Protein AF-A0A1A0HGQ0-F1 (afdb_monomer_lite)

InterPro domains:
  IPR022091 TATA element modulatory factor 1, TATA binding [PF12325] (581-693)
  IPR022092 TATA element modulatory factor 1 DNA binding [PF12329] (158-228)
  IPR052602 Growth and transcription regulation protein [PTHR46515] (157-697)

Radius of gyration: 74.81 Å; chains: 1; bounding box: 161×122×276 Å

Foldseek 3Di:
DDDDDDDDDDDDDDDDDDDDDDDDDDDDDDDDPVVVVVVVVVVVVPPDPDDDDDDDDDDDDDDDDDDDDDDDDDDDDDDDDDDDDDDDDDDDDDDDDDDDDDDDDDDDDDDDDDDDDDDDDDDDDDDDDDDDDDDDDDDDDDDVVVVVVVVVVVVVVVVVVVVVVVVVVVVVVVVVVVVVVVVVVVVVVVVVVVVVVVVVVVVVVVVVVVVVVVVVVVVVLVVVCVVVVHPDSVVVVVVVVVVVVVVVVVVVVVVVVVVPPVVVVVVVVVVVVVVVVVVVVVVVVVVVVVVVVVVVVVVVVVVVVVVVVVVVVVVVVVVVVVVVVVVVVVVVVVVVVVVVVVVVVVVVVCVVPDDDDDDDDDDDDDDDDCDPVVVVVVVVVVVVVVVVVVVVVVVVVVVVVVVVVVVVVVVVVVVVVVVVCVVVVVVVVVVVVVVVVVVVVVVVVVVVVVVVVVVVVVVVVVVVVVVVVVVVVVVVVVVVVVVVVVVVVVVVVVVVVVVVVVVVVVVVDDDPDDDDDDDDDDDDDDDDDDDDDDDDDDDDDDDDDDDDDDDDDDDDDDDDDDDDDDDDPDDDPDDDDDDDDDPDVVVVVVVVVVVVVVVVVVVVVVVVVVVVVVVVVVVVVVVVVVVVVVVVVVVVVVVVVVVVVVVVVVVVVVVVVVVVVVVVVVVVVVVVVVVVVVVVVVVVVVVVVVVVVVVVVVD

Secondary structure (DSSP, 8-state):
--------------------------PPPPPPHHHHHHHHHHHHTTSS---------------------------------------------------------------------------------------------S-HHHHHHHHHHHHHHHHHHHHHHHHHHHHHHHHHHHHHHHHHHHHHHHHHHHHHHHHHHHHHHHHHHHHHHHHHHHHHHHHHHHHTT-SSHHHHHHHHHHHHHHHHHHHHHHHHHHHS-HHHHHHHHHHHHHHHHHHHHHHHHHHHHHHHHHHHHHHHHHHHHHHHHHHHHHHHHHHHHHHHHHHHHHHHHHHHHHHHHHHHHHHHHHTTS------------------HHHHHHHHHHHHHHHHHHHHHHHHHHHHHHHHHHHHHHHHHHHHHHHHHHHHHHHHHHHHHHHHHHHHHHHHHHHHHHHHHHHHHHHHHHHHHHHHHHHHHHHHHHHHHHHHHHHHHHHHHHHHHHHHHHHHHHHHTS----------------------------------------------------PPP-------------------SHHHHHHHHHHHHHHHHHHHHHHHHHHHHHHHHHHHHHHHHHHHHHHHHHHHHHHHHHHHHHHHHHHHHHHHHHHHHHHHHHHHHHHHHHHHHHHHHHHHHHHHHHHHHHHHHH--

pLDDT: mean 72.46, std 26.47, range [26.53, 97.75]

Sequence (699 aa):
MASDEEQSAMSESSPEPAAPQVSAPKKPKRLTLQERLAAAAKAKRKKAATGLAPASATSPESPGLRPESDAEDPGIPGVQKEESKAAPGEHNDDSQTTIDGSIADGTAHPPTPPENAESGSRLEQDPPLEAEHKNDAPAEPGARDRALAEKEKLLVQSEKKVLDKEETIRQLMEEGQELSKKELKLNERIRLLVANNTKLEASLRSYAEKNEELLLKLGEIEDLVKVHNLKSVDQLFDVLAAASQKNSDLQKALDLQKACNWEGKYKEIQRAFEKELDEKQDCKRQLSEAKVQLELLQNQSRLELELKTEIIAQLNHEIMAAKDESSTEVLRLEAKVESLRMENESFLKTSHTADASEDPDASTSTKKLVDYADFLKLSETHQNLQAQYVSLQETWKLIESSLQGKVEALSASVDTLKTSRAKSGAELKKLHAKLNAQLDEIEALKAELAALAEQNAENEVRVQIKSAECAELEDKIDDLRTAFGADRKNYDAKIQSLNEAVESLKNLTPTFTPSVSFDNLAGIQARRGAWGEPSYISENELDPHIYESHNPSMFMSNDEIYPSEALDVGETPLSSALGSHSTGATKHIQIINKMSASIRRLEVEILTLRDENEQLSLEIETAQRAVLDRLELDTQLCDLERHILSLQNELDEKSRRESTLLEVIGEKSEKVAELEADVSDLKDLMRQQVQQMIEMQGK

Organism: NCBI:txid869754

Structure (mmCIF, N/CA/C/O backbone):
data_AF-A0A1A0HGQ0-F1
#
_entry.id   AF-A0A1A0HGQ0-F1
#
loop_
_atom_site.group_PDB
_atom_site.id
_atom_site.type_symbol
_atom_site.label_atom_id
_atom_site.label_alt_id
_atom_site.label_comp_id
_atom_site.label_asym_id
_atom_site.label_entity_id
_atom_site.label_seq_id
_atom_site.pdbx_PDB_ins_code
_atom_site.Cartn_x
_atom_site.Cartn_y
_atom_site.Cartn_z
_atom_site.occupancy
_atom_site.B_iso_or_equiv
_atom_site.auth_seq_id
_atom_site.auth_comp_id
_atom_site.auth_asym_id
_atom_site.auth_atom_id
_atom_site.pdbx_PDB_model_num
ATOM 1 N N . MET A 1 1 ? 59.246 -32.886 4.909 1.00 39.06 1 MET A N 1
ATOM 2 C CA . MET A 1 1 ? 59.676 -32.120 3.723 1.00 39.06 1 MET A CA 1
ATOM 3 C C . MET A 1 1 ? 58.869 -30.838 3.783 1.00 39.06 1 MET A C 1
ATOM 5 O O . MET A 1 1 ? 57.656 -30.931 3.702 1.00 39.06 1 MET A O 1
ATOM 9 N N . ALA A 1 2 ? 59.426 -29.784 4.373 1.00 35.78 2 ALA A N 1
ATOM 10 C CA . ALA A 1 2 ? 60.490 -28.927 3.834 1.00 35.78 2 ALA A CA 1
ATOM 11 C C . ALA A 1 2 ? 59.889 -27.862 2.907 1.00 35.78 2 ALA A C 1
ATOM 13 O O . ALA A 1 2 ? 59.183 -28.244 1.980 1.00 35.78 2 ALA A O 1
ATOM 14 N N . SER A 1 3 ? 60.159 -26.567 3.054 1.00 39.22 3 SER A N 1
ATOM 15 C CA . SER A 1 3 ? 60.758 -25.720 4.115 1.00 39.22 3 SER A CA 1
ATOM 16 C C . SER A 1 3 ? 60.737 -24.280 3.548 1.00 39.22 3 SER A C 1
ATOM 18 O O . SER A 1 3 ? 60.087 -24.085 2.521 1.00 39.22 3 SER A O 1
ATOM 20 N N . ASP A 1 4 ? 61.435 -23.325 4.176 1.00 45.62 4 ASP A N 1
ATOM 21 C CA . ASP A 1 4 ? 61.574 -21.905 3.786 1.00 45.62 4 ASP A CA 1
ATOM 22 C C . ASP A 1 4 ? 60.403 -21.058 4.357 1.00 45.62 4 ASP A C 1
ATOM 24 O O . ASP A 1 4 ? 59.264 -21.168 3.907 1.00 45.62 4 ASP A O 1
ATOM 28 N N . GLU A 1 5 ? 60.536 -20.259 5.433 1.00 42.72 5 GLU A N 1
ATOM 29 C CA . GLU A 1 5 ? 61.722 -19.618 6.063 1.00 42.72 5 GLU A CA 1
ATOM 30 C C . GLU A 1 5 ? 62.467 -18.676 5.086 1.00 42.72 5 GLU A C 1
ATOM 32 O O . GLU A 1 5 ? 62.686 -19.029 3.938 1.00 42.72 5 GLU A O 1
ATOM 37 N N . GLU A 1 6 ? 62.816 -17.420 5.393 1.00 35.53 6 GLU A N 1
ATOM 38 C CA . GLU A 1 6 ? 63.123 -16.709 6.657 1.00 35.53 6 GLU A CA 1
ATOM 39 C C . GLU A 1 6 ? 62.388 -15.328 6.754 1.00 35.53 6 GLU A C 1
ATOM 41 O O . GLU A 1 6 ? 61.902 -14.829 5.743 1.00 35.53 6 GLU A O 1
ATOM 46 N N . GLN A 1 7 ? 62.032 -14.748 7.924 1.00 35.72 7 GLN A N 1
ATOM 47 C CA . GLN A 1 7 ? 62.822 -13.966 8.930 1.00 35.72 7 GLN A CA 1
ATOM 48 C C . GLN A 1 7 ? 63.542 -12.706 8.360 1.00 35.72 7 GLN A C 1
ATOM 50 O O . GLN A 1 7 ? 63.941 -12.731 7.206 1.00 35.72 7 GLN A O 1
ATOM 55 N N . SER A 1 8 ? 63.823 -11.570 9.039 1.00 34.06 8 SER A N 1
ATOM 56 C CA . SER A 1 8 ? 63.360 -10.810 10.248 1.00 34.06 8 SER A CA 1
ATOM 57 C C . SER A 1 8 ? 63.842 -9.325 10.044 1.00 34.06 8 SER A C 1
ATOM 59 O O . SER A 1 8 ? 64.301 -9.034 8.943 1.00 34.06 8 SER A O 1
ATOM 61 N N . ALA A 1 9 ? 63.829 -8.275 10.892 1.00 31.77 9 ALA A N 1
ATOM 62 C CA . ALA A 1 9 ? 63.538 -7.928 12.305 1.00 31.77 9 ALA A CA 1
ATOM 63 C C . ALA A 1 9 ? 63.042 -6.428 12.332 1.00 31.77 9 ALA A C 1
ATOM 65 O O . ALA A 1 9 ? 62.935 -5.833 11.262 1.00 31.77 9 ALA A O 1
ATOM 66 N N . MET A 1 10 ? 62.559 -5.722 13.379 1.00 34.00 10 MET A N 1
ATOM 67 C CA . MET A 1 10 ? 63.069 -5.331 14.727 1.00 34.00 10 MET A CA 1
ATOM 68 C C . MET A 1 10 ? 64.506 -4.732 14.735 1.00 34.00 10 MET A C 1
ATOM 70 O O . MET A 1 10 ? 65.362 -5.257 14.039 1.00 34.00 10 MET A O 1
ATOM 74 N N . SER A 1 11 ? 64.871 -3.647 15.451 1.00 34.03 11 SER A N 1
ATOM 75 C CA . SER A 1 11 ? 64.197 -2.808 16.480 1.00 34.03 11 SER A CA 1
ATOM 76 C C . SER A 1 11 ? 64.869 -1.417 16.688 1.00 34.03 11 SER A C 1
ATOM 78 O O . SER A 1 11 ? 66.029 -1.238 16.345 1.00 34.03 11 SER A O 1
ATOM 80 N N . GLU A 1 12 ? 64.134 -0.478 17.313 1.00 32.69 12 GLU A N 1
ATOM 81 C CA . GLU A 1 12 ? 64.553 0.628 18.226 1.00 32.69 12 GLU A CA 1
ATOM 82 C C . GLU A 1 12 ? 65.846 1.468 18.019 1.00 32.69 12 GLU A C 1
ATOM 84 O O . GLU A 1 12 ? 66.964 0.972 18.130 1.00 32.69 12 GLU A O 1
ATOM 89 N N . SER A 1 13 ? 65.707 2.808 17.989 1.00 30.70 13 SER A N 1
ATOM 90 C CA . SER A 1 13 ? 66.099 3.738 19.093 1.00 30.70 13 SER A CA 1
ATOM 91 C C . SER A 1 13 ? 66.143 5.225 18.650 1.00 30.70 13 SER A C 1
ATOM 93 O O . SER A 1 13 ? 65.984 5.536 17.473 1.00 30.70 13 SER A O 1
ATOM 95 N N . SER A 1 14 ? 66.290 6.162 19.602 1.00 32.34 14 SER A N 1
ATOM 96 C CA . SER A 1 14 ? 66.312 7.633 19.410 1.00 32.34 14 SER A CA 1
ATOM 97 C C . SER A 1 14 ? 67.455 8.257 20.239 1.00 32.34 14 SER A C 1
ATOM 99 O O . SER A 1 14 ? 67.870 7.627 21.217 1.00 32.34 14 SER A O 1
ATOM 101 N N . PRO A 1 15 ? 67.986 9.454 19.893 1.00 48.72 15 PRO A N 1
ATOM 102 C CA . PRO A 1 15 ? 67.560 10.636 20.665 1.00 48.72 15 PRO A CA 1
ATOM 103 C C . PRO A 1 15 ? 67.480 12.000 19.921 1.00 48.72 15 PRO A C 1
ATOM 105 O O . PRO A 1 15 ? 68.053 12.225 18.858 1.00 48.72 15 PRO A O 1
ATOM 108 N N . GLU A 1 16 ? 66.786 12.928 20.590 1.00 33.44 16 GLU A N 1
ATOM 109 C CA . GLU A 1 16 ? 66.699 14.406 20.446 1.00 33.44 16 GLU A CA 1
ATOM 110 C C . GLU A 1 16 ? 68.109 15.079 20.659 1.00 33.44 16 GLU A C 1
ATOM 112 O O . GLU A 1 16 ? 68.970 14.377 21.199 1.00 33.44 16 GLU A O 1
ATOM 117 N N . PRO A 1 17 ? 68.416 16.380 20.331 1.00 52.12 17 PRO A N 1
ATOM 118 C CA . PRO A 1 17 ? 67.486 17.516 20.453 1.00 52.12 17 PRO A CA 1
ATOM 119 C C . PRO A 1 17 ? 67.614 18.814 19.606 1.00 52.12 17 PRO A C 1
ATOM 121 O O . PRO A 1 17 ? 68.687 19.186 19.138 1.00 52.12 17 PRO A O 1
ATOM 124 N N . ALA A 1 18 ? 66.504 19.581 19.550 1.00 29.64 18 ALA A N 1
ATOM 125 C CA . ALA A 1 18 ? 66.366 20.962 20.087 1.00 29.64 18 ALA A CA 1
ATOM 126 C C . ALA A 1 18 ? 65.172 21.745 19.470 1.00 29.64 18 ALA A C 1
ATOM 128 O O . ALA A 1 18 ? 65.052 21.853 18.253 1.00 29.64 18 ALA A O 1
ATOM 129 N N . ALA A 1 19 ? 64.333 22.371 20.309 1.00 38.84 19 ALA A N 1
ATOM 130 C CA . ALA A 1 19 ? 63.262 23.317 19.925 1.00 38.84 19 ALA A CA 1
ATOM 131 C C . ALA A 1 19 ? 63.527 24.722 20.535 1.00 38.84 19 ALA A C 1
ATOM 133 O O . ALA A 1 19 ? 64.473 24.839 21.321 1.00 38.84 19 ALA A O 1
ATOM 134 N N . PRO A 1 20 ? 62.737 25.790 20.233 1.00 46.56 20 PRO A N 1
ATOM 135 C CA . PRO A 1 20 ? 61.520 26.021 21.043 1.00 46.56 20 PRO A CA 1
ATOM 136 C C . PRO A 1 20 ? 60.338 26.838 20.424 1.00 46.56 20 PRO A C 1
ATOM 138 O O . PRO A 1 20 ? 60.510 27.982 20.021 1.00 46.56 20 PRO A O 1
ATOM 141 N N . GLN A 1 21 ? 59.105 26.326 20.621 1.00 35.62 21 GLN A N 1
ATOM 142 C CA . GLN A 1 21 ? 57.868 27.083 20.988 1.00 35.62 21 GLN A CA 1
ATOM 143 C C . GLN A 1 21 ? 57.247 28.057 19.923 1.00 35.62 21 GLN A C 1
ATOM 145 O O . GLN A 1 21 ? 57.828 28.267 18.870 1.00 35.62 21 GLN A O 1
ATOM 150 N N . VAL A 1 22 ? 56.015 28.613 20.032 1.00 36.50 22 VAL A N 1
ATOM 151 C CA . VAL A 1 22 ? 55.116 28.892 21.186 1.00 36.50 22 VAL A CA 1
ATOM 152 C C . VAL A 1 22 ? 53.598 28.724 20.872 1.00 36.50 22 VAL A C 1
ATOM 154 O O . VAL A 1 22 ? 53.113 29.192 19.851 1.00 36.50 22 VAL A O 1
ATOM 157 N N . SER A 1 23 ? 52.856 28.124 21.822 1.00 35.72 23 SER A N 1
ATOM 158 C CA . SER A 1 23 ? 51.393 28.178 22.125 1.00 35.72 23 SER A CA 1
ATOM 159 C C . SER A 1 23 ? 50.274 28.054 21.058 1.00 35.72 23 SER A C 1
ATOM 161 O O . SER A 1 23 ? 50.139 28.872 20.155 1.00 35.72 23 SER A O 1
ATOM 163 N N . ALA A 1 24 ? 49.290 27.198 21.375 1.00 41.31 24 ALA A N 1
ATOM 164 C CA . ALA A 1 24 ? 47.846 27.454 21.182 1.00 41.31 24 ALA A CA 1
ATOM 165 C C . ALA A 1 24 ? 47.198 27.773 22.558 1.00 41.31 24 ALA A C 1
ATOM 167 O O . ALA A 1 24 ? 47.881 27.570 23.570 1.00 41.31 24 ALA A O 1
ATOM 168 N N . PRO A 1 25 ? 45.919 28.226 22.672 1.00 41.16 25 PRO A N 1
ATOM 169 C CA . PRO A 1 25 ? 44.859 27.233 22.969 1.00 41.16 25 PRO A CA 1
ATOM 170 C C . PRO A 1 25 ? 43.371 27.611 22.657 1.00 41.16 25 PRO A C 1
ATOM 172 O O . PRO A 1 25 ? 43.016 28.762 22.432 1.00 41.16 25 PRO A O 1
ATOM 175 N N . LYS A 1 26 ? 42.483 26.614 22.866 1.00 38.56 26 LYS A N 1
ATOM 176 C CA . LYS A 1 26 ? 41.000 26.653 23.062 1.00 38.56 26 LYS A CA 1
ATOM 177 C C . LYS A 1 26 ? 40.075 26.759 21.828 1.00 38.56 26 LYS A C 1
ATOM 179 O O . LYS A 1 26 ? 40.253 27.562 20.924 1.00 38.56 26 LYS A O 1
ATOM 184 N N . LYS A 1 27 ? 39.014 25.934 21.861 1.00 51.53 27 LYS A N 1
ATOM 185 C CA . LYS A 1 27 ? 37.898 25.856 20.895 1.00 51.53 27 LYS A CA 1
ATOM 186 C C . LYS A 1 27 ? 36.667 26.621 21.428 1.00 51.53 27 LYS A C 1
ATOM 188 O O . LYS A 1 27 ? 36.369 26.466 22.616 1.00 51.53 27 LYS A O 1
ATOM 193 N N . PRO A 1 28 ? 35.895 27.352 20.602 1.00 50.81 28 PRO A N 1
ATOM 194 C CA . PRO A 1 28 ? 34.544 27.790 20.960 1.00 50.81 28 PRO A CA 1
ATOM 195 C C . PRO A 1 28 ? 33.529 26.630 20.885 1.00 50.81 28 PRO A C 1
ATOM 197 O O . PRO A 1 28 ? 33.759 25.614 20.226 1.00 50.81 28 PRO A O 1
ATOM 200 N N . LYS A 1 29 ? 32.400 26.765 21.593 1.00 53.91 29 LYS A N 1
ATOM 201 C CA . LYS A 1 29 ? 31.385 25.707 21.766 1.00 53.91 29 LYS A CA 1
ATOM 202 C C . LYS A 1 29 ? 30.457 25.593 20.544 1.00 53.91 29 LYS A C 1
ATOM 204 O O . LYS A 1 29 ? 30.097 26.600 19.941 1.00 53.91 29 LYS A O 1
ATOM 209 N N . ARG A 1 30 ? 29.997 24.376 20.220 1.00 61.19 30 ARG A N 1
ATOM 210 C CA . ARG A 1 30 ? 28.857 24.166 19.304 1.00 61.19 30 ARG A CA 1
ATOM 211 C C . ARG A 1 30 ? 27.568 24.609 20.013 1.00 61.19 30 ARG A C 1
ATOM 213 O O . ARG A 1 30 ? 27.284 24.080 21.083 1.00 61.19 30 ARG A O 1
ATOM 220 N N . LEU A 1 31 ? 26.798 25.530 19.421 1.00 64.19 31 LEU A N 1
ATOM 221 C CA . LEU A 1 31 ? 25.464 25.896 19.927 1.00 64.19 31 LEU A CA 1
ATOM 222 C C . LEU A 1 31 ? 24.513 24.694 19.902 1.00 64.19 31 LEU A C 1
ATOM 224 O O . LEU A 1 31 ? 24.575 23.868 18.982 1.00 64.19 31 LEU A O 1
ATOM 228 N N . THR A 1 32 ? 23.609 24.658 20.877 1.00 77.75 32 THR A N 1
ATOM 229 C CA . THR A 1 32 ? 22.557 23.648 21.023 1.00 77.75 32 THR A CA 1
ATOM 230 C C . THR A 1 32 ? 21.497 23.760 19.922 1.00 77.75 32 THR A C 1
ATOM 232 O O . THR A 1 32 ? 21.359 24.783 19.244 1.00 77.75 32 THR A O 1
ATOM 235 N N . LEU A 1 33 ? 20.721 22.691 19.726 1.00 59.62 33 LEU A N 1
ATOM 236 C CA . LEU A 1 33 ? 19.674 22.642 18.700 1.00 59.62 33 LEU A CA 1
ATOM 237 C C . LEU A 1 33 ? 18.538 23.649 18.987 1.00 59.62 33 LEU A C 1
ATOM 239 O O . LEU A 1 33 ? 18.015 24.273 18.063 1.00 59.62 33 LEU A O 1
ATOM 243 N N . GLN A 1 34 ? 18.235 23.886 20.266 1.00 69.81 34 GLN A N 1
ATOM 244 C CA . GLN A 1 34 ? 17.212 24.830 20.725 1.00 69.81 34 GLN A CA 1
ATOM 245 C C . GLN A 1 34 ? 17.566 26.295 20.393 1.00 69.81 34 GLN A C 1
ATOM 247 O O . GLN A 1 34 ? 16.715 27.043 19.911 1.00 69.81 34 GLN A O 1
ATOM 252 N N . GLU A 1 35 ? 18.835 26.695 20.548 1.00 71.50 35 GLU A N 1
ATOM 253 C CA . GLU A 1 35 ? 19.314 28.036 20.164 1.00 71.50 35 GLU A CA 1
ATOM 254 C C . GLU A 1 35 ? 19.222 28.276 18.646 1.00 71.50 35 GLU A C 1
ATOM 256 O O . GLU A 1 35 ? 18.879 29.375 18.201 1.00 71.50 35 GLU A O 1
ATOM 261 N N . ARG A 1 36 ? 19.482 27.241 17.833 1.00 74.19 36 ARG A N 1
ATOM 262 C CA . ARG A 1 36 ? 19.382 27.324 16.364 1.00 74.19 36 ARG A CA 1
ATOM 263 C C . ARG A 1 36 ? 17.936 27.519 15.900 1.00 74.19 36 ARG A C 1
ATOM 265 O O . ARG A 1 36 ? 17.688 28.350 15.026 1.00 74.19 36 ARG A O 1
ATOM 272 N N . LEU A 1 37 ? 16.981 26.817 16.515 1.00 69.56 37 LEU A N 1
ATOM 273 C CA . LEU A 1 37 ? 15.551 27.004 16.243 1.00 69.56 37 LEU A CA 1
ATOM 274 C C . LEU A 1 37 ? 15.072 28.410 16.646 1.00 69.56 37 LEU A C 1
ATOM 276 O O . LEU A 1 37 ? 14.353 29.057 15.881 1.00 69.56 37 LEU A O 1
ATOM 280 N N . ALA A 1 38 ? 15.530 28.933 17.789 1.00 70.06 38 ALA A N 1
ATOM 281 C CA . ALA A 1 38 ? 15.202 30.290 18.234 1.00 70.06 38 ALA A CA 1
ATOM 282 C C . ALA A 1 38 ? 15.704 31.382 17.263 1.00 70.06 38 ALA A C 1
ATOM 284 O O . ALA A 1 38 ? 15.013 32.382 17.040 1.00 70.06 38 ALA A O 1
ATOM 285 N N . ALA A 1 39 ? 16.873 31.186 16.642 1.00 68.00 39 ALA A N 1
ATOM 286 C CA . ALA A 1 39 ? 17.394 32.086 15.612 1.00 68.00 39 ALA A CA 1
ATOM 287 C C . ALA A 1 39 ? 16.535 32.067 14.330 1.00 68.00 39 ALA A C 1
ATOM 289 O O . ALA A 1 39 ? 16.179 33.128 13.811 1.00 68.00 39 ALA A O 1
ATOM 290 N N . ALA A 1 40 ? 16.135 30.880 13.857 1.00 58.56 40 ALA A N 1
ATOM 291 C CA . ALA A 1 40 ? 15.277 30.734 12.678 1.00 58.56 40 ALA A CA 1
ATOM 292 C C . ALA A 1 40 ? 13.879 31.355 12.884 1.00 58.56 40 ALA A C 1
ATOM 294 O O . ALA A 1 40 ? 13.375 32.067 12.011 1.00 58.56 40 ALA A O 1
ATOM 295 N N . ALA A 1 41 ? 13.280 31.170 14.066 1.00 60.78 41 ALA A N 1
ATOM 296 C CA . ALA A 1 41 ? 11.976 31.741 14.410 1.00 60.78 41 ALA A CA 1
ATOM 297 C C . ALA A 1 41 ? 11.965 33.286 14.386 1.00 60.78 41 ALA A C 1
ATOM 299 O O . ALA A 1 41 ? 10.976 33.897 13.971 1.00 60.78 41 ALA A O 1
ATOM 300 N N . LYS A 1 42 ? 13.077 33.937 14.764 1.00 62.75 42 LYS A N 1
ATOM 301 C CA . LYS A 1 42 ? 13.217 35.404 14.683 1.00 62.75 42 LYS A CA 1
ATOM 302 C C . LYS A 1 42 ? 13.320 35.937 13.249 1.00 62.75 42 LYS A C 1
ATOM 304 O O . LYS A 1 42 ? 12.926 37.078 13.019 1.00 62.75 42 LYS A O 1
ATOM 309 N N . ALA A 1 43 ? 13.786 35.141 12.283 1.00 52.88 43 ALA A N 1
ATOM 310 C CA . ALA A 1 43 ? 13.937 35.588 10.896 1.00 52.88 43 ALA A CA 1
ATOM 311 C C . ALA A 1 43 ? 12.588 35.748 10.163 1.00 52.88 43 ALA A C 1
ATOM 313 O O . ALA A 1 43 ? 12.377 36.745 9.472 1.00 52.88 43 ALA A O 1
ATOM 314 N N . LYS A 1 44 ? 11.641 34.812 10.344 1.00 49.81 44 LYS A N 1
ATOM 315 C CA . LYS A 1 44 ? 10.344 34.841 9.631 1.00 49.81 44 LYS A CA 1
ATOM 316 C C . LYS A 1 44 ? 9.386 35.945 10.108 1.00 49.81 44 LYS A C 1
ATOM 318 O O . LYS A 1 44 ? 8.550 36.391 9.329 1.00 49.81 44 LYS A O 1
ATOM 323 N N . ARG A 1 45 ? 9.518 36.443 11.347 1.00 48.16 45 ARG A N 1
ATOM 324 C CA . ARG A 1 45 ? 8.616 37.471 11.919 1.00 48.16 45 ARG A CA 1
ATOM 325 C C . ARG A 1 45 ? 8.840 38.911 11.423 1.00 48.16 45 ARG A C 1
ATOM 327 O O . ARG A 1 45 ? 8.038 39.773 11.761 1.00 48.16 45 ARG A O 1
ATOM 334 N N . LYS A 1 46 ? 9.875 39.202 10.618 1.00 44.78 46 LYS A N 1
ATOM 335 C CA . LYS A 1 46 ? 10.221 40.581 10.191 1.00 44.78 46 LYS A CA 1
ATOM 336 C C . LYS A 1 46 ? 9.807 40.95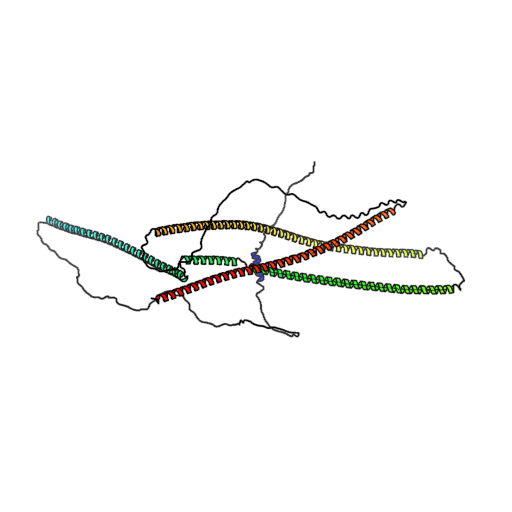0 8.750 1.00 44.78 46 LYS A C 1
ATOM 338 O O . LYS A 1 46 ? 10.358 41.895 8.194 1.00 44.78 46 LYS A O 1
ATOM 343 N N . LYS A 1 47 ? 8.882 40.214 8.114 1.00 44.31 47 LYS A N 1
ATOM 344 C CA . LYS A 1 47 ? 8.503 40.444 6.698 1.00 44.31 47 LYS A CA 1
ATOM 345 C C . LYS A 1 47 ? 6.992 40.412 6.394 1.00 44.31 47 LYS A C 1
ATOM 347 O O . LYS A 1 47 ? 6.618 40.217 5.245 1.00 44.31 47 LYS A O 1
ATOM 352 N N . ALA A 1 48 ? 6.138 40.589 7.405 1.00 44.47 48 ALA A N 1
ATOM 353 C CA . ALA A 1 48 ? 4.677 40.464 7.280 1.00 44.47 48 ALA A CA 1
ATOM 354 C C . ALA A 1 48 ? 3.888 41.534 8.075 1.00 44.47 48 ALA A C 1
ATOM 356 O O . ALA A 1 48 ? 2.791 41.261 8.548 1.00 44.47 48 ALA A O 1
ATOM 357 N N . ALA A 1 49 ? 4.464 42.726 8.293 1.00 39.00 49 ALA A N 1
ATOM 358 C CA . ALA A 1 49 ? 3.890 43.738 9.191 1.00 39.00 49 ALA A CA 1
ATOM 359 C C . ALA A 1 49 ? 4.173 45.197 8.768 1.00 39.00 49 ALA A C 1
ATOM 361 O O . ALA A 1 49 ? 4.682 45.986 9.558 1.00 39.00 49 ALA A O 1
ATOM 362 N N . THR A 1 50 ? 3.829 45.545 7.527 1.00 37.59 50 THR A N 1
ATOM 363 C CA . THR A 1 50 ? 3.522 46.918 7.070 1.00 37.59 50 THR A CA 1
ATOM 364 C C . THR A 1 50 ? 2.775 46.814 5.740 1.00 37.59 50 THR A C 1
ATOM 366 O O . THR A 1 50 ? 3.250 46.149 4.825 1.00 37.59 50 THR A O 1
ATOM 369 N N . GLY A 1 51 ? 1.612 47.453 5.621 1.00 31.91 51 GLY A N 1
ATOM 370 C CA . GLY A 1 51 ? 0.813 47.482 4.391 1.00 31.91 51 GLY A CA 1
ATOM 371 C C . GLY A 1 51 ? 0.129 48.835 4.213 1.00 31.91 51 GLY A C 1
ATOM 372 O O . GLY A 1 51 ? 0.200 49.664 5.117 1.00 31.91 51 GLY A O 1
ATOM 373 N N . LEU A 1 52 ? -0.511 49.052 3.060 1.00 31.78 52 LEU A N 1
ATOM 374 C CA . LEU A 1 52 ? -1.402 50.181 2.757 1.00 31.78 52 LEU A CA 1
ATOM 375 C C . LEU A 1 52 ? -2.157 49.901 1.442 1.00 31.78 52 LEU A C 1
ATOM 377 O O . LEU A 1 52 ? -1.608 49.258 0.549 1.00 31.78 52 LEU A O 1
ATOM 381 N N . ALA A 1 53 ? -3.392 50.396 1.325 1.00 35.62 53 ALA A N 1
ATOM 382 C CA . ALA A 1 53 ? -4.142 50.484 0.062 1.00 35.62 53 ALA A CA 1
ATOM 383 C C . ALA A 1 53 ? -3.958 51.885 -0.567 1.00 35.62 53 ALA A C 1
ATOM 385 O O . ALA A 1 53 ? -3.493 52.798 0.123 1.00 35.62 53 ALA A O 1
ATOM 386 N N . PRO A 1 54 ? -4.296 52.078 -1.857 1.00 43.41 54 PRO A N 1
ATOM 387 C CA . PRO A 1 54 ? -5.618 52.645 -2.169 1.00 43.41 54 PRO A CA 1
ATOM 388 C C . PRO A 1 54 ? -6.269 52.004 -3.422 1.00 43.41 54 PRO A C 1
ATOM 390 O O . PRO A 1 54 ? -6.000 50.844 -3.721 1.00 43.41 54 PRO A O 1
ATOM 393 N N . ALA A 1 55 ? -7.182 52.710 -4.106 1.00 30.36 55 ALA A N 1
ATOM 394 C CA . ALA A 1 55 ? -8.172 52.130 -5.023 1.00 30.36 55 ALA A CA 1
ATOM 395 C C . ALA A 1 55 ? -8.328 52.855 -6.385 1.00 30.36 55 ALA A C 1
ATOM 397 O O . ALA A 1 55 ? -7.844 53.969 -6.551 1.00 30.36 55 ALA A O 1
ATOM 398 N N . SER A 1 56 ? -9.123 52.201 -7.253 1.00 29.98 56 SER A N 1
ATOM 399 C CA . SER A 1 56 ? -9.965 52.702 -8.367 1.00 29.98 56 SER A CA 1
ATOM 400 C C . SER A 1 56 ? -9.372 53.131 -9.731 1.00 29.98 56 SER A C 1
ATOM 402 O O . SER A 1 56 ? -8.327 53.761 -9.824 1.00 29.98 56 SER A O 1
ATOM 404 N N . ALA A 1 57 ? -10.180 52.838 -10.774 1.00 30.17 57 ALA A N 1
ATOM 405 C CA . ALA A 1 57 ? -10.118 53.271 -12.188 1.00 30.17 57 ALA A CA 1
ATOM 406 C C . ALA A 1 57 ? -8.922 52.739 -13.033 1.00 30.17 57 ALA A C 1
ATOM 408 O O . ALA A 1 57 ? -7.846 52.509 -12.501 1.00 30.17 57 ALA A O 1
ATOM 409 N N . THR A 1 58 ? -9.024 52.464 -14.346 1.00 30.08 58 THR A N 1
ATOM 410 C CA . THR A 1 58 ? -10.056 52.719 -15.391 1.00 30.08 58 THR A CA 1
ATOM 411 C C . THR A 1 58 ? -10.249 51.516 -16.345 1.00 30.08 58 THR A C 1
ATOM 413 O O . THR A 1 58 ? -9.347 50.696 -16.488 1.00 30.08 58 THR A O 1
ATOM 416 N N . SER A 1 59 ? -11.378 51.457 -17.070 1.00 30.12 59 SER A N 1
ATOM 417 C CA . SER A 1 59 ? -11.595 50.586 -18.256 1.00 30.12 59 SER A CA 1
ATOM 418 C C . SER A 1 59 ? -10.951 51.179 -19.537 1.00 30.12 59 SER A C 1
ATOM 420 O O . SER A 1 59 ? -10.505 52.329 -19.475 1.00 30.12 59 SER A O 1
ATOM 422 N N . PRO A 1 60 ? -10.888 50.454 -20.685 1.00 43.50 60 PRO A N 1
ATOM 423 C CA . PRO A 1 60 ? -12.054 50.372 -21.589 1.00 43.50 60 PRO A CA 1
ATOM 424 C C . PRO A 1 60 ? -12.268 49.043 -22.372 1.00 43.50 60 PRO A C 1
ATOM 426 O O . PRO A 1 60 ? -11.369 48.226 -22.516 1.00 43.50 60 PRO A O 1
ATOM 429 N N . GLU A 1 61 ? -13.494 48.921 -22.902 1.00 26.86 61 GLU A N 1
ATOM 430 C CA . GLU A 1 61 ? -13.936 48.279 -24.166 1.00 26.86 61 GLU A CA 1
ATOM 431 C C . GLU A 1 61 ? -13.690 46.780 -24.493 1.00 26.86 61 GLU A C 1
ATOM 433 O O . GLU A 1 61 ? -12.579 46.271 -24.592 1.00 26.86 61 GLU A O 1
ATOM 438 N N . SER A 1 62 ? -14.807 46.100 -24.795 1.00 32.38 62 SER A N 1
ATOM 439 C CA . SER A 1 62 ? -14.920 44.841 -25.564 1.00 32.38 62 SER A CA 1
ATOM 440 C C . SER A 1 62 ? -15.255 45.157 -27.041 1.00 32.38 62 SER A C 1
ATOM 442 O O . SER A 1 62 ? -15.571 46.315 -27.326 1.00 32.38 62 SER A O 1
ATOM 444 N N . PRO A 1 63 ? -15.271 44.184 -27.986 1.00 42.72 63 PRO A N 1
ATOM 445 C CA . PRO A 1 63 ? -16.529 43.442 -28.221 1.00 42.72 63 PRO A CA 1
ATOM 446 C C . PRO A 1 63 ? -16.421 42.006 -28.808 1.00 42.72 63 PRO A C 1
ATOM 448 O O . PRO A 1 63 ? -15.510 41.686 -29.565 1.00 42.72 63 PRO A O 1
ATOM 451 N N . GLY A 1 64 ? -17.470 41.198 -28.584 1.00 27.27 64 GLY A N 1
ATOM 452 C CA . GLY A 1 64 ? -17.774 39.964 -29.340 1.00 27.27 64 GLY A CA 1
ATOM 453 C C . GLY A 1 64 ? -17.106 38.674 -28.821 1.00 27.27 64 GLY A C 1
ATOM 454 O O . GLY A 1 64 ? -15.999 38.721 -28.303 1.00 27.27 64 GLY A O 1
ATOM 455 N N . LEU A 1 65 ? -17.719 37.483 -28.910 1.00 31.30 65 LEU A N 1
ATOM 456 C CA . LEU A 1 65 ? -19.038 37.085 -29.447 1.00 31.30 65 LEU A CA 1
ATOM 457 C C . LEU A 1 65 ? -19.685 35.984 -28.571 1.00 31.30 65 LEU A C 1
ATOM 459 O O . LEU A 1 65 ? -18.984 35.243 -27.886 1.00 31.30 65 LEU A O 1
ATOM 463 N N . ARG A 1 66 ? -21.021 35.867 -28.632 1.00 32.41 66 ARG A N 1
ATOM 464 C CA . ARG A 1 66 ? -21.843 34.763 -28.077 1.00 32.41 66 ARG A CA 1
ATOM 465 C C . ARG A 1 66 ? -22.324 33.860 -29.237 1.00 32.41 66 ARG A C 1
ATOM 467 O O . ARG A 1 66 ? -22.318 34.339 -30.374 1.00 32.41 66 ARG A O 1
ATOM 474 N N . PRO A 1 67 ? -22.677 32.583 -28.995 1.00 40.88 67 PRO A N 1
ATOM 475 C CA . PRO A 1 67 ? -24.049 32.226 -28.573 1.00 40.88 67 PRO A CA 1
ATOM 476 C C . PRO A 1 67 ? -24.036 31.219 -27.376 1.00 40.88 67 PRO A C 1
ATOM 478 O O . PRO A 1 67 ? -22.952 30.868 -26.921 1.00 40.88 67 PRO A O 1
ATOM 481 N N . GLU A 1 68 ? -25.101 30.819 -26.658 1.00 32.62 68 GLU A N 1
ATOM 482 C CA . GLU A 1 68 ? -26.530 30.552 -26.976 1.00 32.62 68 GLU A CA 1
ATOM 483 C C . GLU A 1 68 ? -26.732 29.321 -27.900 1.00 32.62 68 GLU A C 1
ATOM 485 O O . GLU A 1 68 ? -25.889 29.070 -28.754 1.00 32.62 68 GLU A O 1
ATOM 490 N N . SER A 1 69 ? -27.771 28.478 -27.795 1.00 36.25 69 SER A N 1
ATOM 491 C CA . SER A 1 69 ? -28.892 28.282 -26.831 1.00 36.25 69 SER A CA 1
ATOM 492 C C . SER A 1 69 ? -29.596 26.930 -27.186 1.00 36.25 69 SER A C 1
ATOM 494 O O . SER A 1 69 ? -29.371 26.435 -28.290 1.00 36.25 69 SER A O 1
ATOM 496 N N . ASP A 1 70 ? -30.406 26.216 -26.382 1.00 31.39 70 ASP A N 1
ATOM 497 C CA . ASP A 1 70 ? -30.884 26.340 -24.983 1.00 31.39 70 ASP A CA 1
ATOM 498 C C . ASP A 1 70 ? -31.402 24.963 -24.438 1.00 31.39 70 ASP A C 1
ATOM 500 O O . ASP A 1 70 ? -31.100 23.940 -25.053 1.00 31.39 70 ASP A O 1
ATOM 504 N N . ALA A 1 71 ? -32.245 24.962 -23.381 1.00 32.03 71 ALA A N 1
ATOM 505 C CA . ALA A 1 71 ? -33.222 23.912 -22.974 1.00 32.03 71 ALA A CA 1
ATOM 506 C C . ALA A 1 71 ? -32.723 22.694 -22.137 1.00 32.03 71 ALA A C 1
ATOM 508 O O . ALA A 1 71 ? -31.597 22.235 -22.303 1.00 32.03 71 ALA A O 1
ATOM 509 N N . GLU A 1 72 ? -33.509 22.088 -21.223 1.00 33.00 72 GLU A N 1
ATOM 510 C CA . GLU A 1 72 ? -34.809 22.464 -20.607 1.00 33.00 72 GLU A CA 1
ATOM 511 C C . GLU A 1 72 ? -34.975 21.809 -19.204 1.00 33.00 72 GLU A C 1
ATOM 513 O O . GLU A 1 72 ? -34.358 20.780 -18.927 1.00 33.00 72 GLU A O 1
ATOM 518 N N . ASP A 1 73 ? -35.822 22.381 -18.334 1.00 29.09 73 ASP A N 1
ATOM 519 C CA . ASP A 1 73 ? -36.293 21.805 -17.047 1.00 29.09 73 ASP A CA 1
ATOM 520 C C . ASP A 1 73 ? -37.762 21.355 -17.191 1.00 29.09 73 ASP A C 1
ATOM 522 O O . ASP A 1 73 ? -38.505 21.970 -17.964 1.00 29.09 73 ASP A O 1
ATOM 526 N N . PRO A 1 74 ? -38.217 20.310 -16.468 1.00 45.22 74 PRO A N 1
ATOM 527 C CA . PRO A 1 74 ? -39.216 20.611 -15.431 1.00 45.22 74 PRO A CA 1
ATOM 528 C C . PRO A 1 74 ? -39.190 19.717 -14.163 1.00 45.22 74 PRO A C 1
ATOM 530 O O . PRO A 1 74 ? -39.414 18.509 -14.249 1.00 45.22 74 PRO A O 1
ATOM 533 N N . GLY A 1 75 ? -39.201 20.342 -12.972 1.00 27.73 75 GLY A N 1
ATOM 534 C CA . GLY A 1 75 ? -40.198 19.969 -11.937 1.00 27.73 75 GLY A CA 1
ATOM 535 C C . GLY A 1 75 ? -39.764 19.623 -10.493 1.00 27.73 75 GLY A C 1
ATOM 536 O O . GLY A 1 75 ? -39.811 18.462 -10.105 1.00 27.73 75 GLY A O 1
ATOM 537 N N . ILE A 1 76 ? -39.459 20.644 -9.671 1.00 35.97 76 ILE A N 1
ATOM 538 C CA . ILE A 1 76 ? -40.273 21.142 -8.512 1.00 35.97 76 ILE A CA 1
ATOM 539 C C . ILE A 1 76 ? -41.006 20.098 -7.605 1.00 35.97 76 ILE A C 1
ATOM 541 O O . ILE A 1 76 ? -41.698 19.250 -8.164 1.00 35.97 76 ILE A O 1
ATOM 545 N N . PRO A 1 77 ? -41.112 20.242 -6.246 1.00 42.88 77 PRO A N 1
ATOM 546 C CA . PRO A 1 77 ? -40.443 21.111 -5.240 1.00 42.88 77 PRO A CA 1
ATOM 547 C C . PRO A 1 77 ? -39.717 20.287 -4.125 1.00 42.88 77 PRO A C 1
ATOM 549 O O . PRO A 1 77 ? -39.739 19.064 -4.143 1.00 42.88 77 PRO A O 1
ATOM 552 N N . GLY A 1 78 ? -39.083 20.827 -3.071 1.00 28.41 78 GLY A N 1
ATOM 553 C CA . GLY A 1 78 ? -38.819 22.215 -2.653 1.00 28.41 78 GLY A CA 1
ATOM 554 C C . GLY A 1 78 ? -39.193 22.486 -1.176 1.00 28.41 78 GLY A C 1
ATOM 555 O O . GLY A 1 78 ? -40.341 22.294 -0.790 1.00 28.41 78 GLY A O 1
ATOM 556 N N . VAL A 1 79 ? -38.246 22.976 -0.359 1.00 32.03 79 VAL A N 1
ATOM 557 C CA . VAL A 1 79 ? -38.480 23.520 1.002 1.00 32.03 79 VAL A CA 1
ATOM 558 C C . VAL A 1 79 ? -37.634 24.784 1.186 1.00 32.03 79 VAL A C 1
ATOM 560 O O . VAL A 1 79 ? -36.465 24.814 0.807 1.00 32.03 79 VAL A O 1
ATOM 563 N N . GLN A 1 80 ? -38.230 25.837 1.748 1.00 30.62 80 GLN A N 1
ATOM 564 C CA . GLN A 1 80 ? -37.607 27.154 1.919 1.00 30.62 80 GLN A CA 1
ATOM 565 C C . GLN A 1 80 ? -36.820 27.261 3.234 1.00 30.62 80 GLN A C 1
ATOM 567 O O . GLN A 1 80 ? -37.146 26.605 4.224 1.00 30.62 80 GLN A O 1
ATOM 572 N N . LYS A 1 81 ? -35.841 28.172 3.278 1.00 32.59 81 LYS A N 1
ATOM 573 C CA . LYS A 1 81 ? -35.296 28.712 4.530 1.00 32.59 81 LYS A CA 1
ATOM 574 C C . LYS A 1 81 ? -34.909 30.177 4.329 1.00 32.59 81 LYS A C 1
ATOM 576 O O . LYS A 1 81 ? -33.989 30.466 3.571 1.00 32.59 81 LYS A O 1
ATOM 581 N N . GLU A 1 82 ? -35.648 31.081 4.962 1.00 31.02 82 GLU A N 1
ATOM 582 C CA . GLU A 1 82 ? -35.435 32.527 4.839 1.00 31.02 82 GLU A CA 1
ATOM 583 C C . GLU A 1 82 ? -34.248 33.021 5.680 1.00 31.02 82 GLU A C 1
ATOM 585 O O . GLU A 1 82 ? -33.884 32.429 6.700 1.00 31.02 82 GLU A O 1
ATOM 590 N N . GLU A 1 83 ? -33.670 34.147 5.259 1.00 30.45 83 GLU A N 1
ATOM 591 C CA . GLU A 1 83 ? -32.803 34.970 6.101 1.00 30.45 83 GLU A CA 1
ATOM 592 C C . GLU A 1 83 ? -33.641 35.823 7.066 1.00 30.45 83 GLU A C 1
ATOM 594 O O . GLU A 1 83 ? -34.699 36.334 6.704 1.00 30.45 83 GLU A O 1
ATOM 599 N N . SER A 1 84 ? -33.102 36.122 8.247 1.00 29.17 84 SER A N 1
ATOM 600 C CA . SER A 1 84 ? -33.424 37.376 8.934 1.00 29.17 84 SER A CA 1
ATOM 601 C C . SER A 1 84 ? -32.197 37.914 9.674 1.00 29.17 84 SER A C 1
ATOM 603 O O . SER A 1 84 ? -31.204 37.211 9.879 1.00 29.17 84 SER A O 1
ATOM 605 N N . LYS A 1 85 ? -32.205 39.219 9.958 1.00 29.78 85 LYS A N 1
ATOM 606 C CA . LYS A 1 85 ? -31.006 40.016 10.239 1.00 29.78 85 LYS A CA 1
ATOM 607 C C . LYS A 1 85 ? -31.348 41.173 11.180 1.00 29.78 85 LYS A C 1
ATOM 609 O O . LYS A 1 85 ? -32.464 41.675 11.134 1.00 29.78 85 LYS A O 1
ATOM 614 N N . ALA A 1 86 ? -30.319 41.649 11.887 1.00 26.53 86 ALA A N 1
ATOM 615 C CA . ALA A 1 86 ? -30.235 42.884 12.682 1.00 26.53 86 ALA A CA 1
ATOM 616 C C . ALA A 1 86 ? -30.510 42.798 14.202 1.00 26.53 86 ALA A C 1
ATOM 618 O O . ALA A 1 86 ? -31.467 42.198 14.678 1.00 26.53 86 ALA A O 1
ATOM 619 N N . ALA A 1 87 ? -29.618 43.474 14.932 1.00 30.02 87 ALA A N 1
ATOM 620 C CA . ALA A 1 87 ? -29.794 44.072 16.263 1.00 30.02 87 ALA A CA 1
ATOM 621 C C . ALA A 1 87 ? -30.122 45.591 16.048 1.00 30.02 87 ALA A C 1
ATOM 623 O O . ALA A 1 87 ? -30.366 45.935 14.885 1.00 30.02 87 ALA A O 1
ATOM 624 N N . PRO A 1 88 ? -30.067 46.544 17.018 1.00 41.88 88 PRO A N 1
ATOM 625 C CA . PRO A 1 88 ? -29.654 46.490 18.437 1.00 41.88 88 PRO A CA 1
ATOM 626 C C . PRO A 1 88 ? -30.611 47.246 19.409 1.00 41.88 88 PRO A C 1
ATOM 628 O O . PRO A 1 88 ? -31.681 47.677 18.991 1.00 41.88 88 PRO A O 1
ATOM 631 N N . GLY A 1 89 ? -30.207 47.483 20.674 1.00 29.33 89 GLY A N 1
ATOM 632 C CA . GLY A 1 89 ? -30.759 48.608 21.468 1.00 29.33 89 GLY A CA 1
ATOM 633 C C . GLY A 1 89 ? -30.899 48.454 22.996 1.00 29.33 89 GLY A C 1
ATOM 634 O O . GLY A 1 89 ? -31.998 48.237 23.476 1.00 29.33 89 GLY A O 1
ATOM 635 N N . GLU A 1 90 ? -29.793 48.639 23.724 1.00 30.33 90 GLU A N 1
ATOM 636 C CA . GLU A 1 90 ? -29.651 49.425 24.978 1.00 30.33 90 GLU A CA 1
ATOM 637 C C . GLU A 1 90 ? -30.611 49.326 26.209 1.00 30.33 90 GLU A C 1
ATOM 639 O O . GLU A 1 90 ? -31.764 49.739 26.180 1.00 30.33 90 GLU A O 1
ATOM 644 N N . HIS A 1 91 ? -29.956 49.047 27.355 1.00 31.25 91 HIS A N 1
ATOM 645 C CA . HIS A 1 91 ? -30.038 49.730 28.670 1.00 31.25 91 HIS A CA 1
ATOM 646 C C . HIS A 1 91 ? -31.010 49.327 29.814 1.00 31.25 91 HIS A C 1
ATOM 648 O O . HIS A 1 91 ? -32.206 49.130 29.634 1.00 31.25 91 HIS A O 1
ATOM 654 N N . ASN A 1 92 ? -30.420 49.397 31.027 1.00 30.45 92 ASN A N 1
ATOM 655 C CA . ASN A 1 92 ? -30.981 49.506 32.390 1.00 30.45 92 ASN A CA 1
ATOM 656 C C . ASN A 1 92 ? -31.667 48.272 33.038 1.00 30.45 92 ASN A C 1
ATOM 658 O O . ASN A 1 92 ? -32.407 47.550 32.383 1.00 30.45 92 ASN A O 1
ATOM 662 N N . ASP A 1 93 ? -31.526 48.027 34.352 1.00 27.98 93 ASP A N 1
ATOM 663 C CA . ASP A 1 93 ? -30.416 48.385 35.266 1.00 27.98 93 ASP A CA 1
ATOM 664 C C . ASP A 1 93 ? -30.401 47.494 36.534 1.00 27.98 93 ASP A C 1
ATOM 666 O O . ASP A 1 93 ? -31.455 47.044 36.973 1.00 27.98 93 ASP A O 1
ATOM 670 N N . ASP A 1 94 ? -29.204 47.338 37.108 1.00 28.44 94 ASP A N 1
ATOM 671 C CA . ASP A 1 94 ? -28.832 47.041 38.510 1.00 28.44 94 ASP A CA 1
ATOM 672 C C . ASP A 1 94 ? -29.443 45.874 39.355 1.00 28.44 94 ASP A C 1
ATOM 674 O O . ASP A 1 94 ? -30.461 45.258 39.060 1.00 28.44 94 ASP A O 1
ATOM 678 N N . SER A 1 95 ? -28.791 45.647 40.508 1.00 32.94 95 SER A N 1
ATOM 679 C CA . SER A 1 95 ? -29.225 44.902 41.713 1.00 32.94 95 SER A CA 1
ATOM 680 C C . SER A 1 95 ? -29.184 43.360 41.734 1.00 32.94 95 SER A C 1
ATOM 682 O O . SER A 1 95 ? -30.148 42.641 41.474 1.00 32.94 95 SER A O 1
ATOM 684 N N . GLN A 1 96 ? -28.054 42.870 42.257 1.00 31.50 96 GLN A N 1
ATOM 685 C CA . GLN A 1 96 ? -27.934 41.652 43.083 1.00 31.50 96 GLN A CA 1
ATOM 686 C C . GLN A 1 96 ? -28.653 41.888 44.461 1.00 31.50 96 GLN A C 1
ATOM 688 O O . GLN A 1 96 ? -29.274 42.928 44.644 1.00 31.50 96 GLN A O 1
ATOM 693 N N . THR A 1 97 ? -28.662 41.056 45.517 1.00 30.53 97 THR A N 1
ATOM 694 C CA . THR A 1 97 ? -27.689 40.064 46.027 1.00 30.53 97 THR A CA 1
ATOM 695 C C . THR A 1 97 ? -28.322 39.175 47.130 1.00 30.53 97 THR A C 1
ATOM 697 O O . THR A 1 97 ? -29.451 39.395 47.556 1.00 30.53 97 THR A O 1
ATOM 700 N N . THR A 1 98 ? -27.541 38.199 47.605 1.00 33.50 98 THR A N 1
ATOM 701 C CA . THR A 1 98 ? -27.596 37.444 48.883 1.00 33.50 98 THR A CA 1
ATOM 702 C C . THR A 1 98 ? -28.356 38.037 50.083 1.00 33.50 98 THR A C 1
ATOM 704 O O . THR A 1 98 ? -28.263 39.232 50.355 1.00 33.50 98 THR A O 1
ATOM 707 N N . ILE A 1 99 ? -28.929 37.151 50.911 1.00 31.84 99 ILE A N 1
ATOM 708 C CA . ILE A 1 99 ? -29.452 37.440 52.262 1.00 31.84 99 ILE A CA 1
ATOM 709 C C . ILE A 1 99 ? -28.491 36.893 53.332 1.00 31.84 99 ILE A C 1
ATOM 711 O O . ILE A 1 99 ? -28.246 35.689 53.350 1.00 31.84 99 ILE A O 1
ATOM 715 N N . ASP A 1 100 ? -28.028 37.752 54.246 1.00 30.70 100 ASP A N 1
ATOM 716 C CA . ASP A 1 100 ? -27.554 37.407 55.601 1.00 30.70 100 ASP A CA 1
ATOM 717 C C . ASP A 1 100 ? -27.563 38.676 56.497 1.00 30.70 100 ASP A C 1
ATOM 719 O O . ASP A 1 100 ? -27.467 39.788 55.979 1.00 30.70 100 ASP A O 1
ATOM 723 N N . GLY A 1 101 ? -27.645 38.525 57.826 1.00 30.52 101 GLY A N 1
ATOM 724 C CA . GLY A 1 101 ? -27.192 39.542 58.794 1.00 30.52 101 GLY A CA 1
ATOM 725 C C . GLY A 1 101 ? -28.161 40.626 59.325 1.00 30.52 101 GLY A C 1
ATOM 726 O O . GLY A 1 101 ? -28.018 41.791 58.983 1.00 30.52 101 GLY A O 1
ATOM 727 N N . SER A 1 102 ? -28.959 40.270 60.346 1.00 31.61 102 SER A N 1
ATOM 728 C CA . SER A 1 102 ? -29.202 41.052 61.595 1.00 31.61 102 SER A CA 1
ATOM 729 C C . SER A 1 102 ? -29.888 42.449 61.649 1.00 31.61 102 SER A C 1
ATOM 731 O O . SER A 1 102 ? -29.423 43.412 61.060 1.00 31.61 102 SER A O 1
ATOM 733 N N . ILE A 1 103 ? -30.797 42.575 62.647 1.00 30.55 103 ILE A N 1
ATOM 734 C CA . ILE A 1 103 ? -31.075 43.760 63.523 1.00 30.55 103 ILE A CA 1
ATOM 735 C C . ILE A 1 103 ? -31.828 44.969 62.891 1.00 30.55 103 ILE A C 1
ATOM 737 O O . ILE A 1 103 ? -31.420 45.471 61.856 1.00 30.55 103 ILE A O 1
ATOM 741 N N . ALA A 1 104 ? -32.870 45.583 63.494 1.00 30.67 104 ALA A N 1
ATOM 742 C CA . ALA A 1 104 ? -33.753 45.245 64.636 1.00 30.67 104 ALA A CA 1
ATOM 743 C C . ALA A 1 104 ? -34.971 46.223 64.739 1.00 30.67 104 ALA A C 1
ATOM 745 O O . ALA A 1 104 ? -35.045 47.193 63.990 1.00 30.67 104 ALA A O 1
ATOM 746 N N . ASP A 1 105 ? -35.823 46.001 65.759 1.00 28.91 105 ASP A N 1
ATOM 747 C CA . ASP A 1 105 ? -36.858 46.892 66.349 1.00 28.91 105 ASP A CA 1
ATOM 748 C C . ASP A 1 105 ? -38.225 47.025 65.620 1.00 28.91 105 ASP A C 1
ATOM 750 O O . ASP A 1 105 ? -38.309 46.873 64.404 1.00 28.91 105 ASP A O 1
ATOM 754 N N . GLY A 1 106 ? -39.326 47.248 66.369 1.00 30.23 106 GLY A N 1
ATOM 755 C CA . GLY A 1 106 ? -40.692 47.296 65.793 1.00 30.23 106 GLY A CA 1
ATOM 756 C C . GLY A 1 106 ? -41.944 47.030 66.669 1.00 30.23 106 GLY A C 1
ATOM 757 O O . GLY A 1 106 ? -42.990 46.738 66.104 1.00 30.23 106 GLY A O 1
ATOM 758 N N . THR A 1 107 ? -41.878 47.123 68.003 1.00 32.84 107 THR A N 1
ATOM 759 C CA . THR A 1 107 ? -42.995 47.414 68.959 1.00 32.84 107 THR A CA 1
ATOM 760 C C . THR A 1 107 ? -44.433 46.847 68.757 1.00 32.84 107 THR A C 1
ATOM 762 O O . THR A 1 107 ? -45.203 47.387 67.966 1.00 32.84 107 THR A O 1
ATOM 765 N N . ALA A 1 108 ? -44.908 45.962 69.662 1.00 30.47 108 ALA A N 1
ATOM 766 C CA . ALA A 1 108 ? -46.329 45.908 70.098 1.00 30.47 108 ALA A CA 1
ATOM 767 C C . ALA A 1 108 ? -46.553 45.209 71.475 1.00 30.47 108 ALA A C 1
ATOM 769 O O . ALA A 1 108 ? -46.234 44.040 71.660 1.00 30.47 108 ALA A O 1
ATOM 770 N N . HIS A 1 109 ? -47.126 45.946 72.435 1.00 37.47 109 HIS A N 1
ATOM 771 C CA . HIS A 1 109 ? -47.460 45.584 73.835 1.00 37.47 109 HIS A CA 1
ATOM 772 C C . HIS A 1 109 ? -48.785 44.772 73.999 1.00 37.47 109 HIS A C 1
ATOM 774 O O . HIS A 1 109 ? -49.517 44.652 73.018 1.00 37.47 109 HIS A O 1
ATOM 780 N N . PRO A 1 110 ? -49.274 44.456 75.232 1.00 48.81 110 PRO A N 1
ATOM 781 C CA . PRO A 1 110 ? -48.683 43.743 76.391 1.00 48.81 110 PRO A CA 1
ATOM 782 C C . PRO A 1 110 ? -49.660 42.641 76.940 1.00 48.81 110 PRO A C 1
ATOM 784 O O . PRO A 1 110 ? -50.669 42.370 76.286 1.00 48.81 110 PRO A O 1
ATOM 787 N N . PRO A 1 111 ? -49.446 42.015 78.131 1.00 41.59 111 PRO A N 1
ATOM 788 C CA . PRO A 1 111 ? -50.057 42.585 79.356 1.00 41.59 111 PRO A CA 1
ATOM 789 C C . PRO A 1 111 ? -49.342 42.337 80.720 1.00 41.59 111 PRO A C 1
ATOM 791 O O . PRO A 1 111 ? -48.767 41.288 80.977 1.00 41.59 111 PRO A O 1
ATOM 794 N N . THR A 1 112 ? -49.491 43.322 81.620 1.00 36.69 112 THR A N 1
ATOM 795 C CA . THR A 1 112 ? -49.592 43.249 83.107 1.00 36.69 112 THR A CA 1
ATOM 796 C C . THR A 1 112 ? -48.710 42.294 83.951 1.00 36.69 112 THR A C 1
ATOM 798 O O . THR A 1 112 ? -48.996 41.097 84.019 1.00 36.69 112 THR A O 1
ATOM 801 N N . PRO A 1 113 ? -47.806 42.836 84.796 1.00 40.41 113 PRO A N 1
ATOM 802 C CA . PRO A 1 113 ? -47.408 42.234 86.075 1.00 40.41 113 PRO A CA 1
ATOM 803 C C . PRO A 1 113 ? -48.321 42.697 87.240 1.00 40.41 113 PRO A C 1
ATOM 805 O O . PRO A 1 113 ? -49.002 43.718 87.108 1.00 40.41 113 PRO A O 1
ATOM 808 N N . PRO A 1 114 ? -48.286 42.026 88.408 1.00 45.56 114 PRO A N 1
ATOM 809 C CA . PRO A 1 114 ? -48.826 42.553 89.658 1.00 45.56 114 PRO A CA 1
ATOM 810 C C . PRO A 1 114 ? -47.722 42.815 90.704 1.00 45.56 114 PRO A C 1
ATOM 812 O O . PRO A 1 114 ? -47.355 41.920 91.461 1.00 45.56 114 PRO A O 1
ATOM 815 N N . GLU A 1 115 ? -47.251 44.061 90.806 1.00 34.56 115 GLU A N 1
ATOM 816 C CA . GLU A 1 115 ? -46.632 44.577 92.037 1.00 34.56 115 GLU A CA 1
ATOM 817 C C . GLU A 1 115 ? -47.484 45.721 92.595 1.00 34.56 115 GLU A C 1
ATOM 819 O O . GLU A 1 115 ? -47.634 46.778 91.987 1.00 34.56 115 GLU A O 1
ATOM 824 N N . ASN A 1 116 ? -48.059 45.464 93.763 1.00 34.56 116 ASN A N 1
ATOM 825 C CA . ASN A 1 116 ? -48.646 46.406 94.709 1.00 34.56 116 ASN A CA 1
ATOM 826 C C . ASN A 1 116 ? -48.685 45.641 96.042 1.00 34.56 116 ASN A C 1
ATOM 828 O O . ASN A 1 116 ? -49.028 44.463 96.035 1.00 34.56 116 ASN A O 1
ATOM 832 N N . ALA A 1 117 ? -48.478 46.186 97.230 1.00 31.25 117 ALA A N 1
ATOM 833 C CA . ALA A 1 117 ? -47.941 47.433 97.771 1.00 31.25 11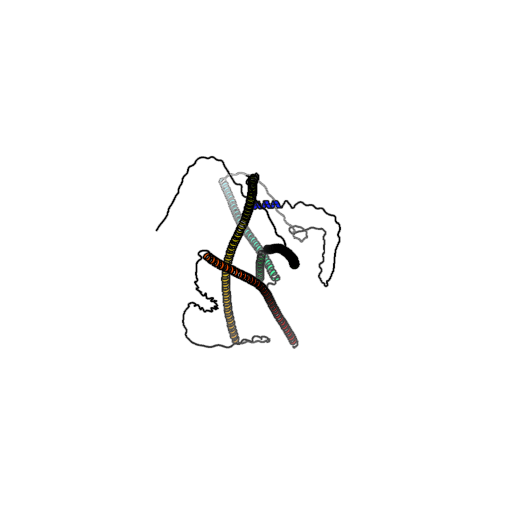7 ALA A CA 1
ATOM 834 C C . ALA A 1 117 ? -48.294 47.365 99.284 1.00 31.25 117 ALA A C 1
ATOM 836 O O . ALA A 1 117 ? -49.004 46.460 99.715 1.00 31.25 117 ALA A O 1
ATOM 837 N N . GLU A 1 118 ? -47.868 48.356 100.066 1.00 31.64 118 GLU A N 1
ATOM 838 C CA . GLU A 1 118 ? -48.445 48.703 101.380 1.00 31.64 118 GLU A CA 1
ATOM 839 C C . GLU A 1 118 ? -48.236 47.773 102.609 1.00 31.64 118 GLU A C 1
ATOM 841 O O . GLU A 1 118 ? -49.029 46.894 102.930 1.00 31.64 118 GLU A O 1
ATOM 846 N N . SER A 1 119 ? -47.270 48.201 103.440 1.00 31.08 119 SER A N 1
ATOM 847 C CA . SER A 1 119 ? -47.549 48.873 104.738 1.00 31.08 119 SER A CA 1
ATOM 848 C C . SER A 1 119 ? -47.317 48.146 106.079 1.00 31.08 119 SER A C 1
ATOM 850 O O . SER A 1 119 ? -47.931 47.136 106.400 1.00 31.08 119 SER A O 1
ATOM 852 N N . GLY A 1 120 ? -46.558 48.838 106.950 1.00 28.86 120 GLY A N 1
ATOM 853 C CA . GLY A 1 120 ? -46.472 48.633 108.410 1.00 28.86 120 GLY A CA 1
ATOM 854 C C . GLY A 1 120 ? -45.401 47.631 108.877 1.00 28.86 120 GLY A C 1
ATOM 855 O O . GLY A 1 120 ? -45.146 46.641 108.208 1.00 28.86 120 GLY A O 1
ATOM 856 N N . SER A 1 121 ? -44.725 47.803 110.020 1.00 33.62 121 SER A N 1
ATOM 857 C CA . SER A 1 121 ? -44.619 48.932 110.975 1.00 33.62 121 SER A CA 1
ATOM 858 C C . SER A 1 121 ? -43.362 48.693 111.846 1.00 33.62 121 SER A C 1
ATOM 860 O O . SER A 1 121 ? -43.163 47.564 112.275 1.00 33.62 121 SER A O 1
ATOM 862 N N . ARG A 1 122 ? -42.406 49.629 111.974 1.00 28.41 122 ARG A N 1
ATOM 863 C CA . ARG A 1 122 ? -42.324 50.746 112.957 1.00 28.41 122 ARG A CA 1
ATOM 864 C C . ARG A 1 122 ? -42.048 50.290 114.412 1.00 28.41 122 ARG A C 1
ATOM 866 O O . ARG A 1 122 ? -42.741 49.406 114.894 1.00 28.41 122 ARG A O 1
ATOM 873 N N . LEU A 1 123 ? -41.177 51.046 115.111 1.00 32.16 123 LEU A N 1
ATOM 874 C CA . LEU A 1 123 ? -40.737 50.914 116.525 1.00 32.16 123 LEU A CA 1
ATOM 875 C C . LEU A 1 123 ? -39.707 49.774 116.742 1.00 32.16 123 LEU A C 1
ATOM 877 O O . LEU A 1 123 ? -39.786 48.778 116.036 1.00 32.16 123 LEU A O 1
ATOM 881 N N . GLU A 1 124 ? -38.728 49.795 117.663 1.00 30.59 124 GLU A N 1
ATOM 882 C CA . GLU A 1 124 ? -38.020 50.818 118.487 1.00 30.59 124 GLU A CA 1
ATOM 883 C C . GLU A 1 124 ? -36.731 50.132 119.064 1.00 30.59 124 GLU A C 1
ATOM 885 O O . GLU A 1 124 ? -36.601 48.920 118.906 1.00 30.59 124 GLU A O 1
ATOM 890 N N . GLN A 1 125 ? -35.717 50.750 119.699 1.00 31.97 125 GLN A N 1
ATOM 891 C CA . GLN A 1 125 ? -35.485 52.117 120.207 1.00 31.97 125 GLN A CA 1
ATOM 892 C C . GLN A 1 125 ? -33.968 52.482 120.158 1.00 31.97 125 GLN A C 1
ATOM 894 O O . GLN A 1 125 ? -33.119 51.610 119.985 1.00 31.97 125 GLN A O 1
ATOM 899 N N . ASP A 1 126 ? -33.653 53.766 120.347 1.00 29.08 126 ASP A N 1
ATOM 900 C CA . ASP A 1 126 ? -32.327 54.408 120.547 1.00 29.08 126 ASP A CA 1
ATOM 901 C C . ASP A 1 126 ? -31.989 54.546 122.073 1.00 29.08 126 ASP A C 1
ATOM 903 O O . ASP A 1 126 ? -32.894 54.307 122.876 1.00 29.08 126 ASP A O 1
ATOM 907 N N . PRO A 1 127 ? -30.835 55.095 122.555 1.00 43.69 127 PRO A N 1
ATOM 908 C CA . PRO A 1 127 ? -29.443 55.079 122.068 1.00 43.69 127 PRO A CA 1
ATOM 909 C C . PRO A 1 127 ? -28.421 54.829 123.260 1.00 43.69 127 PRO A C 1
ATOM 911 O O . PRO A 1 127 ? -28.547 53.744 123.828 1.00 43.69 127 PRO A O 1
ATOM 914 N N . PRO A 1 128 ? -27.398 55.654 123.681 1.00 53.69 128 PRO A N 1
ATOM 915 C CA . PRO A 1 128 ? -26.256 55.147 124.488 1.00 53.69 128 PRO A CA 1
ATOM 916 C C . PRO A 1 128 ? -25.904 55.987 125.765 1.00 53.69 128 PRO A C 1
ATOM 918 O O . PRO A 1 128 ? -26.704 56.797 126.219 1.00 53.69 128 PRO A O 1
ATOM 921 N N . LEU A 1 129 ? -24.652 55.848 126.248 1.00 31.36 129 LEU A N 1
ATOM 922 C CA . LEU A 1 129 ? -23.851 56.768 127.101 1.00 31.36 129 LEU A CA 1
ATOM 923 C C . LEU A 1 129 ? -24.063 56.828 128.638 1.00 31.36 129 LEU A C 1
ATOM 925 O O . LEU A 1 129 ? -25.176 56.928 129.131 1.00 31.36 129 LEU A O 1
ATOM 929 N N . GLU A 1 130 ? -22.907 56.917 129.329 1.00 29.33 130 GLU A N 1
ATOM 930 C CA . GLU A 1 130 ? -22.619 57.691 130.567 1.00 29.33 130 GLU A CA 1
ATOM 931 C C . GLU A 1 130 ? -23.365 57.361 131.894 1.00 29.33 130 GLU A C 1
ATOM 933 O O . GLU A 1 130 ? -24.389 56.693 131.911 1.00 29.33 130 GLU A O 1
ATOM 938 N N . ALA A 1 131 ? -22.916 57.794 133.087 1.00 31.92 131 ALA A N 1
ATOM 939 C CA . ALA A 1 131 ? -21.554 57.954 133.641 1.00 31.92 131 ALA A CA 1
ATOM 940 C C . ALA A 1 131 ? -21.615 58.182 135.177 1.00 31.92 131 ALA A C 1
ATOM 942 O O . ALA A 1 131 ? -22.536 58.834 135.659 1.00 31.92 131 ALA A O 1
ATOM 943 N N . GLU A 1 132 ? -20.572 57.749 135.908 1.00 30.02 132 GLU A N 1
ATOM 944 C CA . GLU A 1 132 ? -20.254 58.128 137.310 1.00 30.02 132 GLU A CA 1
ATOM 945 C C . GLU A 1 132 ? -21.310 57.764 138.408 1.00 30.02 132 GLU A C 1
ATOM 947 O O . GLU A 1 132 ? -22.415 57.338 138.107 1.00 30.02 132 GLU A O 1
ATOM 952 N N . HIS A 1 133 ? -21.045 57.741 139.730 1.00 33.16 133 HIS A N 1
ATOM 953 C CA . HIS A 1 133 ? -20.325 58.697 140.593 1.00 33.16 133 HIS A CA 1
ATOM 954 C C . HIS A 1 133 ? -20.006 58.121 142.005 1.00 33.16 133 HIS A C 1
ATOM 956 O O . HIS A 1 133 ? -20.779 57.332 142.535 1.00 33.16 133 HIS A O 1
ATOM 962 N N . LYS A 1 134 ? -18.955 58.675 142.642 1.00 32.72 134 LYS A N 1
ATOM 963 C CA . LYS A 1 134 ? -18.783 58.979 144.095 1.00 32.72 134 LYS A CA 1
ATOM 964 C C . LYS A 1 134 ? -18.811 57.859 145.168 1.00 32.72 134 LYS A C 1
ATOM 966 O O . LYS A 1 134 ? -19.826 57.227 145.421 1.00 32.72 134 LYS A O 1
ATOM 971 N N . ASN A 1 135 ? -17.675 57.725 145.870 1.00 29.05 135 ASN A N 1
ATOM 972 C CA . ASN A 1 135 ? -17.395 58.235 147.239 1.00 29.05 135 ASN A CA 1
ATOM 973 C C . ASN A 1 135 ? -18.553 58.264 148.284 1.00 29.05 135 ASN A C 1
ATOM 975 O O . ASN A 1 135 ? -19.691 58.545 147.936 1.00 29.05 135 ASN A O 1
ATOM 979 N N . ASP A 1 136 ? -18.343 58.104 149.601 1.00 29.14 136 ASP A N 1
ATOM 980 C CA . ASP A 1 136 ? -17.169 58.467 150.429 1.00 29.14 136 ASP A CA 1
ATOM 981 C C . ASP A 1 136 ? -17.024 57.606 151.724 1.00 29.14 136 ASP A C 1
ATOM 983 O O . ASP A 1 136 ? -17.806 56.685 151.957 1.00 29.14 136 ASP A O 1
ATOM 987 N N . ALA A 1 137 ? -16.013 57.883 152.564 1.00 32.75 137 ALA A N 1
ATOM 988 C CA . ALA A 1 137 ? -15.733 57.184 153.845 1.00 32.75 137 ALA A CA 1
ATOM 989 C C . ALA A 1 137 ? -16.555 57.754 155.055 1.00 32.75 137 ALA A C 1
ATOM 991 O O . ALA A 1 137 ? -17.253 58.746 154.839 1.00 32.75 137 ALA A O 1
ATOM 992 N N . PRO A 1 138 ? -16.530 57.199 156.309 1.00 43.47 138 PRO A N 1
ATOM 993 C CA . PRO A 1 138 ? -15.319 57.089 157.158 1.00 43.47 138 PRO A CA 1
ATOM 994 C C . PRO A 1 138 ? -15.209 55.898 158.167 1.00 43.47 138 PRO A C 1
ATOM 996 O O . PRO A 1 138 ? -16.139 55.138 158.401 1.00 43.47 138 PRO A O 1
ATOM 999 N N . ALA A 1 139 ? -14.010 55.800 158.765 1.00 31.56 139 ALA A N 1
ATOM 1000 C CA . ALA A 1 139 ? -13.573 55.218 160.058 1.00 31.56 139 ALA A CA 1
ATOM 1001 C C . ALA A 1 139 ? -14.445 54.235 160.891 1.00 31.56 139 ALA A C 1
ATOM 1003 O O . ALA A 1 139 ? -15.511 54.594 161.375 1.00 31.56 139 ALA A O 1
ATOM 1004 N N . GLU A 1 140 ? -13.862 53.071 161.231 1.00 33.06 140 GLU A N 1
ATOM 1005 C CA . GLU A 1 140 ? -13.434 52.649 162.597 1.00 33.06 140 GLU A CA 1
ATOM 1006 C C . GLU A 1 140 ? -12.570 51.346 162.487 1.00 33.06 140 GLU A C 1
ATOM 1008 O O . GLU A 1 140 ? -12.547 50.730 161.413 1.00 33.06 140 GLU A O 1
ATOM 1013 N N . PRO A 1 141 ? -11.765 50.934 163.496 1.00 42.38 141 PRO A N 1
ATOM 1014 C CA . PRO A 1 141 ? -10.681 49.953 163.310 1.00 42.38 141 PRO A CA 1
ATOM 1015 C C . PRO A 1 141 ? -11.016 48.497 163.708 1.00 42.38 141 PRO A C 1
ATOM 1017 O O . PRO A 1 141 ? -11.745 48.258 164.664 1.00 42.38 141 PRO A O 1
ATOM 1020 N N . GLY A 1 142 ? -10.366 47.506 163.061 1.00 40.47 142 GLY A N 1
ATOM 1021 C CA . GLY A 1 142 ? -10.204 46.164 163.667 1.00 40.47 142 GLY A CA 1
ATOM 1022 C C . GLY A 1 142 ? -10.294 44.888 162.807 1.00 40.47 142 GLY A C 1
ATOM 1023 O O . GLY A 1 142 ? -10.360 43.816 163.399 1.00 40.47 142 GLY A O 1
ATOM 1024 N N . ALA A 1 143 ? -10.311 44.931 161.462 1.00 44.81 143 ALA A N 1
ATOM 1025 C CA . ALA A 1 143 ? -10.576 43.713 160.654 1.00 44.81 143 ALA A CA 1
ATOM 1026 C C . ALA A 1 143 ? -9.778 43.536 159.334 1.00 44.81 143 ALA A C 1
ATOM 1028 O O . ALA A 1 143 ? -10.186 42.752 158.471 1.00 44.81 143 ALA A O 1
ATOM 1029 N N . ARG A 1 144 ? -8.654 44.247 159.139 1.00 48.88 144 ARG A N 1
ATOM 1030 C CA . ARG A 1 144 ? -7.977 44.353 157.821 1.00 48.88 144 ARG A CA 1
ATOM 1031 C C . ARG A 1 144 ? -7.585 43.017 157.171 1.00 48.88 144 ARG A C 1
ATOM 1033 O O . ARG A 1 144 ? -7.750 42.882 155.960 1.00 48.88 144 ARG A O 1
ATOM 1040 N N . ASP A 1 145 ? -7.168 42.026 157.953 1.00 52.72 145 ASP A N 1
ATOM 1041 C CA . ASP A 1 145 ? -6.600 40.778 157.417 1.00 52.72 145 ASP A CA 1
ATOM 1042 C C . ASP A 1 145 ? -7.655 39.773 156.915 1.00 52.72 145 ASP A C 1
ATOM 1044 O O . ASP A 1 145 ? -7.316 38.792 156.257 1.00 52.72 145 ASP A O 1
ATOM 1048 N N . ARG A 1 146 ? -8.950 40.005 157.189 1.00 56.22 146 ARG A N 1
ATOM 1049 C CA . ARG A 1 146 ? -10.053 39.170 156.668 1.00 56.22 146 ARG A CA 1
ATOM 1050 C C . ARG A 1 146 ? -10.685 39.752 155.405 1.00 56.22 146 ARG A C 1
ATOM 1052 O O . ARG A 1 146 ? -10.951 39.009 154.465 1.00 56.22 146 ARG A O 1
ATOM 1059 N N . ALA A 1 147 ? -10.869 41.072 155.360 1.00 57.19 147 ALA A N 1
ATOM 1060 C CA . ALA A 1 147 ? -11.525 41.750 154.240 1.00 57.19 147 ALA A CA 1
ATOM 1061 C C . ALA A 1 147 ? -10.747 41.625 152.915 1.00 57.19 147 ALA A C 1
ATOM 1063 O O . ALA A 1 147 ? -11.359 41.551 151.850 1.00 57.19 147 ALA A O 1
ATOM 1064 N N . LEU A 1 148 ? -9.409 41.559 152.966 1.00 59.06 148 LEU A N 1
ATOM 1065 C CA . LEU A 1 148 ? -8.583 41.309 151.779 1.00 59.06 148 LEU A CA 1
ATOM 1066 C C . LEU A 1 148 ? -8.824 39.905 151.209 1.00 59.06 148 LEU A C 1
ATOM 1068 O O . LEU A 1 148 ? -9.185 39.793 150.042 1.00 59.06 148 LEU A O 1
ATOM 1072 N N . ALA A 1 149 ? -8.736 38.860 152.038 1.00 60.22 149 ALA A N 1
ATOM 1073 C CA . ALA A 1 149 ? -8.950 37.473 151.614 1.00 60.22 149 ALA A CA 1
ATOM 1074 C C . ALA A 1 149 ? -10.391 37.195 151.133 1.00 60.22 149 ALA A C 1
ATOM 1076 O O . ALA A 1 149 ? -10.622 36.307 150.313 1.00 60.22 149 ALA A O 1
ATOM 1077 N N . GLU A 1 150 ? -11.383 37.935 151.634 1.00 63.06 150 GLU A N 1
ATOM 1078 C CA . GLU A 1 150 ? -12.774 37.832 151.175 1.00 63.06 150 GLU A CA 1
ATOM 1079 C C . GLU A 1 150 ? -13.003 38.563 149.843 1.00 63.06 150 GLU A C 1
ATOM 1081 O O . GLU A 1 150 ? -13.634 38.011 148.939 1.00 63.06 150 GLU A O 1
ATOM 1086 N N . LYS A 1 151 ? -12.402 39.749 149.662 1.00 64.75 151 LYS A N 1
ATOM 1087 C CA . LYS A 1 151 ? -12.390 40.451 148.370 1.00 64.75 151 LYS A CA 1
ATOM 1088 C C . LYS A 1 151 ? -11.653 39.643 147.299 1.00 64.75 151 LYS A C 1
ATOM 1090 O O . LYS A 1 151 ? -12.152 39.535 146.186 1.00 64.75 151 LYS A O 1
ATOM 1095 N N . GLU A 1 152 ? -10.515 39.047 147.641 1.00 67.62 152 GLU A N 1
ATOM 1096 C CA . GLU A 1 152 ? -9.719 38.170 146.774 1.00 67.62 152 GLU A CA 1
ATOM 1097 C C . GLU A 1 152 ? -10.516 36.928 146.345 1.00 67.62 152 GLU A C 1
ATOM 1099 O O . GLU A 1 152 ? -10.592 36.630 145.156 1.00 67.62 152 GLU A O 1
ATOM 1104 N N . LYS A 1 153 ? -11.232 36.270 147.271 1.00 70.69 153 LYS A N 1
ATOM 1105 C CA . LYS A 1 153 ? -12.160 35.171 146.937 1.00 70.69 153 LYS A CA 1
ATOM 1106 C C . LYS A 1 153 ? -13.279 35.590 145.986 1.00 70.69 153 LYS A C 1
ATOM 1108 O O . LYS A 1 153 ? -13.618 34.819 145.091 1.00 70.69 153 LYS A O 1
ATOM 1113 N N . LEU A 1 154 ? -13.873 36.770 146.174 1.00 73.81 154 LEU A N 1
ATOM 1114 C CA . LEU A 1 154 ? -14.901 37.283 145.262 1.00 73.81 154 LEU A CA 1
ATOM 1115 C C . LEU A 1 154 ? -14.319 37.628 143.886 1.00 73.81 154 LEU A C 1
ATOM 1117 O O . LEU A 1 154 ? -14.972 37.356 142.880 1.00 73.81 154 LEU A O 1
ATOM 1121 N N . LEU A 1 155 ? -13.090 38.151 143.838 1.00 72.06 155 LEU A N 1
ATOM 1122 C CA . LEU A 1 155 ? -12.367 38.435 142.599 1.00 72.06 155 LEU A CA 1
ATOM 1123 C C . LEU A 1 155 ? -12.109 37.129 141.832 1.00 72.06 155 LEU A C 1
ATOM 1125 O O . LEU A 1 155 ? -12.635 36.982 140.733 1.00 72.06 155 LEU A O 1
ATOM 1129 N N . VAL A 1 156 ? -11.496 36.125 142.469 1.00 75.31 156 VAL A N 1
ATOM 1130 C CA . VAL A 1 156 ? -11.271 34.778 141.903 1.00 75.31 156 VAL A CA 1
ATOM 1131 C C . VAL A 1 156 ? -12.580 34.093 141.490 1.00 75.31 156 VAL A C 1
ATOM 1133 O O . VAL A 1 156 ? -12.637 33.409 140.469 1.00 75.31 156 VAL A O 1
ATOM 1136 N N . GLN A 1 157 ? -13.675 34.279 142.236 1.00 76.19 157 GLN A N 1
ATOM 1137 C CA . GLN A 1 157 ? -14.982 33.737 141.850 1.00 76.19 157 GLN A CA 1
ATOM 1138 C C . GLN A 1 157 ? -15.610 34.494 140.663 1.00 76.19 157 GLN A C 1
ATOM 1140 O O . GLN A 1 157 ? -16.382 33.902 139.905 1.00 76.19 157 GLN A O 1
ATOM 1145 N N . SER A 1 158 ? -15.296 35.779 140.480 1.00 71.94 158 SER A N 1
ATOM 1146 C CA . SER A 1 158 ? -15.714 36.557 139.309 1.00 71.94 158 SER A CA 1
ATOM 1147 C C . SER A 1 158 ? -14.870 36.226 138.076 1.00 71.94 158 SER A C 1
ATOM 1149 O O . SER A 1 158 ? -15.444 35.967 137.024 1.00 71.94 158 SER A O 1
ATOM 1151 N N . GLU A 1 159 ? -13.549 36.096 138.229 1.00 74.88 159 GLU A N 1
ATOM 1152 C CA . GLU A 1 159 ? -12.617 35.626 137.199 1.00 74.88 159 GLU A CA 1
ATOM 1153 C C . GLU A 1 159 ? -12.999 34.226 136.737 1.00 74.88 159 GLU A C 1
ATOM 1155 O O . GLU A 1 159 ? -13.128 33.999 135.540 1.00 74.88 159 GLU A O 1
ATOM 1160 N N . LYS A 1 160 ? -13.309 33.307 137.664 1.00 78.62 160 LYS A N 1
ATOM 1161 C CA . LYS A 1 160 ? -13.825 31.990 137.287 1.00 78.62 160 LYS A CA 1
ATOM 1162 C C . LYS A 1 160 ? -15.121 32.095 136.474 1.00 78.62 160 LYS A C 1
ATOM 1164 O O . LYS A 1 160 ? -15.216 31.462 135.436 1.00 78.62 160 LYS A O 1
ATOM 1169 N N . LYS A 1 161 ? -16.094 32.919 136.879 1.00 80.25 161 LYS A N 1
ATOM 1170 C CA . LYS A 1 161 ? -17.339 33.116 136.103 1.00 80.25 161 LYS A CA 1
ATOM 1171 C C . LYS A 1 161 ? -17.115 33.799 134.748 1.00 80.25 161 LYS A C 1
ATOM 1173 O O . LYS A 1 161 ? -17.976 33.681 133.879 1.00 80.25 161 LYS A O 1
ATOM 1178 N N . VAL A 1 162 ? -16.012 34.528 134.570 1.00 77.31 162 VAL A N 1
ATOM 1179 C CA . VAL A 1 162 ? -15.579 35.062 133.271 1.00 77.31 162 VAL A CA 1
ATOM 1180 C C . VAL A 1 162 ? -14.943 33.950 132.440 1.00 77.31 162 VAL A C 1
ATOM 1182 O O . VAL A 1 162 ? -15.391 33.742 131.322 1.00 77.31 162 VAL A O 1
ATOM 1185 N N . LEU A 1 163 ? -14.023 33.159 132.998 1.00 82.44 163 LEU A N 1
ATOM 1186 C CA . LEU A 1 163 ? -13.407 32.002 132.335 1.00 82.44 163 LEU A CA 1
ATOM 1187 C C . LEU A 1 163 ? -14.439 30.943 131.915 1.00 82.44 163 LEU A C 1
ATOM 1189 O O . LEU A 1 163 ? -14.424 30.515 130.766 1.00 82.44 163 LEU A O 1
ATOM 1193 N N . ASP A 1 164 ? -15.374 30.582 132.802 1.00 81.38 164 ASP A N 1
ATOM 1194 C CA . ASP A 1 164 ? -16.485 29.663 132.516 1.00 81.38 164 ASP A CA 1
ATOM 1195 C C . ASP A 1 164 ? -17.326 30.197 131.325 1.00 81.38 164 ASP A C 1
ATOM 1197 O O . ASP A 1 164 ? -17.731 29.443 130.440 1.00 81.38 164 ASP A O 1
ATOM 1201 N N . LYS A 1 165 ? -17.557 31.520 131.251 1.00 85.50 165 LYS A N 1
ATOM 1202 C CA . LYS A 1 165 ? -18.272 32.162 130.131 1.00 85.50 165 LYS A CA 1
ATOM 1203 C C . LYS A 1 165 ? -17.445 32.205 128.850 1.00 85.50 165 LYS A C 1
ATOM 1205 O O . LYS A 1 165 ? -17.970 31.866 127.795 1.00 85.50 165 LYS A O 1
ATOM 1210 N N . GLU A 1 166 ? -16.179 32.597 128.921 1.00 86.31 166 GLU A N 1
ATOM 1211 C CA . GLU A 1 166 ? -15.247 32.592 127.790 1.00 86.31 166 GLU A CA 1
ATOM 1212 C C . GLU A 1 166 ? -15.079 31.185 127.210 1.00 86.31 166 GLU A C 1
ATOM 1214 O O . GLU A 1 166 ? -14.959 31.038 125.998 1.00 86.31 166 GLU A O 1
ATOM 1219 N N . GLU A 1 167 ? -15.135 30.146 128.044 1.00 86.88 167 GLU A N 1
ATOM 1220 C CA . GLU A 1 167 ? -15.168 28.754 127.607 1.00 86.88 167 GLU A CA 1
ATOM 1221 C C . GLU A 1 167 ? -16.479 28.405 126.886 1.00 86.88 167 GLU A C 1
ATOM 1223 O O . GLU A 1 167 ? -16.413 27.856 125.789 1.00 86.88 167 GLU A O 1
ATOM 1228 N N . THR A 1 168 ? -17.655 28.807 127.391 1.00 85.25 168 THR A N 1
ATOM 1229 C CA . THR A 1 168 ? -18.915 28.621 126.633 1.00 85.25 168 THR A CA 1
ATOM 1230 C C . THR A 1 168 ? -18.954 29.412 125.319 1.00 85.25 168 THR A C 1
ATOM 1232 O O . THR A 1 168 ? -19.455 28.912 124.316 1.00 85.25 168 THR A O 1
ATOM 1235 N N . ILE A 1 169 ? -18.374 30.618 125.276 1.00 86.12 169 ILE A N 1
ATOM 1236 C CA . ILE A 1 169 ? -18.245 31.418 124.047 1.00 86.12 169 ILE A CA 1
ATOM 1237 C C . ILE A 1 169 ? -17.288 30.726 123.068 1.00 86.12 169 ILE A C 1
ATOM 1239 O O . ILE A 1 169 ? -17.581 30.656 121.878 1.00 86.12 169 ILE A O 1
ATOM 1243 N N . ARG A 1 170 ? -16.178 30.160 123.558 1.00 86.56 170 ARG A N 1
ATOM 1244 C CA . ARG A 1 170 ? -15.225 29.380 122.757 1.00 86.56 170 ARG A CA 1
ATOM 1245 C C . ARG A 1 170 ? -15.873 28.124 122.174 1.00 86.56 170 ARG A C 1
ATOM 1247 O O . ARG A 1 170 ? -15.704 27.881 120.985 1.00 86.56 170 ARG A O 1
ATOM 1254 N N . GLN A 1 171 ? -16.656 27.391 122.967 1.00 86.44 171 GLN A N 1
ATOM 1255 C CA . GLN A 1 171 ? -17.426 26.226 122.514 1.00 86.44 171 GLN A CA 1
ATOM 1256 C C . GLN A 1 171 ? -18.445 26.618 121.435 1.00 86.44 171 GLN A C 1
ATOM 1258 O O . GLN A 1 171 ? -18.430 26.038 120.357 1.00 86.44 171 GLN A O 1
ATOM 1263 N N . LEU A 1 172 ? -19.248 27.667 121.649 1.00 86.25 172 LEU A N 1
ATOM 1264 C CA . LEU A 1 172 ? -20.202 28.159 120.644 1.00 86.25 172 LEU A CA 1
ATOM 1265 C C . LEU A 1 172 ? -19.516 28.700 119.374 1.00 86.25 172 LEU A C 1
ATOM 1267 O O . LEU A 1 172 ? -20.049 28.555 118.274 1.00 86.25 172 LEU A O 1
ATOM 1271 N N . MET A 1 173 ? -18.323 29.292 119.488 1.00 85.75 173 MET A N 1
ATOM 1272 C CA . MET A 1 173 ? -17.504 29.669 118.329 1.00 85.75 173 MET A CA 1
ATOM 1273 C C . MET A 1 173 ? -16.952 28.448 117.585 1.00 85.75 173 MET A C 1
ATOM 1275 O O . MET A 1 173 ? -16.882 28.472 116.357 1.00 85.75 173 MET A O 1
ATOM 1279 N N . GLU A 1 174 ? -16.555 27.392 118.291 1.00 88.19 174 GLU A N 1
ATOM 1280 C CA . GLU A 1 174 ? -16.048 26.152 117.702 1.00 88.19 174 GLU A CA 1
ATOM 1281 C C . GLU A 1 174 ? -17.171 25.358 117.017 1.00 88.19 174 GLU A C 1
ATOM 1283 O O . GLU A 1 174 ? -17.026 24.984 115.852 1.00 88.19 174 GLU A O 1
ATOM 1288 N N . GLU A 1 175 ? -18.334 25.227 117.660 1.00 87.69 175 GLU A N 1
ATOM 1289 C CA . GLU A 1 175 ? -19.564 24.685 117.071 1.00 87.69 175 GLU A CA 1
ATOM 1290 C C . GLU A 1 175 ? -20.033 25.513 115.868 1.00 87.69 175 GLU A C 1
ATOM 1292 O O . GLU A 1 175 ? -20.354 24.952 114.821 1.00 87.69 175 GLU A O 1
ATOM 1297 N N . GLY A 1 176 ? -20.009 26.847 115.959 1.00 89.00 176 GLY A N 1
ATOM 1298 C CA . GLY A 1 176 ? -20.329 27.742 114.844 1.00 89.00 176 GLY A CA 1
ATOM 1299 C C . GLY A 1 176 ? -19.365 27.582 113.663 1.00 89.00 176 GLY A C 1
ATOM 1300 O O . GLY A 1 176 ? -19.793 27.519 112.508 1.00 89.00 176 GLY A O 1
ATOM 1301 N N . GLN A 1 177 ? -18.065 27.427 113.931 1.00 87.38 177 GLN A N 1
ATOM 1302 C CA . GLN A 1 177 ? -17.078 27.097 112.902 1.00 87.38 177 GLN A CA 1
ATOM 1303 C C . GLN A 1 177 ? -17.280 25.690 112.328 1.00 87.38 177 GLN A C 1
ATOM 1305 O O . GLN A 1 177 ? -17.083 25.497 111.131 1.00 87.38 177 GLN A O 1
ATOM 1310 N N . GLU A 1 178 ? -17.649 24.695 113.135 1.00 87.19 178 GLU A N 1
ATOM 1311 C CA . GLU A 1 178 ? -17.996 23.359 112.647 1.00 87.19 178 GLU A CA 1
ATOM 1312 C C . GLU A 1 178 ? -19.232 23.379 111.750 1.00 87.19 178 GLU A C 1
ATOM 1314 O O . GLU A 1 178 ? -19.215 22.764 110.684 1.00 87.19 178 GLU A O 1
ATOM 1319 N N . LEU A 1 179 ? -20.292 24.078 112.159 1.00 87.62 179 LEU A N 1
ATOM 1320 C CA . LEU A 1 179 ? -21.519 24.232 111.383 1.00 87.62 179 LEU A CA 1
ATOM 1321 C C . LEU A 1 179 ? -21.234 24.959 110.070 1.00 87.62 179 LEU A C 1
ATOM 1323 O O . LEU A 1 179 ? -21.611 24.445 109.024 1.00 87.62 179 LEU A O 1
ATOM 1327 N N . SER A 1 180 ? -20.450 26.040 110.087 1.00 90.31 180 SER A N 1
ATOM 1328 C CA . SER A 1 180 ? -19.982 26.713 108.868 1.00 90.31 180 SER A CA 1
ATOM 1329 C C . SER A 1 180 ? -19.161 25.779 107.959 1.00 90.31 180 SER A C 1
ATOM 1331 O O . SER A 1 180 ? -19.405 25.713 106.755 1.00 90.31 180 SER A O 1
ATOM 1333 N N . LYS A 1 181 ? -18.251 24.958 108.512 1.00 90.56 181 LYS A N 1
ATOM 1334 C CA . LYS A 1 181 ? -17.500 23.931 107.752 1.00 90.56 181 LYS A CA 1
ATOM 1335 C C . LYS A 1 181 ? -18.413 22.831 107.183 1.00 90.56 181 LYS A C 1
ATOM 1337 O O . LYS A 1 181 ? -18.108 22.281 106.124 1.00 90.56 181 LYS A O 1
ATOM 1342 N N . LYS A 1 182 ? -19.502 22.473 107.873 1.00 92.25 182 LYS A N 1
ATOM 1343 C CA . LYS A 1 182 ? -20.506 21.484 107.431 1.00 92.25 182 LYS A CA 1
ATOM 1344 C C . LYS A 1 182 ? -21.399 22.067 106.329 1.00 92.25 182 LYS A C 1
ATOM 1346 O O . LYS A 1 182 ? -21.576 21.428 105.296 1.00 92.25 182 LYS A O 1
ATOM 1351 N N . GLU A 1 183 ? -21.880 23.293 106.507 1.00 92.12 183 GLU A N 1
ATOM 1352 C CA . GLU A 1 183 ? -22.673 24.049 105.537 1.00 92.12 183 GLU A CA 1
ATOM 1353 C C . GLU A 1 183 ? -21.888 24.302 104.244 1.00 92.12 183 GLU A C 1
ATOM 1355 O O . GLU A 1 183 ? -22.387 24.017 103.158 1.00 92.12 183 GLU A O 1
ATOM 1360 N N . LEU A 1 184 ? -20.629 24.743 104.338 1.00 91.62 184 LEU A N 1
ATOM 1361 C CA . LEU A 1 184 ? -19.774 24.984 103.175 1.00 91.62 184 LEU A CA 1
ATOM 1362 C C . LEU A 1 184 ? -19.579 23.702 102.347 1.00 91.62 184 LEU A C 1
ATOM 1364 O O . LEU A 1 184 ? -19.754 23.739 101.132 1.00 91.62 184 LEU A O 1
ATOM 1368 N N . LYS A 1 185 ? -19.346 22.549 102.992 1.00 92.69 185 LYS A N 1
ATOM 1369 C CA . LYS A 1 185 ? -19.276 21.236 102.318 1.00 92.69 185 LYS A CA 1
ATOM 1370 C C . LYS A 1 185 ? -20.601 20.814 101.675 1.00 92.69 185 LYS A C 1
ATOM 1372 O O . LYS A 1 185 ? -20.595 20.177 100.620 1.00 92.69 185 LYS A O 1
ATOM 1377 N N . LEU A 1 186 ? -21.741 21.140 102.287 1.00 92.25 186 LEU A N 1
ATOM 1378 C CA . LEU A 1 186 ? -23.059 20.886 101.696 1.00 92.25 186 LEU A CA 1
ATOM 1379 C C . LEU A 1 186 ? -23.304 21.795 100.485 1.00 92.25 186 LEU A C 1
ATOM 1381 O O . LEU A 1 186 ? -23.722 21.299 99.444 1.00 92.25 186 LEU A O 1
ATOM 1385 N N . ASN A 1 187 ? -22.955 23.079 100.571 1.00 92.25 187 ASN A N 1
ATOM 1386 C CA . ASN A 1 187 ? -23.036 24.032 99.465 1.00 92.25 187 ASN A CA 1
ATOM 1387 C C . ASN A 1 187 ? -22.085 23.669 98.309 1.00 92.25 187 ASN A C 1
ATOM 1389 O O . ASN A 1 187 ? -22.469 23.777 97.145 1.00 92.25 187 ASN A O 1
ATOM 1393 N N . GLU A 1 188 ? -20.884 23.159 98.592 1.00 92.31 188 GLU A N 1
ATOM 1394 C CA . GLU A 1 188 ? -19.991 22.570 97.585 1.00 92.31 188 GLU A CA 1
ATOM 1395 C C . GLU A 1 188 ? -20.610 21.329 96.931 1.00 92.31 188 GLU A C 1
ATOM 1397 O O . GLU A 1 188 ? -20.616 21.224 95.704 1.00 92.31 188 GLU A O 1
ATOM 1402 N N . ARG A 1 189 ? -21.199 20.414 97.715 1.00 93.31 189 ARG A N 1
ATOM 1403 C CA . ARG A 1 189 ? -21.889 19.228 97.183 1.00 93.31 189 ARG A CA 1
ATOM 1404 C C . ARG A 1 189 ? -23.101 19.600 96.327 1.00 93.31 189 ARG A C 1
ATOM 1406 O O . ARG A 1 189 ? -23.291 18.998 95.274 1.00 93.31 189 ARG A O 1
ATOM 1413 N N . ILE A 1 190 ? -23.891 20.593 96.734 1.00 93.94 190 ILE A N 1
ATOM 1414 C CA . ILE A 1 190 ? -25.016 21.129 95.955 1.00 93.94 190 ILE A CA 1
ATOM 1415 C C . ILE A 1 190 ? -24.497 21.753 94.655 1.00 93.94 190 ILE A C 1
ATOM 1417 O O . ILE A 1 190 ? -24.999 21.420 93.585 1.00 93.94 190 ILE A O 1
ATOM 1421 N N . ARG A 1 191 ? -23.440 22.575 94.709 1.00 93.50 191 ARG A N 1
ATOM 1422 C CA . ARG A 1 191 ? -22.812 23.174 93.519 1.00 93.50 191 ARG A CA 1
ATOM 1423 C C . ARG A 1 191 ? -22.284 22.111 92.549 1.00 93.50 191 ARG A C 1
ATOM 1425 O O . ARG A 1 191 ? -22.473 22.254 91.346 1.00 93.50 191 ARG A O 1
ATOM 1432 N N . LEU A 1 192 ? -21.679 21.032 93.053 1.00 93.38 192 LEU A N 1
ATOM 1433 C CA . LEU A 1 192 ? -21.238 19.888 92.246 1.00 93.38 192 LEU A CA 1
ATOM 1434 C C . LEU A 1 192 ? -22.413 19.109 91.638 1.00 93.38 192 LEU A C 1
ATOM 1436 O O . LEU A 1 192 ? -22.331 18.717 90.478 1.00 93.38 192 LEU A O 1
ATOM 1440 N N . LEU A 1 193 ? -23.510 18.911 92.376 1.00 92.50 193 LEU A N 1
ATOM 1441 C CA . LEU A 1 193 ? -24.718 18.260 91.857 1.00 92.50 193 LEU A CA 1
ATOM 1442 C C . LEU A 1 193 ? -25.399 19.105 90.773 1.00 92.50 193 LEU A C 1
ATOM 1444 O O . LEU A 1 193 ? -25.743 18.565 89.727 1.00 92.50 193 LEU A O 1
ATOM 1448 N N . VAL A 1 194 ? -25.515 20.423 90.966 1.00 94.25 194 VAL A N 1
ATOM 1449 C CA . VAL A 1 194 ? -26.016 21.359 89.944 1.00 94.25 194 VAL A CA 1
ATOM 1450 C C . VAL A 1 194 ? -25.108 21.344 88.711 1.00 94.25 194 VAL A C 1
ATOM 1452 O O . VAL A 1 194 ? -25.601 21.169 87.602 1.00 94.25 194 VAL A O 1
ATOM 1455 N N . ALA A 1 195 ? -23.785 21.430 88.889 1.00 92.38 195 ALA A N 1
ATOM 1456 C CA . ALA A 1 195 ?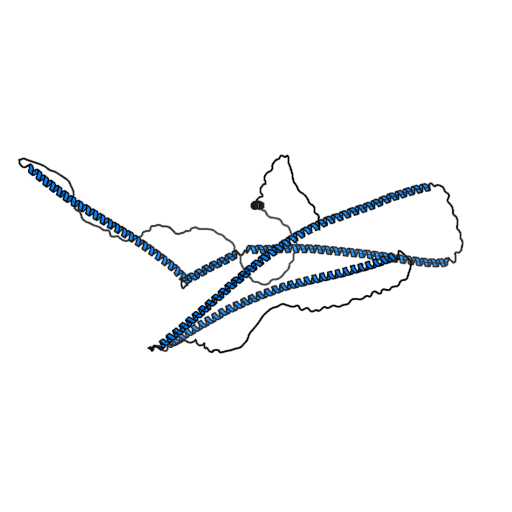 -22.815 21.377 87.791 1.00 92.38 195 ALA A CA 1
ATOM 1457 C C . ALA A 1 195 ? -22.721 20.004 87.095 1.00 92.38 195 ALA A C 1
ATOM 1459 O O . ALA A 1 195 ? -22.170 19.911 85.998 1.00 92.38 195 ALA A O 1
ATOM 1460 N N . ASN A 1 196 ? -23.226 18.934 87.716 1.00 93.94 196 ASN A N 1
ATOM 1461 C CA . ASN A 1 196 ? -23.406 17.636 87.072 1.00 93.94 196 ASN A CA 1
ATOM 1462 C C . ASN A 1 196 ? -24.745 17.572 86.323 1.00 93.94 196 ASN A C 1
ATOM 1464 O O . ASN A 1 196 ? -24.790 17.085 85.199 1.00 93.94 196 ASN A O 1
ATOM 1468 N N . ASN A 1 197 ? -25.819 18.117 86.902 1.00 92.94 197 ASN A N 1
ATOM 1469 C CA . ASN A 1 197 ? -27.134 18.149 86.267 1.00 92.94 197 ASN A CA 1
ATOM 1470 C C . ASN A 1 197 ? -27.126 19.008 84.992 1.00 92.94 197 ASN A C 1
ATOM 1472 O O . ASN A 1 197 ? -27.567 18.544 83.949 1.00 92.94 197 ASN A O 1
ATOM 1476 N N . THR A 1 198 ? -26.509 20.195 85.009 1.00 93.69 198 THR A N 1
ATOM 1477 C CA . THR A 1 198 ? -26.384 21.032 83.800 1.00 93.69 198 THR A CA 1
ATOM 1478 C C . THR A 1 198 ? -25.555 20.369 82.695 1.00 93.69 198 THR A C 1
ATOM 1480 O O . THR A 1 198 ? -25.853 20.556 81.516 1.00 93.69 198 THR A O 1
ATOM 1483 N N . LYS A 1 199 ? -24.558 19.540 83.043 1.00 93.38 199 LYS A N 1
ATOM 1484 C CA . LYS A 1 199 ? -23.828 18.700 82.074 1.00 93.38 199 LYS A CA 1
ATOM 1485 C C . LYS A 1 199 ? -24.700 17.582 81.507 1.00 93.38 199 LYS A C 1
ATOM 1487 O O . LYS A 1 199 ? -24.642 17.334 80.306 1.00 93.38 199 LYS A O 1
ATOM 1492 N N . LEU A 1 200 ? -25.505 16.928 82.346 1.00 93.19 200 LEU A N 1
ATOM 1493 C CA . LEU A 1 200 ? -26.453 15.904 81.905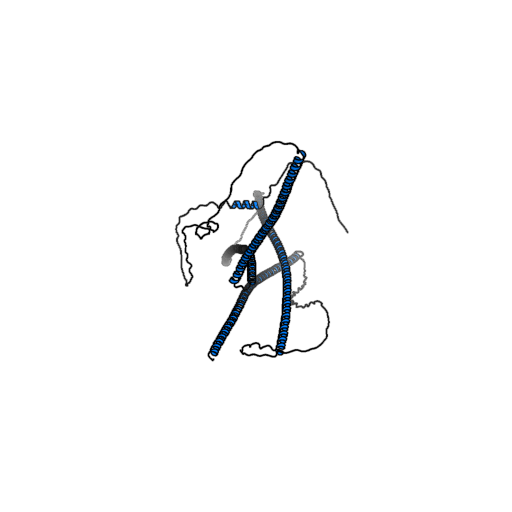 1.00 93.19 200 LEU A CA 1
ATOM 1494 C C . LEU A 1 200 ? -27.505 16.510 80.971 1.00 93.19 200 LEU A C 1
ATOM 1496 O O . LEU A 1 200 ? -27.672 15.999 79.868 1.00 93.19 200 LEU A O 1
ATOM 1500 N N . GLU A 1 201 ? -28.114 17.644 81.326 1.00 93.00 201 GLU A N 1
ATOM 1501 C CA . GLU A 1 201 ? -29.027 18.374 80.439 1.00 93.00 201 GLU A CA 1
ATOM 1502 C C . GLU A 1 201 ? -28.366 18.776 79.112 1.00 93.00 201 GLU A C 1
ATOM 1504 O O . GLU A 1 201 ? -28.966 18.602 78.056 1.00 93.00 201 GLU A O 1
ATOM 1509 N N . ALA A 1 202 ? -27.135 19.304 79.136 1.00 92.38 202 ALA A N 1
ATOM 1510 C CA . ALA A 1 202 ? -26.410 19.668 77.917 1.00 92.38 202 ALA A CA 1
ATOM 1511 C C . ALA A 1 202 ? -26.128 18.444 77.028 1.00 92.38 202 ALA A C 1
ATOM 1513 O O . ALA A 1 202 ? -26.275 18.519 75.809 1.00 92.38 202 ALA A O 1
ATOM 1514 N N . SER A 1 203 ? -25.791 17.295 77.628 1.00 93.69 203 SER A N 1
ATOM 1515 C CA . SER A 1 203 ? -25.656 16.042 76.880 1.00 93.69 203 SER A CA 1
ATOM 1516 C C . SER A 1 203 ? -26.996 15.572 76.304 1.00 93.69 203 SER A C 1
ATOM 1518 O O . SER A 1 203 ? -27.041 15.170 75.146 1.00 93.69 203 SER A O 1
ATOM 1520 N N . LEU A 1 204 ? -28.095 15.699 77.059 1.00 93.12 204 LEU A N 1
ATOM 1521 C CA . LEU A 1 204 ? -29.440 15.320 76.626 1.00 93.12 204 LEU A CA 1
ATOM 1522 C C . LEU A 1 204 ? -29.910 16.174 75.438 1.00 93.12 204 LEU A C 1
ATOM 1524 O O . LEU A 1 204 ? -30.423 15.623 74.470 1.00 93.12 204 LEU A O 1
ATOM 1528 N N . ARG A 1 205 ? -29.664 17.493 75.478 1.00 93.06 205 ARG A N 1
ATOM 1529 C CA . ARG A 1 205 ? -29.913 18.417 74.356 1.00 93.06 205 ARG A CA 1
ATOM 1530 C C . ARG A 1 205 ? -29.122 17.997 73.114 1.00 93.06 205 ARG A C 1
ATOM 1532 O O . ARG A 1 205 ? -29.724 17.785 72.071 1.00 93.06 205 ARG A O 1
ATOM 1539 N N . SER A 1 206 ? -27.822 17.717 73.250 1.00 93.31 206 SER A N 1
ATOM 1540 C CA . SER A 1 206 ? -27.001 17.259 72.116 1.00 93.31 206 SER A CA 1
ATOM 1541 C C . SER A 1 206 ? -27.392 15.880 71.564 1.00 93.31 206 SER A C 1
ATOM 1543 O O . SER A 1 206 ? -27.124 15.594 70.397 1.00 93.31 206 SER A O 1
ATOM 1545 N N . TYR A 1 207 ? -28.009 15.004 72.364 1.00 92.50 207 TYR A N 1
ATOM 1546 C CA . TYR A 1 207 ? -28.602 13.762 71.857 1.00 92.50 207 TYR A CA 1
ATOM 1547 C C . TYR A 1 207 ? -29.945 14.001 71.153 1.00 92.50 207 TYR A C 1
ATOM 1549 O O . TYR A 1 207 ? -30.205 13.346 70.148 1.00 92.50 207 TYR A O 1
ATOM 1557 N N . ALA A 1 208 ? -30.764 14.948 71.624 1.00 93.31 208 ALA A N 1
ATOM 1558 C CA . ALA A 1 208 ? -32.007 15.338 70.959 1.00 93.31 208 ALA A CA 1
ATOM 1559 C C . ALA A 1 208 ? -31.739 15.995 69.591 1.00 93.31 208 ALA A C 1
ATOM 1561 O O . ALA A 1 208 ? -32.276 15.531 68.591 1.00 93.31 208 ALA A O 1
ATOM 1562 N N . GLU A 1 209 ? -30.825 16.968 69.530 1.00 93.50 209 GLU A N 1
ATOM 1563 C CA . GLU A 1 209 ? -30.383 17.642 68.294 1.00 93.50 209 GLU A CA 1
ATOM 1564 C C . GLU A 1 209 ? -29.921 16.631 67.226 1.00 93.50 209 GLU A C 1
ATOM 1566 O O . GLU A 1 209 ? -30.357 16.676 66.078 1.00 93.50 209 GLU A O 1
ATOM 1571 N N . LYS A 1 210 ? -29.092 15.651 67.613 1.00 94.00 210 LYS A N 1
ATOM 1572 C CA . LYS A 1 210 ? -28.634 14.578 66.708 1.00 94.00 210 LYS A CA 1
ATOM 1573 C C . LYS A 1 210 ? -29.755 13.633 66.283 1.00 94.00 210 LYS A C 1
ATOM 1575 O O . LYS A 1 210 ? -29.703 13.087 65.186 1.00 94.00 210 LYS A O 1
ATOM 1580 N N . ASN A 1 211 ? -30.747 13.404 67.139 1.00 91.94 211 ASN A N 1
ATOM 1581 C CA . ASN A 1 211 ? -31.901 12.581 66.798 1.00 91.94 211 ASN A CA 1
ATOM 1582 C C . ASN A 1 211 ? -32.817 13.299 65.792 1.00 91.94 211 ASN A C 1
ATOM 1584 O O . ASN A 1 211 ? -33.311 12.663 64.868 1.00 91.94 211 ASN A O 1
ATOM 1588 N N . GLU A 1 212 ? -32.993 14.616 65.920 1.00 93.12 212 GLU A N 1
ATOM 1589 C CA . GLU A 1 212 ? -33.680 15.446 64.922 1.00 93.12 212 GLU A CA 1
ATOM 1590 C C . GLU A 1 212 ? -32.915 15.475 63.587 1.00 93.12 212 GLU A C 1
ATOM 1592 O O . GLU A 1 212 ? -33.520 15.265 62.537 1.00 93.12 212 GLU A O 1
ATOM 1597 N N . GLU A 1 213 ? -31.584 15.616 63.611 1.00 92.81 213 GLU A N 1
ATOM 1598 C CA . GLU A 1 213 ? -30.729 15.548 62.412 1.00 92.81 213 GLU A CA 1
ATOM 1599 C C . GLU A 1 213 ? -30.832 14.186 61.690 1.00 92.81 213 GLU A C 1
ATOM 1601 O O . GLU A 1 213 ? -30.892 14.126 60.460 1.00 92.81 213 GLU A O 1
ATOM 1606 N N . LEU A 1 214 ? -30.881 13.082 62.446 1.00 91.19 214 LEU A N 1
ATOM 1607 C CA . LEU A 1 214 ? -31.058 11.733 61.899 1.00 91.19 214 LEU A CA 1
ATOM 1608 C C . LEU A 1 214 ? -32.472 11.499 61.349 1.00 91.19 214 LEU A C 1
ATOM 1610 O O . LEU A 1 214 ? -32.606 10.832 60.325 1.00 91.19 214 LEU A O 1
ATOM 1614 N N . LEU A 1 215 ? -33.511 12.058 61.977 1.00 91.62 215 LEU A N 1
ATOM 1615 C CA . LEU A 1 215 ? -34.884 12.008 61.460 1.00 91.62 215 LEU A CA 1
ATOM 1616 C C . LEU A 1 215 ? -35.033 12.803 60.156 1.00 91.62 215 LEU A C 1
ATOM 1618 O O . LEU A 1 215 ? -35.694 12.329 59.236 1.00 91.62 215 LEU A O 1
ATOM 1622 N N . LEU A 1 216 ? -34.374 13.962 60.044 1.00 92.12 216 LEU A N 1
ATOM 1623 C CA . LEU A 1 216 ? -34.309 14.747 58.806 1.00 92.12 216 LEU A CA 1
ATOM 1624 C C . LEU A 1 216 ? -33.678 13.936 57.665 1.00 92.12 216 LEU A C 1
ATOM 1626 O O . LEU A 1 216 ? -34.290 13.775 56.613 1.00 92.12 216 LEU A O 1
ATOM 1630 N N . LYS A 1 217 ? -32.508 13.337 57.911 1.00 89.56 217 LYS A N 1
ATOM 1631 C CA . LYS A 1 217 ? -31.802 12.483 56.938 1.00 89.56 217 LYS A CA 1
ATOM 1632 C C . LYS A 1 217 ? -32.576 11.215 56.572 1.00 89.56 217 LYS A C 1
ATOM 1634 O O . LYS A 1 217 ? -32.505 10.762 55.433 1.00 89.56 217 LYS A O 1
ATOM 1639 N N . LEU A 1 218 ? -33.329 10.641 57.512 1.00 87.50 218 LEU A N 1
ATOM 1640 C CA . LEU A 1 218 ? -34.228 9.524 57.223 1.00 87.50 218 LEU A CA 1
ATOM 1641 C C . LEU A 1 218 ? -35.378 9.966 56.306 1.00 87.50 218 LEU A C 1
ATOM 1643 O O . LEU A 1 218 ? -35.672 9.264 55.344 1.00 87.50 218 LEU A O 1
ATOM 1647 N N . GLY A 1 219 ? -35.965 11.143 56.551 1.00 87.31 219 GLY A N 1
ATOM 1648 C CA . GLY A 1 219 ? -36.976 11.748 55.681 1.00 87.31 219 GLY A CA 1
ATOM 1649 C C . GLY A 1 219 ? -36.462 12.013 54.263 1.00 87.31 219 GLY A C 1
ATOM 1650 O O . GLY A 1 219 ? -37.123 11.641 53.301 1.00 87.31 219 GLY A O 1
ATOM 1651 N N . GLU A 1 220 ? -35.250 12.560 54.120 1.00 87.88 220 GLU A N 1
ATOM 1652 C CA . GLU A 1 220 ? -34.588 12.750 52.818 1.00 87.88 220 GLU A CA 1
ATOM 1653 C C . GLU A 1 220 ? -34.423 11.422 52.052 1.00 87.88 220 GLU A C 1
ATOM 1655 O O . GLU A 1 220 ? -34.714 11.352 50.856 1.00 87.88 220 GLU A O 1
ATOM 1660 N N . ILE A 1 221 ? -34.001 10.349 52.733 1.00 82.00 221 ILE A N 1
ATOM 1661 C CA . ILE A 1 221 ? -33.856 9.011 52.133 1.00 82.00 221 ILE A CA 1
ATOM 1662 C C . ILE A 1 221 ? -35.221 8.419 51.765 1.00 82.00 221 ILE A C 1
ATOM 1664 O O . ILE A 1 221 ? -35.377 7.883 50.667 1.00 82.00 221 ILE A O 1
ATOM 1668 N N . GLU A 1 222 ? -36.216 8.522 52.646 1.00 83.06 222 GLU A N 1
ATOM 1669 C CA . GLU A 1 222 ? -37.576 8.076 52.351 1.00 83.06 222 GLU A CA 1
ATOM 1670 C C . GLU A 1 222 ? -38.172 8.811 51.144 1.00 83.06 222 GLU A C 1
ATOM 1672 O O . GLU A 1 222 ? -38.817 8.185 50.306 1.00 83.06 222 GLU A O 1
ATOM 1677 N N . ASP A 1 223 ? -37.977 10.124 51.042 1.00 84.75 223 ASP A N 1
ATOM 1678 C CA . ASP A 1 223 ? -38.536 10.929 49.959 1.00 84.75 223 ASP A CA 1
ATOM 1679 C C . ASP A 1 223 ? -37.817 10.666 48.630 1.00 84.75 223 ASP A C 1
ATOM 1681 O O . ASP A 1 223 ? -38.481 10.584 47.597 1.00 84.75 223 ASP A O 1
ATOM 1685 N N . LEU A 1 224 ? -36.509 10.382 48.639 1.00 79.75 224 LEU A N 1
ATOM 1686 C CA . LEU A 1 224 ? -35.803 9.835 47.471 1.00 79.75 224 LEU A CA 1
ATOM 1687 C C . LEU A 1 224 ? -36.369 8.468 47.045 1.00 79.75 224 LEU A C 1
ATOM 1689 O O . LEU A 1 224 ? -36.625 8.250 45.859 1.00 79.75 224 LEU A O 1
ATOM 1693 N N . VAL A 1 225 ? -36.616 7.560 47.995 1.00 78.44 225 VAL A N 1
ATOM 1694 C CA . VAL A 1 225 ? -37.226 6.242 47.733 1.00 78.44 225 VAL A CA 1
ATOM 1695 C C . VAL A 1 225 ? -38.636 6.393 47.141 1.00 78.44 225 VAL A C 1
ATOM 1697 O O . VAL A 1 225 ? -38.941 5.745 46.137 1.00 78.44 225 VAL A O 1
ATOM 1700 N N . LYS A 1 226 ? -39.465 7.300 47.682 1.00 81.62 226 LYS A N 1
ATOM 1701 C CA . LYS A 1 226 ? -40.809 7.631 47.165 1.00 81.62 226 LYS A CA 1
ATOM 1702 C C . LYS A 1 226 ? -40.743 8.225 45.752 1.00 81.62 226 LYS A C 1
ATOM 1704 O O . LYS A 1 226 ? -41.427 7.732 44.860 1.00 81.62 226 LYS A O 1
ATOM 1709 N N . VAL A 1 227 ? -39.901 9.239 45.523 1.00 81.50 227 VAL A N 1
ATOM 1710 C CA . VAL A 1 227 ? -39.749 9.927 44.222 1.00 81.50 227 VAL A CA 1
ATOM 1711 C C . VAL A 1 227 ? -39.292 8.969 43.119 1.00 81.50 227 VAL A C 1
ATOM 1713 O O . VAL A 1 227 ? -39.792 9.040 41.996 1.00 81.50 227 VAL A O 1
ATOM 1716 N N . HIS A 1 228 ? -38.397 8.031 43.432 1.00 75.12 228 HIS A N 1
ATOM 1717 C CA . HIS A 1 228 ? -37.936 7.017 42.482 1.00 75.12 228 HIS A CA 1
ATOM 1718 C C . HIS A 1 228 ? -38.823 5.753 42.423 1.00 75.12 228 HIS A C 1
ATOM 1720 O O . HIS A 1 228 ? -38.501 4.831 41.677 1.00 75.12 228 HIS A O 1
ATOM 1726 N N . ASN A 1 229 ? -39.957 5.714 43.140 1.00 79.06 229 ASN A N 1
ATOM 1727 C CA . ASN A 1 229 ? -40.884 4.571 43.234 1.00 79.06 229 ASN A CA 1
ATOM 1728 C C . ASN A 1 229 ? -40.214 3.246 43.665 1.00 79.06 229 ASN A C 1
ATOM 1730 O O . ASN A 1 229 ? -40.629 2.155 43.261 1.00 79.06 229 ASN A O 1
ATOM 1734 N N . LEU A 1 230 ? -39.163 3.337 44.481 1.00 77.56 230 LEU A N 1
ATOM 1735 C CA . LEU A 1 230 ? -38.384 2.193 44.946 1.00 77.56 230 LEU A CA 1
ATOM 1736 C C . LEU A 1 230 ? -39.083 1.517 46.134 1.00 77.56 230 LEU A C 1
ATOM 1738 O O . LEU A 1 230 ? -39.713 2.171 46.962 1.00 77.56 230 LEU A O 1
ATOM 1742 N N . LYS A 1 231 ? -38.983 0.187 46.220 1.00 78.38 231 LYS A N 1
ATOM 1743 C CA . LYS A 1 231 ? -39.667 -0.627 47.245 1.00 78.38 231 LYS A CA 1
ATOM 1744 C C . LYS A 1 231 ? -38.781 -0.975 48.445 1.00 78.38 231 LYS A C 1
ATOM 1746 O O . LYS A 1 231 ? -39.298 -1.436 49.456 1.00 78.38 231 LYS A O 1
ATOM 1751 N N . SER A 1 232 ? -37.469 -0.765 48.335 1.00 79.25 232 SER A N 1
ATOM 1752 C CA . SER A 1 232 ? -36.512 -0.844 49.444 1.00 79.25 232 SER A CA 1
ATOM 1753 C C . SER A 1 232 ? -35.378 0.162 49.244 1.00 79.25 232 SER A C 1
ATOM 1755 O O . SER A 1 232 ? -35.080 0.555 48.115 1.00 79.25 232 SER A O 1
ATOM 1757 N N . VAL A 1 233 ? -34.698 0.512 50.337 1.00 77.56 233 VAL A N 1
ATOM 1758 C CA . VAL A 1 233 ? -33.421 1.240 50.318 1.00 77.56 233 VAL A CA 1
ATOM 1759 C C . VAL A 1 233 ? -32.337 0.425 49.594 1.00 77.56 233 VAL A C 1
ATOM 1761 O O . VAL A 1 233 ? -31.482 1.005 48.933 1.00 77.56 233 VAL A O 1
ATOM 1764 N N . ASP A 1 234 ? -32.414 -0.910 49.610 1.00 81.56 234 ASP A N 1
ATOM 1765 C CA . ASP A 1 234 ? -31.498 -1.777 48.847 1.00 81.56 234 ASP A CA 1
ATOM 1766 C C . ASP A 1 234 ? -31.581 -1.488 47.340 1.00 81.56 234 ASP A C 1
ATOM 1768 O O . ASP A 1 234 ? -30.563 -1.344 46.672 1.00 81.56 234 ASP A O 1
ATOM 1772 N N . GLN A 1 235 ? -32.795 -1.269 46.818 1.00 82.19 235 GLN A N 1
ATOM 1773 C CA . GLN A 1 235 ? -33.006 -0.924 45.408 1.00 82.19 235 GLN A CA 1
ATOM 1774 C C . GLN A 1 235 ? -32.450 0.466 45.064 1.00 82.19 235 GLN A C 1
ATOM 1776 O O . GLN A 1 235 ? -32.061 0.704 43.922 1.00 82.19 235 GLN A O 1
ATOM 1781 N N . LEU A 1 236 ? -32.372 1.382 46.039 1.00 81.06 236 LEU A N 1
ATOM 1782 C CA . LEU A 1 236 ? -31.686 2.665 45.865 1.00 81.06 236 LEU A CA 1
ATOM 1783 C C . LEU A 1 236 ? -30.168 2.460 45.777 1.00 81.06 236 LEU A C 1
ATOM 1785 O O . LEU A 1 236 ? -29.533 3.074 44.922 1.00 81.06 236 LEU A O 1
ATOM 1789 N N . PHE A 1 237 ? -29.593 1.569 46.592 1.00 84.44 237 PHE A N 1
ATOM 1790 C CA . PHE A 1 237 ? -28.180 1.197 46.487 1.00 84.44 237 PHE A CA 1
ATOM 1791 C C . PHE A 1 237 ? -27.855 0.473 45.173 1.00 84.44 237 PHE A C 1
ATOM 1793 O O . PHE A 1 237 ? -26.862 0.829 44.542 1.00 84.44 237 PHE A O 1
ATOM 1800 N N . ASP A 1 238 ? -28.698 -0.453 44.709 1.00 87.00 238 ASP A N 1
ATOM 1801 C CA . ASP A 1 238 ? -28.531 -1.135 43.416 1.00 87.00 238 ASP A CA 1
ATOM 1802 C C . ASP A 1 238 ? -28.568 -0.143 42.242 1.00 87.00 238 ASP A C 1
ATOM 1804 O O . ASP A 1 238 ? -27.706 -0.171 41.360 1.00 87.00 238 ASP A O 1
ATOM 1808 N N . VAL A 1 239 ? -29.529 0.791 42.244 1.00 85.94 239 VAL A N 1
ATOM 1809 C CA . VAL A 1 239 ? -29.629 1.851 41.227 1.00 85.94 239 VAL A CA 1
ATOM 1810 C C . VAL A 1 239 ? -28.428 2.801 41.291 1.00 85.94 239 VAL A C 1
ATOM 1812 O O . VAL A 1 239 ? -27.887 3.162 40.243 1.00 85.94 239 VAL A O 1
ATOM 1815 N N . LEU A 1 240 ? -27.960 3.169 42.488 1.00 85.62 240 LEU A N 1
ATOM 1816 C CA . LEU A 1 240 ? -26.773 4.010 42.671 1.00 85.62 240 LEU A CA 1
ATOM 1817 C C . LEU A 1 240 ? -25.494 3.300 42.192 1.00 85.62 240 LEU A C 1
ATOM 1819 O O . LEU A 1 240 ? -24.661 3.912 41.523 1.00 85.62 240 LEU A O 1
ATOM 1823 N N . ALA A 1 241 ? -25.350 2.004 42.481 1.00 89.81 241 ALA A N 1
ATOM 1824 C CA . ALA A 1 241 ? -24.238 1.177 42.024 1.00 89.81 241 ALA A CA 1
ATOM 1825 C C . ALA A 1 241 ? -24.250 1.025 40.495 1.00 89.81 241 ALA A C 1
ATOM 1827 O O . ALA A 1 241 ? -23.226 1.250 39.849 1.00 89.81 241 ALA A O 1
ATOM 1828 N N . ALA A 1 242 ? -25.412 0.751 39.895 1.00 90.31 242 ALA A N 1
ATOM 1829 C CA . ALA A 1 242 ? -25.576 0.683 38.445 1.00 90.31 242 ALA A CA 1
ATOM 1830 C C . ALA A 1 242 ? -25.307 2.035 37.754 1.00 90.31 242 ALA A C 1
ATOM 1832 O O . ALA A 1 242 ? -24.720 2.068 36.671 1.00 90.31 242 ALA A O 1
ATOM 1833 N N . ALA A 1 243 ? -25.689 3.159 38.370 1.00 88.94 243 ALA A N 1
ATOM 1834 C CA . ALA A 1 243 ? -25.374 4.501 37.876 1.00 88.94 243 ALA A CA 1
ATOM 1835 C C . ALA A 1 243 ? -23.871 4.825 37.989 1.00 88.94 243 ALA A C 1
ATOM 1837 O O . ALA A 1 243 ? -23.283 5.363 37.050 1.00 88.94 243 ALA A O 1
ATOM 1838 N N . SER A 1 244 ? -23.232 4.444 39.099 1.00 93.19 244 SER A N 1
ATOM 1839 C CA . SER A 1 244 ? -21.785 4.572 39.311 1.00 93.19 244 SER A CA 1
ATOM 1840 C C . SER A 1 244 ? -20.988 3.753 38.288 1.00 93.19 244 SER A C 1
ATOM 1842 O O . SER A 1 244 ? -20.083 4.277 37.635 1.00 93.19 244 SER A O 1
ATOM 1844 N N . GLN A 1 245 ? -21.389 2.499 38.059 1.00 93.50 245 GLN A N 1
ATOM 1845 C CA . GLN A 1 245 ? -20.798 1.623 37.049 1.00 93.50 245 GLN A CA 1
ATOM 1846 C C . GLN A 1 245 ? -20.963 2.204 35.636 1.00 93.50 245 GLN A C 1
ATOM 1848 O O . GLN A 1 245 ? -19.976 2.333 34.915 1.00 93.50 245 GLN A O 1
ATOM 1853 N N . LYS A 1 246 ? -22.169 2.667 35.267 1.00 94.56 246 LYS A N 1
ATOM 1854 C CA . LYS A 1 246 ? -22.406 3.350 33.982 1.00 94.56 246 LYS A CA 1
ATOM 1855 C C . LYS A 1 246 ? -21.528 4.592 33.806 1.00 94.56 246 LYS A C 1
ATOM 1857 O O . LYS A 1 246 ? -20.981 4.778 32.725 1.00 94.56 246 LYS A O 1
ATOM 1862 N N . ASN A 1 247 ? -21.328 5.404 34.847 1.00 90.75 247 ASN A N 1
ATOM 1863 C CA . ASN A 1 247 ? -20.383 6.528 34.797 1.00 90.75 247 ASN A CA 1
ATOM 1864 C C . ASN A 1 247 ? -18.929 6.060 34.611 1.00 90.75 247 ASN A C 1
ATOM 1866 O O . ASN A 1 247 ? -18.195 6.661 33.829 1.00 90.75 247 ASN A O 1
ATOM 1870 N N . SER A 1 248 ? -18.513 4.973 35.272 1.00 94.69 248 SER A N 1
ATOM 1871 C CA . SER A 1 248 ? -17.187 4.369 35.076 1.00 94.69 248 SER A CA 1
ATOM 1872 C C . SER A 1 248 ? -16.977 3.908 33.630 1.00 94.69 248 SER A C 1
ATOM 1874 O O . SER A 1 248 ? -15.931 4.174 33.039 1.00 94.69 248 SER A O 1
ATOM 1876 N N . ASP A 1 249 ? -17.973 3.253 33.035 1.00 93.06 249 ASP A N 1
ATOM 1877 C CA . ASP A 1 249 ? -17.881 2.707 31.679 1.00 93.06 249 ASP A CA 1
ATOM 1878 C C . ASP A 1 249 ? -18.002 3.790 30.595 1.00 93.06 249 ASP A C 1
ATOM 1880 O O . ASP A 1 249 ? -17.255 3.760 29.616 1.00 93.06 249 ASP A O 1
ATOM 1884 N N . LEU A 1 250 ? -18.833 4.818 30.808 1.00 92.62 250 LEU A N 1
ATOM 1885 C CA . LEU A 1 250 ? -18.858 6.021 29.967 1.00 92.62 250 LEU A CA 1
ATOM 1886 C C . LEU A 1 250 ? -17.526 6.784 30.019 1.00 92.62 250 LEU A C 1
ATOM 1888 O O . LEU A 1 250 ? -17.049 7.237 28.980 1.00 92.62 250 LEU A O 1
ATOM 1892 N N . GLN A 1 251 ? -16.887 6.884 31.189 1.00 92.88 251 GLN A N 1
ATOM 1893 C CA . GLN A 1 251 ? -15.565 7.502 31.317 1.00 92.88 251 GLN A CA 1
ATOM 1894 C C . GLN A 1 251 ? -14.494 6.703 30.553 1.00 92.88 251 GLN A C 1
ATOM 1896 O O . GLN A 1 251 ? -13.716 7.295 29.807 1.00 92.88 251 GLN A O 1
ATOM 1901 N N . LYS A 1 252 ? -14.492 5.363 30.658 1.00 93.44 252 LYS A N 1
ATOM 1902 C CA . LYS A 1 252 ? -13.596 4.486 29.873 1.00 93.44 252 LYS A CA 1
ATOM 1903 C C . LYS A 1 252 ? -13.812 4.658 28.369 1.00 93.44 252 LYS A C 1
ATOM 1905 O O . LYS A 1 252 ? -12.840 4.789 27.631 1.00 93.44 252 LYS A O 1
ATOM 1910 N N . ALA A 1 253 ? -15.067 4.693 27.914 1.00 89.94 253 ALA A N 1
ATOM 1911 C CA . ALA A 1 253 ? -15.409 4.897 26.506 1.00 89.94 253 ALA A CA 1
ATOM 1912 C C . ALA A 1 253 ? -14.956 6.277 25.995 1.00 89.94 253 ALA A C 1
ATOM 1914 O O . ALA A 1 253 ? -14.378 6.381 24.912 1.00 89.94 253 ALA A O 1
ATOM 1915 N N . LEU A 1 254 ? -15.144 7.327 26.798 1.00 88.56 254 LEU A N 1
ATOM 1916 C CA . LEU A 1 254 ? -14.685 8.681 26.496 1.00 88.56 254 LEU A CA 1
ATOM 1917 C C . LEU A 1 254 ? -13.150 8.767 26.419 1.00 88.56 254 LEU A C 1
ATOM 1919 O O . LEU A 1 254 ? -12.616 9.430 25.530 1.00 88.56 254 LEU A O 1
ATOM 1923 N N . ASP A 1 255 ? -12.426 8.100 27.317 1.00 86.69 255 ASP A N 1
ATOM 1924 C CA . ASP A 1 255 ? -10.960 8.107 27.313 1.00 86.69 255 ASP A CA 1
ATOM 1925 C C . ASP A 1 255 ? -10.371 7.229 26.192 1.00 86.69 255 ASP A C 1
ATOM 1927 O O . ASP A 1 255 ? -9.385 7.628 25.570 1.00 86.69 255 ASP A O 1
ATOM 1931 N N . LEU A 1 256 ? -11.033 6.126 25.820 1.00 87.19 256 LEU A N 1
ATOM 1932 C CA . LEU A 1 256 ? -10.767 5.395 24.571 1.00 87.19 256 LEU A CA 1
ATOM 1933 C C . LEU A 1 256 ? -10.965 6.293 23.339 1.00 87.19 256 LEU A C 1
ATOM 1935 O O . LEU A 1 256 ? -10.109 6.324 22.454 1.00 87.19 256 LEU A O 1
ATOM 1939 N N . GLN A 1 257 ? -12.047 7.077 23.294 1.00 81.44 257 GLN A N 1
ATOM 1940 C CA . GLN A 1 257 ? -12.320 7.990 22.181 1.00 81.44 257 GLN A CA 1
ATOM 1941 C C . GLN A 1 257 ? -11.302 9.141 22.093 1.00 81.44 257 GLN A C 1
ATOM 1943 O O . GLN A 1 257 ? -10.970 9.560 20.984 1.00 81.44 257 GLN A O 1
ATOM 1948 N N . LYS A 1 258 ? -10.757 9.616 23.225 1.00 81.31 258 LYS A N 1
ATOM 1949 C CA . LYS A 1 258 ? -9.621 10.564 23.263 1.00 81.31 258 LYS A CA 1
ATOM 1950 C C . LYS A 1 258 ? -8.302 9.916 22.830 1.00 81.31 258 LYS A C 1
ATOM 1952 O O . LYS A 1 258 ? -7.494 10.573 22.179 1.00 81.31 258 LYS A O 1
ATOM 1957 N N . ALA A 1 259 ? -8.071 8.652 23.191 1.00 77.69 259 ALA A N 1
ATOM 1958 C CA . ALA A 1 259 ? -6.882 7.898 22.789 1.00 77.69 259 ALA A CA 1
ATOM 1959 C C . ALA A 1 259 ? -6.879 7.570 21.284 1.00 77.69 259 ALA A C 1
ATOM 1961 O O . ALA A 1 259 ? -5.816 7.474 20.666 1.00 77.69 259 ALA A O 1
ATOM 1962 N N . CYS A 1 260 ? -8.056 7.457 20.659 1.00 78.38 260 CYS A N 1
ATOM 1963 C CA . CYS A 1 260 ? -8.185 7.438 19.207 1.00 78.38 260 CYS A CA 1
ATOM 1964 C C . CYS A 1 260 ? -7.737 8.779 18.601 1.00 78.38 260 CYS A C 1
ATOM 1966 O O . CYS A 1 260 ? -8.505 9.734 18.504 1.00 78.38 260 CYS A O 1
ATOM 1968 N N . ASN A 1 261 ? -6.487 8.828 18.138 1.00 80.62 261 ASN A N 1
ATOM 1969 C CA . ASN A 1 261 ? -5.881 9.986 17.480 1.00 80.62 261 ASN A CA 1
ATOM 1970 C C . ASN A 1 261 ? -6.469 10.237 16.071 1.00 80.62 261 ASN A C 1
ATOM 1972 O O . ASN A 1 261 ? -5.812 10.029 15.048 1.00 80.62 261 ASN A O 1
ATOM 1976 N N . TRP A 1 262 ? -7.729 10.673 16.015 1.00 83.31 262 TRP A N 1
ATOM 1977 C CA . TRP A 1 262 ? -8.450 10.980 14.777 1.00 83.31 262 TRP A CA 1
ATOM 1978 C C . TRP A 1 262 ? -7.814 12.132 13.996 1.00 83.31 262 TRP A C 1
ATOM 1980 O O . TRP A 1 262 ? -7.795 12.091 12.770 1.00 83.31 262 TRP A O 1
ATOM 1990 N N . GLU A 1 263 ? -7.224 13.116 14.682 1.00 80.56 263 GLU A N 1
ATOM 1991 C CA . GLU A 1 263 ? -6.466 14.196 14.038 1.00 80.56 263 GLU A CA 1
ATOM 1992 C C . GLU A 1 263 ? -5.206 13.655 13.335 1.00 80.56 263 GLU A C 1
ATOM 1994 O O . GLU A 1 263 ? -4.878 14.081 12.228 1.00 80.56 263 GLU A O 1
ATOM 1999 N N . GLY A 1 264 ? -4.525 12.675 13.940 1.00 84.50 264 GLY A N 1
ATOM 2000 C CA . GLY A 1 264 ? -3.418 11.937 13.333 1.00 84.50 264 GLY A CA 1
ATOM 2001 C C . GLY A 1 264 ? -3.854 11.171 12.086 1.00 84.50 264 GLY A C 1
ATOM 2002 O O . GLY A 1 264 ? -3.297 11.409 11.016 1.00 84.50 264 GLY A O 1
ATOM 2003 N N . LYS A 1 265 ? -4.899 10.336 12.200 1.00 85.62 265 LYS A N 1
ATOM 2004 C CA . LYS A 1 265 ? -5.469 9.579 11.068 1.00 85.62 265 LYS A CA 1
ATOM 2005 C C . LYS A 1 265 ? -5.911 10.497 9.924 1.00 85.62 265 LYS A C 1
ATOM 2007 O O . LYS A 1 265 ? -5.596 10.230 8.770 1.00 85.62 265 LYS A O 1
ATOM 2012 N N . TYR A 1 266 ? -6.575 11.613 10.229 1.00 86.50 266 TYR A N 1
ATOM 2013 C CA . TYR A 1 266 ? -6.982 12.602 9.228 1.00 86.50 266 TYR A CA 1
ATOM 2014 C C . TYR A 1 266 ? -5.772 13.233 8.520 1.00 86.50 266 TYR A C 1
ATOM 2016 O O . TYR A 1 266 ? -5.728 13.279 7.294 1.00 86.50 266 TYR A O 1
ATOM 2024 N N . LYS A 1 267 ? -4.744 13.658 9.271 1.00 90.81 267 LYS A N 1
ATOM 2025 C CA . LYS A 1 267 ? -3.493 14.207 8.709 1.00 90.81 267 LYS A CA 1
ATOM 2026 C C . LYS A 1 267 ? -2.681 13.188 7.912 1.00 90.81 267 LYS A C 1
ATOM 2028 O O . LYS A 1 267 ? -1.821 13.587 7.132 1.00 90.81 267 LYS A O 1
ATOM 2033 N N . GLU A 1 268 ? -2.874 11.901 8.162 1.00 90.25 268 GLU A N 1
ATOM 2034 C CA . GLU A 1 268 ? -2.223 10.799 7.455 1.00 90.25 268 GLU A CA 1
ATOM 2035 C C . GLU A 1 268 ? -2.930 10.490 6.136 1.00 90.25 268 GLU A C 1
ATOM 2037 O O . GLU A 1 268 ? -2.281 10.487 5.094 1.00 90.25 268 GLU A O 1
ATOM 2042 N N . ILE A 1 269 ? -4.263 10.387 6.162 1.00 89.88 269 ILE A N 1
ATOM 2043 C CA . ILE A 1 269 ? -5.117 10.304 4.968 1.00 89.88 269 ILE A CA 1
ATOM 2044 C C . ILE A 1 269 ? -4.896 11.524 4.059 1.00 89.88 269 ILE A C 1
ATOM 2046 O O . ILE A 1 269 ? -4.710 11.367 2.855 1.00 89.88 269 ILE A O 1
ATOM 2050 N N . GLN A 1 270 ? -4.826 12.736 4.621 1.00 90.19 270 GLN A N 1
ATOM 2051 C CA . GLN A 1 270 ? -4.517 13.941 3.848 1.00 90.19 270 GLN A CA 1
ATOM 2052 C C . GLN A 1 270 ? -3.129 13.859 3.186 1.00 90.19 270 GLN A C 1
ATOM 2054 O O . GLN A 1 270 ? -3.002 14.176 2.007 1.00 90.19 270 GLN A O 1
ATOM 2059 N N . ARG A 1 271 ? -2.101 13.371 3.898 1.00 92.69 271 ARG A N 1
ATOM 2060 C CA . ARG A 1 271 ? -0.754 13.161 3.330 1.00 92.69 271 ARG A CA 1
ATOM 2061 C C . ARG A 1 271 ? -0.733 12.109 2.221 1.00 92.69 271 ARG A C 1
ATOM 2063 O O . ARG A 1 271 ? 0.048 12.246 1.285 1.00 92.69 271 ARG A O 1
ATOM 2070 N N . ALA A 1 272 ? -1.565 11.073 2.327 1.00 87.75 272 ALA A N 1
ATOM 2071 C CA . ALA A 1 272 ? -1.717 10.065 1.284 1.00 87.75 272 ALA A CA 1
ATOM 2072 C C . ALA A 1 272 ? -2.334 10.673 0.013 1.00 87.75 272 ALA A C 1
ATOM 2074 O O . ALA A 1 272 ? -1.762 10.510 -1.060 1.00 87.75 272 ALA A O 1
ATOM 2075 N N . PHE A 1 273 ? -3.413 11.457 0.136 1.00 91.88 273 PHE A N 1
ATOM 2076 C CA . PHE A 1 273 ? -4.007 12.175 -1.000 1.00 91.88 273 PHE A CA 1
ATOM 2077 C C . PHE A 1 273 ? -3.065 13.220 -1.618 1.00 91.88 273 PHE A C 1
ATOM 2079 O O . PHE A 1 273 ? -3.014 13.346 -2.839 1.00 91.88 273 PHE A O 1
ATOM 2086 N N . GLU A 1 274 ? -2.298 13.956 -0.807 1.00 92.44 274 GLU A N 1
ATOM 2087 C CA . GLU A 1 274 ? -1.277 14.894 -1.302 1.00 92.44 274 GLU A CA 1
ATOM 2088 C C . GLU A 1 274 ? -0.187 14.155 -2.104 1.00 92.44 274 GLU A C 1
ATOM 2090 O O . GLU A 1 274 ? 0.156 14.574 -3.209 1.00 92.44 274 GLU A O 1
ATOM 2095 N N . LYS A 1 275 ? 0.285 12.999 -1.612 1.00 92.38 275 LYS A N 1
ATOM 2096 C CA . LYS A 1 275 ? 1.249 12.139 -2.318 1.00 92.38 275 LYS A CA 1
ATOM 2097 C C . LYS A 1 275 ? 0.681 11.555 -3.619 1.00 92.38 275 LYS A C 1
ATOM 2099 O O . LYS A 1 275 ? 1.362 11.595 -4.639 1.00 92.38 275 LYS A O 1
ATOM 2104 N N . GLU A 1 276 ? -0.554 11.053 -3.608 1.00 90.69 276 GLU A N 1
ATOM 2105 C CA . GLU A 1 276 ? -1.225 10.516 -4.801 1.00 90.69 276 GLU A CA 1
ATOM 2106 C C . GLU A 1 276 ? -1.421 11.606 -5.873 1.00 90.69 276 GLU A C 1
ATOM 2108 O O . GLU A 1 276 ? -1.247 11.357 -7.068 1.00 90.69 276 GLU A O 1
ATOM 2113 N N . LEU A 1 277 ? -1.726 12.842 -5.459 1.00 92.06 277 LEU A N 1
ATOM 2114 C CA . LEU A 1 277 ? -1.851 13.990 -6.357 1.00 92.06 277 LEU A CA 1
ATOM 2115 C C . LEU A 1 277 ? -0.514 14.352 -7.025 1.00 92.06 277 LEU A C 1
ATOM 2117 O O . LEU A 1 277 ? -0.497 14.678 -8.216 1.00 92.06 277 LEU A O 1
ATOM 2121 N N . ASP A 1 278 ? 0.596 14.293 -6.291 1.00 92.12 278 ASP A N 1
ATOM 2122 C CA . ASP A 1 278 ? 1.939 14.529 -6.832 1.00 92.12 278 ASP A CA 1
ATOM 2123 C C . ASP A 1 278 ? 2.386 13.387 -7.761 1.00 92.12 278 ASP A C 1
ATOM 2125 O O . ASP A 1 278 ? 2.846 13.647 -8.874 1.00 92.12 278 ASP A O 1
ATOM 2129 N N . GLU A 1 279 ? 2.156 12.125 -7.385 1.00 92.25 279 GLU A N 1
ATOM 2130 C CA . GLU A 1 279 ? 2.437 10.956 -8.235 1.00 92.25 279 GLU A CA 1
ATOM 2131 C C . GLU A 1 279 ? 1.639 11.017 -9.549 1.00 92.25 279 GLU A C 1
ATOM 2133 O O . GLU A 1 279 ? 2.194 10.841 -10.635 1.00 92.25 279 GLU A O 1
ATOM 2138 N N . LYS A 1 280 ? 0.360 11.403 -9.487 1.00 92.19 280 LYS A N 1
ATOM 2139 C CA . LYS A 1 280 ? -0.499 11.631 -10.661 1.00 92.19 280 LYS A CA 1
ATOM 2140 C C . LYS A 1 280 ? -0.020 12.787 -11.545 1.00 92.19 280 LYS A C 1
ATOM 2142 O O . LYS A 1 280 ? -0.152 12.714 -12.772 1.00 92.19 280 LYS A O 1
ATOM 2147 N N . GLN A 1 281 ? 0.540 13.849 -10.963 1.00 93.94 281 GLN A N 1
ATOM 2148 C CA . GLN A 1 281 ? 1.162 14.940 -11.721 1.00 93.94 281 GLN A CA 1
ATOM 2149 C C . GLN A 1 281 ? 2.446 14.481 -12.422 1.00 93.94 281 GLN A C 1
ATOM 2151 O O . GLN A 1 281 ? 2.640 14.808 -13.595 1.00 93.94 281 GLN A O 1
ATOM 2156 N N . ASP A 1 282 ? 3.281 13.680 -11.761 1.00 90.88 282 ASP A N 1
ATOM 2157 C CA . ASP A 1 282 ? 4.515 13.163 -12.353 1.00 90.88 282 ASP A CA 1
ATOM 2158 C C . ASP A 1 282 ? 4.242 12.116 -13.446 1.00 90.88 282 ASP A C 1
ATOM 2160 O O . ASP A 1 282 ? 4.853 12.184 -14.513 1.00 90.88 282 ASP A O 1
ATOM 2164 N N . CYS A 1 283 ? 3.247 11.238 -13.279 1.00 89.88 283 CYS A N 1
ATOM 2165 C CA . CYS A 1 283 ? 2.764 10.365 -14.355 1.00 89.88 283 CYS A CA 1
ATOM 2166 C C . CYS A 1 283 ? 2.226 11.170 -15.551 1.00 89.88 283 CYS A C 1
ATOM 2168 O O . CYS A 1 283 ? 2.523 10.848 -16.702 1.00 89.88 283 CYS A O 1
ATOM 2170 N N . LYS A 1 284 ? 1.486 12.265 -15.312 1.00 92.06 284 LYS A N 1
ATOM 2171 C CA . LYS A 1 284 ? 1.027 13.170 -16.382 1.00 92.06 284 LYS A CA 1
ATOM 2172 C C . LYS A 1 284 ? 2.199 13.856 -17.096 1.00 92.06 284 LYS A C 1
ATOM 2174 O O . LYS A 1 284 ? 2.153 14.007 -18.318 1.00 92.06 284 LYS A O 1
ATOM 2179 N N . ARG A 1 285 ? 3.249 14.242 -16.362 1.00 95.75 285 ARG A N 1
ATOM 2180 C CA . ARG A 1 285 ? 4.485 14.818 -16.916 1.00 95.75 285 ARG A CA 1
ATOM 2181 C C . ARG A 1 285 ? 5.219 13.803 -17.793 1.00 95.75 285 ARG A C 1
ATOM 2183 O O . ARG A 1 285 ? 5.482 14.109 -18.953 1.00 95.75 285 ARG A O 1
ATOM 2190 N N . GLN A 1 286 ? 5.449 12.590 -17.292 1.00 95.06 286 GLN A N 1
ATOM 2191 C CA . GLN A 1 286 ? 6.064 11.488 -18.045 1.00 95.06 286 GLN A CA 1
ATOM 2192 C C . GLN A 1 286 ? 5.265 11.150 -19.314 1.00 95.06 286 GLN A C 1
ATOM 2194 O O . GLN A 1 286 ? 5.843 11.030 -20.389 1.00 95.06 286 GLN A O 1
ATOM 2199 N N . LEU A 1 287 ? 3.929 11.098 -19.232 1.00 93.31 287 LEU A N 1
ATOM 2200 C CA . LEU A 1 287 ? 3.061 10.886 -20.394 1.00 93.31 287 LEU A CA 1
ATOM 2201 C C . LEU A 1 287 ? 3.172 12.019 -21.429 1.00 93.31 287 LEU A C 1
ATOM 2203 O O . LEU A 1 287 ? 3.105 11.757 -22.628 1.00 93.31 287 LEU A O 1
ATOM 2207 N N . SER A 1 288 ? 3.335 13.275 -20.999 1.00 94.69 288 SER A N 1
ATOM 2208 C CA . SER A 1 288 ? 3.563 14.393 -21.926 1.00 94.69 288 SER A CA 1
ATOM 2209 C C . SER A 1 288 ? 4.950 14.345 -22.577 1.00 94.69 288 SER A C 1
ATOM 2211 O O . SER A 1 288 ? 5.071 14.608 -23.769 1.00 94.69 288 SER A O 1
ATOM 2213 N N . GLU A 1 289 ? 5.973 13.926 -21.832 1.00 96.25 289 GLU A N 1
ATOM 2214 C CA . GLU A 1 289 ? 7.344 13.766 -22.323 1.00 96.25 289 GLU A CA 1
ATOM 2215 C C . GLU A 1 289 ? 7.441 12.619 -23.343 1.00 96.25 289 GLU A C 1
ATOM 2217 O O . GLU A 1 289 ? 7.947 12.817 -24.447 1.00 96.25 289 GLU A O 1
ATOM 2222 N N . ALA A 1 290 ? 6.849 11.460 -23.038 1.00 90.94 290 ALA A N 1
ATOM 2223 C CA . ALA A 1 290 ? 6.763 10.320 -23.951 1.00 90.94 290 ALA A CA 1
ATOM 2224 C C . ALA A 1 290 ? 5.984 10.648 -25.239 1.00 90.94 290 ALA A C 1
ATOM 2226 O O . ALA A 1 290 ? 6.370 10.210 -26.321 1.00 90.94 290 ALA A O 1
ATOM 2227 N N . LYS A 1 291 ? 4.922 11.466 -25.156 1.00 96.75 291 LYS A N 1
ATOM 2228 C CA . LYS A 1 291 ? 4.191 11.950 -26.341 1.00 96.75 291 LYS A CA 1
ATOM 2229 C C . LYS A 1 291 ? 5.058 12.833 -27.239 1.00 96.75 291 LYS A C 1
ATOM 2231 O O . LYS A 1 291 ? 5.060 12.616 -28.444 1.00 96.75 291 LYS A O 1
ATOM 2236 N N . VAL A 1 292 ? 5.829 13.761 -26.668 1.00 96.19 292 VAL A N 1
ATOM 2237 C CA . VAL A 1 292 ? 6.763 14.608 -27.436 1.00 96.19 292 VAL A CA 1
ATOM 2238 C C . VAL A 1 292 ? 7.888 13.774 -28.061 1.00 96.19 292 VAL A C 1
ATOM 2240 O O . VAL A 1 292 ? 8.258 14.014 -29.207 1.00 96.19 292 VAL A O 1
ATOM 2243 N N . GLN A 1 293 ? 8.406 12.760 -27.358 1.00 95.12 293 GLN A N 1
ATOM 2244 C CA . GLN A 1 293 ? 9.393 11.828 -27.920 1.00 95.12 293 GLN A CA 1
ATOM 2245 C C . GLN A 1 293 ? 8.814 11.013 -29.090 1.00 95.12 293 GLN A C 1
ATOM 2247 O O . GLN A 1 293 ? 9.465 10.878 -30.124 1.00 95.12 293 GLN A O 1
ATOM 2252 N N . LEU A 1 294 ? 7.580 10.517 -28.963 1.00 94.06 294 LEU A N 1
ATOM 2253 C CA . LEU A 1 294 ? 6.886 9.782 -30.022 1.00 94.06 294 LEU A CA 1
ATOM 2254 C C . LEU A 1 294 ? 6.575 10.672 -31.236 1.00 94.06 294 LEU A C 1
ATOM 2256 O O . LEU A 1 294 ? 6.807 10.252 -32.366 1.00 94.06 294 LEU A O 1
ATOM 2260 N N . GLU A 1 295 ? 6.125 11.909 -31.024 1.00 96.25 295 GLU A N 1
ATOM 2261 C CA . GLU A 1 295 ? 5.895 12.889 -32.094 1.00 96.25 295 GLU A CA 1
ATOM 2262 C C . GLU A 1 295 ? 7.206 13.276 -32.805 1.00 96.25 295 GLU A C 1
ATOM 2264 O O . GLU A 1 295 ? 7.238 13.400 -34.031 1.00 96.25 295 GLU A O 1
ATOM 2269 N N . LEU A 1 296 ? 8.318 13.398 -32.071 1.00 95.69 296 LEU A N 1
ATOM 2270 C CA . LEU A 1 296 ? 9.643 13.634 -32.650 1.00 95.69 296 LEU A CA 1
ATOM 2271 C C . LEU A 1 296 ? 10.107 12.450 -33.516 1.00 95.69 296 LEU A C 1
ATOM 2273 O O . LEU A 1 296 ? 10.553 12.661 -34.642 1.00 95.69 296 LEU A O 1
ATOM 2277 N N . LEU A 1 297 ? 9.952 11.213 -33.031 1.00 93.81 297 LEU A N 1
ATOM 2278 C CA . LEU A 1 297 ? 10.293 9.996 -33.780 1.00 93.81 297 LEU A CA 1
ATOM 2279 C C . LEU A 1 297 ? 9.398 9.797 -35.013 1.00 93.81 297 LEU A C 1
ATOM 2281 O O . LEU A 1 297 ? 9.888 9.388 -36.065 1.00 93.81 297 LEU A O 1
ATOM 2285 N N . GLN A 1 298 ? 8.106 10.126 -34.922 1.00 96.06 298 GLN A N 1
ATOM 2286 C CA . GLN A 1 298 ? 7.194 10.128 -36.070 1.00 96.06 298 GLN A CA 1
ATOM 2287 C C . GLN A 1 298 ? 7.607 11.167 -37.118 1.00 96.06 298 GLN A C 1
ATOM 2289 O O . GLN A 1 298 ? 7.651 10.852 -38.304 1.00 96.06 298 GLN A O 1
ATOM 2294 N N . ASN A 1 299 ? 7.965 12.387 -36.709 1.00 96.31 299 ASN A N 1
ATOM 2295 C CA . ASN A 1 299 ? 8.452 13.399 -37.646 1.00 96.31 299 ASN A CA 1
ATOM 2296 C C . ASN A 1 299 ? 9.806 13.014 -38.267 1.00 96.31 299 ASN A C 1
ATOM 2298 O O . ASN A 1 299 ? 9.985 13.211 -39.468 1.00 96.31 299 ASN A O 1
ATOM 2302 N N . GLN A 1 300 ? 10.726 12.407 -37.506 1.00 95.94 300 GLN A N 1
ATOM 2303 C CA . GLN A 1 300 ? 11.976 11.874 -38.059 1.00 95.94 300 GLN A CA 1
ATOM 2304 C C . GLN A 1 300 ? 11.704 10.777 -39.097 1.00 95.94 300 GLN A C 1
ATOM 2306 O O . GLN A 1 300 ? 12.230 10.855 -40.205 1.00 95.94 300 GLN A O 1
ATOM 2311 N N . SER A 1 301 ? 10.871 9.780 -38.783 1.00 91.94 301 SER A N 1
ATOM 2312 C CA . SER A 1 301 ? 10.580 8.689 -39.722 1.00 91.94 301 SER A CA 1
ATOM 2313 C C . SER A 1 301 ? 9.863 9.186 -40.981 1.00 91.94 301 SER A C 1
ATOM 2315 O O . SER A 1 301 ? 10.144 8.694 -42.074 1.00 91.94 301 SER A O 1
ATOM 2317 N N . ARG A 1 302 ? 9.020 10.223 -40.864 1.00 97.19 302 ARG A N 1
ATOM 2318 C CA . ARG A 1 302 ? 8.398 10.902 -42.009 1.00 97.19 302 ARG A CA 1
ATOM 2319 C C . ARG A 1 302 ? 9.435 11.594 -42.899 1.00 97.19 302 ARG A C 1
ATOM 2321 O O . ARG A 1 302 ? 9.421 11.368 -44.102 1.00 97.19 302 ARG A O 1
ATOM 2328 N N . LEU A 1 303 ? 10.362 12.361 -42.318 1.00 96.06 303 LEU A N 1
ATOM 2329 C CA . LEU A 1 303 ? 11.454 13.021 -43.051 1.00 96.06 303 LEU A CA 1
ATOM 2330 C C . LEU A 1 303 ? 12.409 12.010 -43.705 1.00 96.06 303 LEU A C 1
ATOM 2332 O O . LEU A 1 303 ? 12.855 12.212 -44.831 1.00 96.06 303 LEU A O 1
ATOM 2336 N N . GLU A 1 304 ? 12.696 10.893 -43.035 1.00 95.81 304 GLU A N 1
ATOM 2337 C CA . GLU A 1 304 ? 13.476 9.802 -43.620 1.00 95.81 304 GLU A CA 1
ATOM 2338 C C . GLU A 1 304 ? 12.760 9.127 -44.795 1.00 95.81 304 GLU A C 1
ATOM 2340 O O . GLU A 1 304 ? 13.421 8.730 -45.753 1.00 95.81 304 GLU A O 1
ATOM 2345 N N . LEU A 1 305 ? 11.433 8.970 -44.736 1.00 94.88 305 LEU A N 1
ATOM 2346 C CA . LEU A 1 305 ? 10.639 8.450 -45.851 1.00 94.88 305 LEU A CA 1
ATOM 2347 C C . LEU A 1 305 ? 10.579 9.451 -47.010 1.00 94.88 305 LEU A C 1
ATOM 2349 O O . LEU A 1 305 ? 10.817 9.046 -48.143 1.00 94.88 305 LEU A O 1
ATOM 2353 N N . GLU A 1 306 ? 10.347 10.738 -46.734 1.00 96.38 306 GLU A N 1
ATOM 2354 C CA . GLU A 1 306 ? 10.392 11.823 -47.726 1.00 96.38 306 GLU A CA 1
ATOM 2355 C C . GLU A 1 306 ? 11.740 11.814 -48.475 1.00 96.38 306 GLU A C 1
ATOM 2357 O O . GLU A 1 306 ? 11.766 11.674 -49.700 1.00 96.38 306 GLU A O 1
ATOM 2362 N N . LEU A 1 307 ? 12.861 11.811 -47.745 1.00 96.56 307 LEU A N 1
ATOM 2363 C CA . LEU A 1 307 ? 14.215 11.749 -48.309 1.00 96.56 307 LEU A CA 1
ATOM 2364 C C . LEU A 1 307 ? 14.475 10.453 -49.100 1.00 96.56 307 LEU A C 1
ATOM 2366 O O . LEU A 1 307 ? 15.065 10.498 -50.180 1.00 96.56 307 LEU A O 1
ATOM 2370 N N . LYS A 1 308 ? 14.007 9.292 -48.617 1.00 94.38 308 LYS A N 1
ATOM 2371 C CA . LYS A 1 308 ? 14.104 8.020 -49.362 1.00 94.38 308 LYS A CA 1
ATOM 2372 C C . LYS A 1 308 ? 13.286 8.072 -50.660 1.00 94.38 308 LYS A C 1
ATOM 2374 O O . LYS A 1 308 ? 13.766 7.594 -51.685 1.00 94.38 308 LYS A O 1
ATOM 2379 N N . THR A 1 309 ? 12.097 8.685 -50.658 1.00 96.44 309 THR A N 1
ATOM 2380 C CA . THR A 1 309 ? 11.301 8.869 -51.885 1.00 96.44 309 THR A CA 1
ATOM 2381 C C . THR A 1 309 ? 11.930 9.859 -52.862 1.00 96.44 309 THR A C 1
ATOM 2383 O O . THR A 1 309 ? 11.854 9.627 -54.067 1.00 96.44 309 THR A O 1
ATOM 2386 N N . GLU A 1 310 ? 12.613 10.902 -52.380 1.00 96.69 310 GLU A N 1
ATOM 2387 C CA . GLU A 1 310 ? 13.349 11.831 -53.242 1.00 96.69 310 GLU A CA 1
ATOM 2388 C C . GLU A 1 310 ? 14.542 11.142 -53.922 1.00 96.69 310 GLU A C 1
ATOM 2390 O O . GLU A 1 310 ? 14.684 11.235 -55.140 1.00 96.69 310 GLU A O 1
ATOM 2395 N N . ILE A 1 311 ? 15.337 10.357 -53.183 1.00 96.19 311 ILE A N 1
ATOM 2396 C CA . ILE A 1 311 ? 16.433 9.553 -53.756 1.00 96.19 311 ILE A CA 1
ATOM 2397 C C . ILE A 1 311 ? 15.899 8.554 -54.795 1.00 96.19 311 ILE A C 1
ATOM 2399 O O . ILE A 1 311 ? 16.477 8.410 -55.870 1.00 96.19 311 ILE A O 1
ATOM 2403 N N . ILE A 1 312 ? 14.769 7.891 -54.524 1.00 94.94 312 ILE A N 1
ATOM 2404 C CA . ILE A 1 312 ? 14.124 6.992 -55.495 1.00 94.94 312 ILE A CA 1
ATOM 2405 C C . ILE A 1 312 ? 13.665 7.765 -56.744 1.00 94.94 312 ILE A C 1
ATOM 2407 O O . ILE A 1 312 ? 13.798 7.256 -57.856 1.00 94.94 312 ILE A O 1
ATOM 2411 N N . ALA A 1 313 ? 13.154 8.991 -56.607 1.00 96.06 313 ALA A N 1
ATOM 2412 C CA . ALA A 1 313 ? 12.784 9.829 -57.748 1.00 96.06 313 ALA A CA 1
ATOM 2413 C C . ALA A 1 313 ? 14.010 10.265 -58.575 1.00 96.06 313 ALA A C 1
ATOM 2415 O O . ALA A 1 313 ? 13.965 10.194 -59.804 1.00 96.06 313 ALA A O 1
ATOM 2416 N N . GLN A 1 314 ? 15.113 10.640 -57.918 1.00 96.25 314 GLN A N 1
ATOM 2417 C CA . GLN A 1 314 ? 16.384 10.993 -58.562 1.00 96.25 314 GLN A CA 1
ATOM 2418 C C . GLN A 1 314 ? 16.964 9.797 -59.338 1.00 96.25 314 GLN A C 1
ATOM 2420 O O . GLN A 1 314 ? 17.200 9.911 -60.538 1.00 96.25 314 GLN A O 1
ATOM 2425 N N . LEU A 1 315 ? 17.076 8.620 -58.709 1.00 95.19 315 LEU A N 1
ATOM 2426 C CA . LEU A 1 315 ? 17.561 7.395 -59.362 1.00 95.19 315 LEU A CA 1
ATOM 2427 C C . LEU A 1 315 ? 16.669 6.960 -60.537 1.00 95.19 315 LEU A C 1
ATOM 2429 O O . LEU A 1 315 ? 17.176 6.536 -61.573 1.00 95.19 315 LEU A O 1
ATOM 2433 N N . ASN A 1 316 ? 15.343 7.094 -60.425 1.00 95.50 316 ASN A N 1
ATOM 2434 C CA . ASN A 1 316 ? 14.442 6.833 -61.553 1.00 95.50 316 ASN A CA 1
ATOM 2435 C C . ASN A 1 316 ? 14.661 7.824 -62.710 1.00 95.50 316 ASN A C 1
ATOM 2437 O O . ASN A 1 316 ? 14.580 7.425 -63.872 1.00 95.50 316 ASN A O 1
ATOM 2441 N N . HIS A 1 317 ? 14.964 9.093 -62.418 1.00 95.75 317 HIS A N 1
ATOM 2442 C CA . HIS A 1 317 ? 15.286 10.084 -63.443 1.00 95.75 317 HIS A CA 1
ATOM 2443 C C . HIS A 1 317 ? 16.629 9.787 -64.129 1.00 95.75 317 HIS A C 1
ATOM 2445 O O . HIS A 1 317 ? 16.697 9.836 -65.355 1.00 95.75 317 HIS A O 1
ATOM 2451 N N . GLU A 1 318 ? 17.658 9.384 -63.377 1.00 96.00 318 GLU A N 1
ATOM 2452 C CA . GLU A 1 318 ? 18.943 8.922 -63.925 1.00 96.00 318 GLU A CA 1
ATOM 2453 C C . GLU A 1 318 ? 18.776 7.676 -64.811 1.00 96.00 318 GLU A C 1
ATOM 2455 O O . GLU A 1 318 ? 19.317 7.625 -65.915 1.00 96.00 318 GLU A O 1
ATOM 2460 N N . ILE A 1 319 ? 17.965 6.699 -64.386 1.00 94.25 319 ILE A N 1
ATOM 2461 C CA . ILE A 1 319 ? 17.639 5.503 -65.181 1.00 94.25 319 ILE A CA 1
ATOM 2462 C C . ILE A 1 319 ? 16.899 5.876 -66.475 1.00 94.25 319 ILE A C 1
ATOM 2464 O O . ILE A 1 319 ? 17.161 5.277 -67.520 1.00 94.25 319 ILE A O 1
ATOM 2468 N N . MET A 1 320 ? 15.994 6.861 -66.440 1.00 95.25 320 MET A N 1
ATOM 2469 C CA . MET A 1 320 ? 15.338 7.370 -67.649 1.00 95.25 320 MET A CA 1
ATOM 2470 C C . MET A 1 320 ? 16.326 8.089 -68.575 1.00 95.25 320 MET A C 1
ATOM 2472 O O . MET A 1 320 ? 16.365 7.770 -69.760 1.00 95.25 320 MET A O 1
ATOM 2476 N N . ALA A 1 321 ? 17.168 8.980 -68.047 1.00 95.38 321 ALA A N 1
ATOM 2477 C CA . ALA A 1 321 ? 18.175 9.693 -68.831 1.00 95.38 321 ALA A CA 1
ATOM 2478 C C . ALA A 1 321 ? 19.166 8.726 -69.502 1.00 95.38 321 ALA A C 1
ATOM 2480 O O . ALA A 1 321 ? 19.343 8.777 -70.716 1.00 95.38 321 ALA A O 1
ATOM 2481 N N . ALA A 1 322 ? 19.720 7.765 -68.756 1.00 94.06 322 ALA A N 1
ATOM 2482 C CA . ALA A 1 322 ? 20.621 6.744 -69.295 1.00 94.06 322 ALA A CA 1
ATOM 2483 C C . ALA A 1 322 ? 19.941 5.836 -70.340 1.00 94.06 322 ALA A C 1
ATOM 2485 O O . ALA A 1 322 ? 20.585 5.361 -71.280 1.00 94.06 322 ALA A O 1
ATOM 2486 N N . LYS A 1 323 ? 18.629 5.597 -70.213 1.00 96.06 323 LYS A N 1
ATOM 2487 C CA . LYS A 1 323 ? 17.839 4.867 -71.214 1.00 96.06 323 LYS A CA 1
ATOM 2488 C C . LYS A 1 323 ? 17.632 5.686 -72.490 1.00 96.06 323 LYS A C 1
ATOM 2490 O O . LYS A 1 323 ? 17.724 5.116 -73.575 1.00 96.06 323 LYS A O 1
ATOM 2495 N N . ASP A 1 324 ? 17.386 6.987 -72.381 1.00 95.06 324 ASP A N 1
ATOM 2496 C CA . ASP A 1 324 ? 17.210 7.879 -73.531 1.00 95.06 324 ASP A CA 1
ATOM 2497 C C . ASP A 1 324 ? 18.552 8.167 -74.238 1.00 95.06 324 ASP A C 1
ATOM 2499 O O . ASP A 1 324 ? 18.613 8.180 -75.470 1.00 95.06 324 ASP A O 1
ATOM 2503 N N . GLU A 1 325 ? 19.657 8.274 -73.493 1.00 95.56 325 GLU A N 1
ATOM 2504 C CA . GLU A 1 325 ? 21.026 8.286 -74.035 1.00 95.56 325 GLU A CA 1
ATOM 2505 C C . GLU A 1 325 ? 21.348 6.977 -74.771 1.00 95.56 325 GLU A C 1
ATOM 2507 O O . GLU A 1 325 ? 21.779 7.001 -75.922 1.00 95.56 325 GLU A O 1
ATOM 2512 N N . SER A 1 326 ? 21.060 5.820 -74.165 1.00 93.00 326 SER A N 1
ATOM 2513 C CA . SER A 1 326 ? 21.235 4.514 -74.817 1.00 93.00 326 SER A CA 1
ATOM 2514 C C . SER A 1 326 ? 20.367 4.374 -76.077 1.00 93.00 326 SER A C 1
ATOM 2516 O O . SER A 1 326 ? 20.837 3.899 -77.109 1.00 93.00 326 SER A O 1
ATOM 2518 N N . SER A 1 327 ? 19.122 4.859 -76.043 1.00 95.69 327 SER A N 1
ATOM 2519 C CA . SER A 1 327 ? 18.205 4.863 -77.191 1.00 95.69 327 SER A CA 1
ATOM 2520 C C . SER A 1 327 ? 18.697 5.766 -78.330 1.00 95.69 327 SER A C 1
ATOM 2522 O O . SER A 1 327 ? 18.669 5.377 -79.498 1.00 95.69 327 SER A O 1
ATOM 2524 N N . THR A 1 328 ? 19.204 6.960 -78.011 1.00 95.06 328 THR A N 1
ATOM 2525 C CA . THR A 1 328 ? 19.750 7.885 -79.018 1.00 95.06 328 THR A CA 1
ATOM 2526 C C . THR A 1 328 ? 21.094 7.415 -79.580 1.00 95.06 328 THR A C 1
ATOM 2528 O O . THR A 1 328 ? 21.329 7.576 -80.778 1.00 95.06 328 THR A O 1
ATOM 2531 N N . GLU A 1 329 ? 21.934 6.752 -78.782 1.00 95.06 329 GLU A N 1
ATOM 2532 C CA . GLU A 1 329 ? 23.148 6.081 -79.260 1.00 95.06 329 GLU A CA 1
ATOM 2533 C C . GLU A 1 329 ? 22.821 4.876 -80.157 1.00 95.06 329 GLU A C 1
ATOM 2535 O O . GLU A 1 329 ? 23.439 4.727 -81.210 1.00 95.06 329 GLU A O 1
ATOM 2540 N N . VAL A 1 330 ? 21.805 4.067 -79.826 1.00 93.81 330 VAL A N 1
ATOM 2541 C CA . VAL A 1 330 ? 21.307 2.999 -80.715 1.00 93.81 330 VAL A CA 1
ATOM 2542 C C . VAL A 1 330 ? 20.859 3.580 -82.057 1.00 93.81 330 VAL A C 1
ATOM 2544 O O . VAL A 1 330 ? 21.355 3.136 -83.089 1.00 93.81 330 VAL A O 1
ATOM 2547 N N . LEU A 1 331 ? 20.032 4.632 -82.067 1.00 94.12 331 LEU A N 1
ATOM 2548 C CA . LEU A 1 331 ? 19.614 5.307 -83.305 1.00 94.12 331 LEU A CA 1
ATOM 2549 C C . LEU A 1 331 ? 20.809 5.874 -84.100 1.00 94.12 331 LEU A C 1
ATOM 2551 O O . LEU A 1 331 ? 20.826 5.812 -85.332 1.00 94.12 331 LEU A O 1
ATOM 2555 N N . ARG A 1 332 ? 21.839 6.398 -83.421 1.00 96.19 332 ARG A N 1
ATOM 2556 C CA . ARG A 1 332 ? 23.077 6.886 -84.055 1.00 96.19 332 ARG A CA 1
ATOM 2557 C C . ARG A 1 332 ? 23.883 5.748 -84.690 1.00 96.19 332 ARG A C 1
ATOM 2559 O O . ARG A 1 332 ? 24.422 5.915 -85.788 1.00 96.19 332 ARG A O 1
ATOM 2566 N N . LEU A 1 333 ? 23.970 4.602 -84.017 1.00 93.75 333 LEU A N 1
ATOM 2567 C CA . LEU A 1 333 ? 24.654 3.407 -84.510 1.00 93.75 333 LEU A CA 1
ATOM 2568 C C . LEU A 1 333 ? 23.894 2.770 -85.677 1.00 93.75 333 LEU A C 1
ATOM 2570 O O . LEU A 1 333 ? 24.518 2.469 -86.691 1.00 93.75 333 LEU A O 1
ATOM 2574 N N . GLU A 1 334 ? 22.567 2.651 -85.598 1.00 92.88 334 GLU A N 1
ATOM 2575 C CA . GLU A 1 334 ? 21.705 2.202 -86.700 1.00 92.88 334 GLU A CA 1
ATOM 2576 C C . GLU A 1 334 ? 21.876 3.096 -87.936 1.00 92.88 334 GLU A C 1
ATOM 2578 O O . GLU A 1 334 ? 22.158 2.600 -89.029 1.00 92.88 334 GLU A O 1
ATOM 2583 N N . ALA A 1 335 ? 21.828 4.422 -87.760 1.00 92.75 335 ALA A N 1
ATOM 2584 C CA . ALA A 1 335 ? 22.065 5.376 -88.840 1.00 92.75 335 ALA A CA 1
ATOM 2585 C C . ALA A 1 335 ? 23.479 5.259 -89.443 1.00 92.75 335 ALA A C 1
ATOM 2587 O O . ALA A 1 335 ? 23.635 5.379 -90.663 1.00 92.75 335 ALA A O 1
ATOM 2588 N N . LYS A 1 336 ? 24.523 4.985 -88.638 1.00 95.81 336 LYS A N 1
ATOM 2589 C CA . LYS A 1 336 ? 25.875 4.759 -89.183 1.00 95.81 336 LYS A CA 1
ATOM 2590 C C . LYS A 1 336 ? 26.021 3.387 -89.850 1.00 95.81 336 LYS A C 1
ATOM 2592 O O . LYS A 1 336 ? 26.727 3.304 -90.851 1.00 95.81 336 LYS A O 1
ATOM 2597 N N . VAL A 1 337 ? 25.346 2.340 -89.375 1.00 91.38 337 VAL A N 1
ATOM 2598 C CA . VAL A 1 337 ? 25.298 1.028 -90.046 1.00 91.38 337 VAL A CA 1
ATOM 2599 C C . VAL A 1 337 ? 24.621 1.147 -91.411 1.00 91.38 337 VAL A C 1
ATOM 2601 O O . VAL A 1 337 ? 25.156 0.641 -92.396 1.00 91.38 337 VAL A O 1
ATOM 2604 N N . GLU A 1 338 ? 23.508 1.874 -91.509 1.00 90.00 338 GLU A N 1
ATOM 2605 C CA . GLU A 1 338 ? 22.824 2.087 -92.787 1.00 90.00 338 GLU A CA 1
ATOM 2606 C C . GLU A 1 338 ? 23.635 3.002 -93.723 1.00 90.00 338 GLU A C 1
ATOM 2608 O O . GLU A 1 338 ? 23.780 2.709 -94.910 1.00 90.00 338 GLU A O 1
ATOM 2613 N N . SER A 1 339 ? 24.300 4.034 -93.189 1.00 90.25 339 SER A N 1
ATOM 2614 C CA . SER A 1 339 ? 25.306 4.804 -93.936 1.00 90.25 339 SER A CA 1
ATOM 2615 C C . SER A 1 339 ? 26.443 3.919 -94.462 1.00 90.25 339 SER A C 1
ATOM 2617 O O . SER A 1 339 ? 26.831 4.088 -95.612 1.00 90.25 339 SER A O 1
ATOM 2619 N N . LEU A 1 340 ? 26.954 2.966 -93.673 1.00 88.19 340 LEU A N 1
ATOM 2620 C CA . LEU A 1 340 ? 28.007 2.029 -94.093 1.00 88.19 340 LEU A CA 1
ATOM 2621 C C . LEU A 1 340 ? 27.511 0.972 -95.091 1.00 88.19 340 LEU A C 1
ATOM 2623 O O . LEU A 1 340 ? 28.306 0.463 -95.879 1.00 88.19 340 LEU A O 1
ATOM 2627 N N . ARG A 1 341 ? 26.215 0.641 -95.103 1.00 87.12 341 ARG A N 1
ATOM 2628 C CA . ARG A 1 341 ? 25.597 -0.166 -96.168 1.00 87.12 341 ARG A CA 1
ATOM 2629 C C . ARG A 1 341 ? 25.533 0.613 -97.473 1.00 87.12 341 ARG A C 1
ATOM 2631 O O . ARG A 1 341 ? 26.033 0.123 -98.479 1.00 87.12 341 ARG A O 1
ATOM 2638 N N . MET A 1 342 ? 25.019 1.842 -97.440 1.00 83.44 342 MET A N 1
ATOM 2639 C CA . MET A 1 342 ? 24.979 2.734 -98.605 1.00 83.44 342 MET A CA 1
ATOM 2640 C C . MET A 1 342 ? 26.387 3.058 -99.138 1.00 83.44 342 MET A C 1
ATOM 2642 O O . MET A 1 342 ? 26.578 3.164 -100.348 1.00 83.44 342 MET A O 1
ATOM 2646 N N . GLU A 1 343 ? 27.378 3.167 -98.249 1.00 83.31 343 GLU A N 1
ATOM 2647 C CA . GLU A 1 343 ? 28.796 3.355 -98.576 1.00 83.31 343 GLU A CA 1
ATOM 2648 C C . GLU A 1 343 ? 29.431 2.081 -99.160 1.00 83.31 343 GLU A C 1
ATOM 2650 O O . GLU A 1 343 ? 30.139 2.169 -100.155 1.00 83.31 343 GLU A O 1
ATOM 2655 N N . ASN A 1 344 ? 29.121 0.882 -98.652 1.00 78.44 344 ASN A N 1
ATOM 2656 C CA . ASN A 1 344 ? 29.545 -0.368 -99.300 1.00 78.44 344 ASN A CA 1
ATOM 2657 C C . ASN A 1 344 ? 28.867 -0.574 -100.663 1.00 78.44 344 ASN A C 1
ATOM 2659 O O . ASN A 1 344 ? 29.513 -1.023 -101.606 1.00 78.44 344 ASN A O 1
ATOM 2663 N N . GLU A 1 345 ? 27.589 -0.220 -100.809 1.00 76.31 345 GLU A N 1
ATOM 2664 C CA . GLU A 1 345 ? 26.886 -0.267 -102.092 1.00 76.31 345 GLU A CA 1
ATOM 2665 C C . GLU A 1 345 ? 27.432 0.739 -103.113 1.00 76.31 345 GLU A C 1
ATOM 2667 O O . GLU A 1 345 ? 27.429 0.450 -104.312 1.00 76.31 345 GLU A O 1
ATOM 2672 N N . SER A 1 346 ? 27.874 1.922 -102.678 1.00 67.06 346 SER A N 1
ATOM 2673 C CA . SER A 1 346 ? 28.531 2.892 -103.559 1.00 67.06 346 SER A CA 1
ATOM 2674 C C . SER A 1 346 ? 29.976 2.488 -103.851 1.00 67.06 346 SER A C 1
ATOM 2676 O O . SER A 1 346 ? 30.418 2.631 -104.991 1.00 67.06 346 SER A O 1
ATOM 2678 N N . PHE A 1 347 ? 30.683 1.883 -102.893 1.00 66.88 347 PHE A N 1
ATOM 2679 C CA . PHE A 1 347 ? 32.017 1.327 -103.098 1.00 66.88 347 PHE A CA 1
ATOM 2680 C C . PHE A 1 347 ? 31.988 0.158 -104.089 1.00 66.88 347 PHE A C 1
ATOM 2682 O O . PHE A 1 347 ? 32.762 0.177 -105.034 1.00 66.88 347 PHE A O 1
ATOM 2689 N N . LEU A 1 348 ? 31.028 -0.772 -103.991 1.00 59.94 348 LEU A N 1
ATOM 2690 C CA . LEU A 1 348 ? 30.800 -1.842 -104.981 1.00 59.94 348 LEU A CA 1
ATOM 2691 C C . LEU A 1 348 ? 30.456 -1.314 -106.387 1.00 59.94 348 LEU A C 1
ATOM 2693 O O . LEU A 1 348 ? 30.780 -1.956 -107.385 1.00 59.94 348 LEU A O 1
ATOM 2697 N N . LYS A 1 349 ? 29.827 -0.134 -106.489 1.00 57.16 349 LYS A N 1
ATOM 2698 C CA . LYS A 1 349 ? 29.605 0.566 -107.770 1.00 57.16 349 LYS A CA 1
ATOM 2699 C C . LYS A 1 349 ? 30.872 1.283 -108.270 1.00 57.16 349 LYS A C 1
ATOM 2701 O O . LYS A 1 349 ? 31.048 1.417 -109.477 1.00 57.16 349 LYS A O 1
ATOM 2706 N N . THR A 1 350 ? 31.764 1.704 -107.371 1.00 50.44 350 THR A N 1
ATOM 2707 C CA . THR A 1 350 ? 32.978 2.489 -107.679 1.00 50.44 350 THR A CA 1
ATOM 2708 C C . THR A 1 350 ? 34.206 1.605 -107.939 1.00 50.44 350 THR A C 1
ATOM 2710 O O . THR A 1 350 ? 35.014 1.918 -108.811 1.00 50.44 350 THR A O 1
ATOM 2713 N N . SER A 1 351 ? 34.324 0.450 -107.277 1.00 46.91 351 SER A N 1
ATOM 2714 C CA . SER A 1 351 ? 35.411 -0.528 -107.450 1.00 46.91 351 SER A CA 1
ATOM 2715 C C . SER A 1 351 ? 35.417 -1.203 -108.826 1.00 46.91 351 SER A C 1
ATOM 2717 O O . SER A 1 351 ? 36.380 -1.872 -109.180 1.00 46.91 351 SER A O 1
ATOM 2719 N N . HIS A 1 352 ? 34.370 -1.003 -109.630 1.00 44.62 352 HIS A N 1
ATOM 2720 C CA . HIS A 1 352 ? 34.353 -1.337 -111.056 1.00 44.62 352 HIS A CA 1
ATOM 2721 C C . HIS A 1 352 ? 34.986 -0.257 -111.962 1.00 44.62 352 HIS A C 1
ATOM 2723 O O . HIS A 1 352 ? 34.970 -0.419 -113.181 1.00 44.62 352 HIS A O 1
ATOM 2729 N N . THR A 1 353 ? 35.520 0.844 -111.409 1.00 41.66 353 THR A N 1
ATOM 2730 C CA . THR A 1 353 ? 35.940 2.029 -112.192 1.00 41.66 353 THR A CA 1
ATOM 2731 C C . THR A 1 353 ? 37.289 2.661 -111.813 1.00 41.66 353 THR A C 1
ATOM 2733 O O . THR A 1 353 ? 37.653 3.670 -112.413 1.00 41.66 353 THR A O 1
ATOM 2736 N N . ALA A 1 354 ? 38.051 2.096 -110.867 1.00 40.41 354 ALA A N 1
ATOM 2737 C CA . ALA A 1 354 ? 39.309 2.687 -110.390 1.00 40.41 354 ALA A CA 1
ATOM 2738 C C . ALA A 1 354 ? 40.436 1.647 -110.219 1.00 40.41 354 ALA A C 1
ATOM 2740 O O . ALA A 1 354 ? 40.601 1.070 -109.148 1.00 40.41 354 ALA A O 1
ATOM 2741 N N . ASP A 1 355 ? 41.219 1.448 -111.281 1.00 30.94 355 ASP A N 1
ATOM 2742 C CA . ASP A 1 355 ? 42.459 0.658 -111.301 1.00 30.94 355 ASP A CA 1
ATOM 2743 C C . ASP A 1 355 ? 43.563 1.479 -111.997 1.00 30.94 355 ASP A C 1
ATOM 2745 O O . ASP A 1 355 ? 43.573 1.568 -113.226 1.00 30.94 355 ASP A O 1
ATOM 2749 N N . ALA A 1 356 ? 44.416 2.165 -111.215 1.00 33.03 356 ALA A N 1
ATOM 2750 C CA . ALA A 1 356 ? 45.662 2.804 -111.670 1.00 33.03 356 ALA A CA 1
ATOM 2751 C C . ALA A 1 356 ? 46.522 3.404 -110.526 1.00 33.03 356 ALA A C 1
ATOM 2753 O O . ALA A 1 356 ? 46.005 4.058 -109.622 1.00 33.03 356 ALA A O 1
ATOM 2754 N N . SER A 1 357 ? 47.848 3.329 -110.718 1.00 38.16 357 SER A N 1
ATOM 2755 C CA . SER A 1 357 ? 48.943 4.155 -110.149 1.00 38.16 357 SER A CA 1
ATOM 2756 C C . SER A 1 357 ? 49.313 4.074 -108.651 1.00 38.16 357 SER A C 1
ATOM 2758 O O . SER A 1 357 ? 48.625 4.595 -107.777 1.00 38.16 357 SER A O 1
ATOM 2760 N N . GLU A 1 358 ? 50.517 3.535 -108.423 1.00 35.62 358 GLU A N 1
ATOM 2761 C CA . GLU A 1 358 ? 51.437 3.765 -107.288 1.00 35.62 358 GLU A CA 1
ATOM 2762 C C . GLU A 1 358 ? 52.143 5.152 -107.472 1.00 35.62 358 GLU A C 1
ATOM 2764 O O . GLU A 1 358 ? 51.943 5.798 -108.501 1.00 35.62 358 GLU A O 1
ATOM 2769 N N . ASP A 1 359 ? 52.857 5.778 -106.520 1.00 34.91 359 ASP A N 1
ATOM 2770 C CA . ASP A 1 359 ? 54.173 5.386 -105.962 1.00 34.91 359 ASP A CA 1
ATOM 2771 C C . ASP A 1 359 ? 54.597 6.287 -104.750 1.00 34.91 359 ASP A C 1
ATOM 2773 O O . ASP A 1 359 ? 54.048 7.384 -104.589 1.00 34.91 359 ASP A O 1
ATOM 2777 N N . PRO A 1 360 ? 55.590 5.893 -103.915 1.00 53.88 360 PRO A N 1
ATOM 2778 C CA . PRO A 1 360 ? 56.164 6.680 -102.801 1.00 53.88 360 PRO A CA 1
ATOM 2779 C C . PRO A 1 360 ? 57.614 7.175 -103.061 1.00 53.88 360 PRO A C 1
ATOM 2781 O O . PRO A 1 360 ? 58.215 6.738 -104.033 1.00 53.88 360 PRO A O 1
ATOM 2784 N N . ASP A 1 361 ? 58.218 7.987 -102.161 1.00 32.09 361 ASP A N 1
ATOM 2785 C CA . ASP A 1 361 ? 59.585 7.744 -101.601 1.00 32.09 361 ASP A CA 1
ATOM 2786 C C . ASP A 1 361 ? 60.029 8.749 -100.485 1.00 32.09 361 ASP A C 1
ATOM 2788 O O . ASP A 1 361 ? 59.380 9.766 -100.236 1.00 32.09 361 ASP A O 1
ATOM 2792 N N . ALA A 1 362 ? 61.212 8.473 -99.908 1.00 35.84 362 ALA A N 1
ATOM 2793 C CA . ALA A 1 362 ? 62.264 9.366 -99.387 1.00 35.84 362 ALA A CA 1
ATOM 2794 C C . ALA A 1 362 ? 62.415 9.569 -97.856 1.00 35.84 362 ALA A C 1
ATOM 2796 O O . ALA A 1 362 ? 61.717 10.342 -97.202 1.00 35.84 362 ALA A O 1
ATOM 2797 N N . SER A 1 363 ? 63.475 8.952 -97.312 1.00 38.19 363 SER A N 1
ATOM 2798 C CA . SER A 1 363 ? 64.119 9.257 -96.012 1.00 38.19 363 SER A CA 1
ATOM 2799 C C . SER A 1 363 ? 65.396 10.130 -96.243 1.00 38.19 363 SER A C 1
ATOM 2801 O O . SER A 1 363 ? 65.617 10.569 -97.365 1.00 38.19 363 SER A O 1
ATOM 2803 N N . THR A 1 364 ? 66.308 10.512 -95.324 1.00 36.28 364 THR A N 1
ATOM 2804 C CA . THR A 1 364 ? 67.045 9.716 -94.312 1.00 36.28 364 THR A CA 1
ATOM 2805 C C . THR A 1 364 ? 67.956 10.586 -93.396 1.00 36.28 364 THR A C 1
ATOM 2807 O O . THR A 1 364 ? 68.396 11.664 -93.778 1.00 36.28 364 THR A O 1
ATOM 2810 N N . SER A 1 365 ? 68.347 10.029 -92.237 1.00 36.53 365 SER A N 1
ATOM 2811 C CA . SER A 1 365 ? 69.656 10.164 -91.533 1.00 36.53 365 SER A CA 1
ATOM 2812 C C . SER A 1 365 ? 70.228 11.524 -91.055 1.00 36.53 365 SER A C 1
ATOM 2814 O O . SER A 1 365 ? 71.001 12.190 -91.738 1.00 36.53 365 SER A O 1
ATOM 2816 N N . THR A 1 366 ? 70.024 11.782 -89.759 1.00 45.72 366 THR A N 1
ATOM 2817 C CA . THR A 1 366 ? 71.030 12.105 -88.708 1.00 45.72 366 THR A CA 1
ATOM 2818 C C . THR A 1 366 ? 72.515 12.353 -89.064 1.00 45.72 366 THR A C 1
ATOM 2820 O O . THR A 1 366 ? 73.163 11.508 -89.689 1.00 45.72 366 THR A O 1
ATOM 2823 N N . LYS A 1 367 ? 73.146 13.333 -88.390 1.00 39.41 367 LYS A N 1
ATOM 2824 C CA . LYS A 1 367 ? 74.577 13.274 -88.004 1.00 39.41 367 LYS A CA 1
ATOM 2825 C C . LYS A 1 367 ? 74.837 14.017 -86.683 1.00 39.41 367 LYS A C 1
ATOM 2827 O O . LYS A 1 367 ? 74.139 14.974 -86.378 1.00 39.41 367 LYS A O 1
ATOM 2832 N N . LYS A 1 368 ? 75.803 13.548 -85.881 1.00 50.25 368 LYS A N 1
ATOM 2833 C CA . LYS A 1 368 ? 76.008 13.989 -84.486 1.00 50.25 368 LYS A CA 1
ATOM 2834 C C . LYS A 1 368 ? 76.695 15.357 -84.377 1.00 50.25 368 LYS A C 1
ATOM 2836 O O . LYS A 1 368 ? 77.870 15.469 -84.724 1.00 50.25 368 LYS A O 1
ATOM 2841 N N . LEU A 1 369 ? 76.005 16.322 -83.777 1.00 48.06 369 LEU A N 1
ATOM 2842 C CA . LEU A 1 369 ? 76.605 17.352 -82.927 1.00 48.06 369 LEU A CA 1
ATOM 2843 C C . LEU A 1 369 ? 76.364 16.934 -81.459 1.00 48.06 369 LEU A C 1
ATOM 2845 O O . LEU A 1 369 ? 75.478 16.120 -81.203 1.00 48.06 369 LEU A O 1
ATOM 2849 N N . VAL A 1 370 ? 77.134 17.445 -80.492 1.00 57.66 370 VAL A N 1
ATOM 2850 C CA . VAL A 1 370 ? 76.665 17.457 -79.090 1.00 57.66 370 VAL A CA 1
ATOM 2851 C C . VAL A 1 370 ? 75.814 18.709 -78.975 1.00 57.66 370 VAL A C 1
ATOM 2853 O O . VAL A 1 370 ? 76.336 19.809 -78.793 1.00 57.66 370 VAL A O 1
ATOM 2856 N N . ASP A 1 371 ? 74.525 18.551 -79.258 1.00 58.88 371 ASP A N 1
ATOM 2857 C CA . ASP A 1 371 ? 73.644 19.680 -79.510 1.00 58.88 371 ASP A CA 1
ATOM 2858 C C . ASP A 1 371 ? 73.389 20.513 -78.254 1.00 58.88 371 ASP A C 1
ATOM 2860 O O . ASP A 1 371 ? 73.271 20.005 -77.137 1.00 58.88 371 ASP A O 1
ATOM 2864 N N . TYR A 1 372 ? 73.148 21.807 -78.467 1.00 61.78 372 TYR A N 1
ATOM 2865 C CA . TYR A 1 372 ? 72.526 22.681 -77.468 1.00 61.78 372 TYR A CA 1
ATOM 2866 C C . TYR A 1 372 ? 71.198 22.082 -76.955 1.00 61.78 372 TYR A C 1
ATOM 2868 O O . TYR A 1 372 ? 70.858 22.227 -75.784 1.00 61.78 372 TYR A O 1
ATOM 2876 N N . ALA A 1 373 ? 70.507 21.305 -77.800 1.00 67.88 373 ALA A N 1
ATOM 2877 C CA . ALA A 1 373 ? 69.341 20.506 -77.442 1.00 67.88 373 ALA A CA 1
ATOM 2878 C C . ALA A 1 373 ? 69.608 19.432 -76.367 1.00 67.88 373 ALA A C 1
ATOM 2880 O O . ALA A 1 373 ? 68.702 19.145 -75.595 1.00 67.88 373 ALA A O 1
ATOM 2881 N N . ASP A 1 374 ? 70.805 18.842 -76.272 1.00 70.50 374 ASP A N 1
ATOM 2882 C CA . ASP A 1 374 ? 71.118 17.866 -75.214 1.00 70.50 374 ASP A CA 1
ATOM 2883 C C . ASP A 1 374 ? 71.389 18.555 -73.869 1.00 70.50 374 ASP A C 1
ATOM 2885 O O . ASP A 1 374 ? 70.991 18.045 -72.821 1.00 70.50 374 ASP A O 1
ATOM 2889 N N . PHE A 1 375 ? 71.964 19.763 -73.888 1.00 75.12 375 PHE A N 1
ATOM 2890 C CA . PHE A 1 375 ? 72.037 20.613 -72.696 1.00 75.12 375 PHE A CA 1
ATOM 2891 C C . PHE A 1 375 ? 70.646 21.107 -72.264 1.00 75.12 375 PHE A C 1
ATOM 2893 O O . PHE A 1 375 ? 70.338 21.071 -71.073 1.00 75.12 375 PHE A O 1
ATOM 2900 N N . LEU A 1 376 ? 69.775 21.492 -73.210 1.00 77.69 376 LEU A N 1
ATOM 2901 C CA . LEU A 1 376 ? 68.377 21.814 -72.901 1.00 77.69 376 LEU A CA 1
ATOM 2902 C C . LEU A 1 376 ? 67.644 20.617 -72.287 1.00 77.69 376 LEU A C 1
ATOM 2904 O O . LEU A 1 376 ? 67.056 20.788 -71.229 1.00 77.69 376 LEU A O 1
ATOM 2908 N N . LYS A 1 377 ? 67.741 19.409 -72.862 1.00 83.19 377 LYS A N 1
ATOM 2909 C CA . LYS A 1 377 ? 67.157 18.183 -72.275 1.00 83.19 377 LYS A CA 1
ATOM 2910 C C . LYS A 1 377 ? 67.678 17.918 -70.861 1.00 83.19 377 LYS A C 1
ATOM 2912 O O . LYS A 1 377 ? 66.916 17.486 -69.998 1.00 83.19 377 LYS A O 1
ATOM 2917 N N . LEU A 1 378 ? 68.960 18.173 -70.588 1.00 81.88 378 LEU A N 1
ATOM 2918 C CA . LEU A 1 378 ? 69.517 18.008 -69.242 1.00 81.88 378 LEU A CA 1
ATOM 2919 C C . LEU A 1 378 ? 68.969 19.063 -68.262 1.00 81.88 378 LEU A C 1
ATOM 2921 O O . LEU A 1 378 ? 68.620 18.733 -67.131 1.00 81.88 378 LEU A O 1
ATOM 2925 N N . SER A 1 379 ? 68.821 20.314 -68.705 1.00 82.75 379 SER A N 1
ATOM 2926 C CA . SER A 1 379 ? 68.181 21.377 -67.919 1.00 82.75 379 SER A CA 1
ATOM 2927 C C . SER A 1 379 ? 66.692 21.099 -67.676 1.00 82.75 379 SER A C 1
ATOM 2929 O O . SER A 1 379 ? 66.196 21.309 -66.573 1.00 82.75 379 SER A O 1
ATOM 2931 N N . GLU A 1 380 ? 65.984 20.598 -68.685 1.00 86.38 380 GLU A N 1
ATOM 2932 C CA . GLU A 1 380 ? 64.565 20.247 -68.647 1.00 86.38 380 GLU A CA 1
ATOM 2933 C C . GLU A 1 380 ? 64.314 19.029 -67.749 1.00 86.38 380 GLU A C 1
ATOM 2935 O O . GLU A 1 380 ? 63.410 19.056 -66.920 1.00 86.38 380 GLU A O 1
ATOM 2940 N N . THR A 1 381 ? 65.157 17.992 -67.817 1.00 87.81 381 THR A N 1
ATOM 2941 C CA . THR A 1 381 ? 65.085 16.851 -66.887 1.00 87.81 381 THR A CA 1
ATOM 2942 C C . THR A 1 381 ? 65.425 17.250 -65.454 1.00 87.81 381 THR A C 1
ATOM 2944 O O . THR A 1 381 ? 64.748 16.783 -64.542 1.00 87.81 381 THR A O 1
ATOM 2947 N N . HIS A 1 382 ? 66.381 18.160 -65.226 1.00 87.44 382 HIS A N 1
ATOM 2948 C CA . HIS A 1 382 ? 66.626 18.726 -63.895 1.00 87.44 382 HIS A CA 1
ATOM 2949 C C . HIS A 1 382 ? 65.420 19.533 -63.385 1.00 87.44 382 HIS A C 1
ATOM 2951 O O . HIS A 1 382 ? 65.000 19.362 -62.243 1.00 87.44 382 HIS A O 1
ATOM 2957 N N . GLN A 1 383 ? 64.827 20.388 -64.222 1.00 90.19 383 GLN A N 1
ATOM 2958 C CA . GLN A 1 383 ? 63.657 21.194 -63.861 1.00 90.19 383 GLN A CA 1
ATOM 2959 C C . GLN A 1 383 ? 62.415 20.325 -63.601 1.00 90.19 383 GLN A C 1
ATOM 2961 O O . GLN A 1 383 ? 61.678 20.578 -62.649 1.00 90.19 383 GLN A O 1
ATOM 2966 N N . ASN A 1 384 ? 62.212 19.269 -64.390 1.00 91.31 384 ASN A N 1
ATOM 2967 C CA . ASN A 1 384 ? 61.138 18.294 -64.209 1.00 91.31 384 ASN A CA 1
ATOM 2968 C C . ASN A 1 384 ? 61.360 17.454 -62.935 1.00 91.31 384 ASN A C 1
ATOM 2970 O O . ASN A 1 384 ? 60.440 17.306 -62.138 1.00 91.31 384 ASN A O 1
ATOM 2974 N N . LEU A 1 385 ? 62.591 17.006 -62.658 1.00 92.50 385 LEU A N 1
ATOM 2975 C CA . LEU A 1 385 ? 62.942 16.335 -61.399 1.00 92.50 385 LEU A CA 1
ATOM 2976 C C . LEU A 1 385 ? 62.737 17.250 -60.178 1.00 92.50 385 LEU A C 1
ATOM 2978 O O . LEU A 1 385 ? 62.243 16.802 -59.146 1.00 92.50 385 LEU A O 1
ATOM 2982 N N . GLN A 1 386 ? 63.061 18.540 -60.295 1.00 93.06 386 GLN A N 1
ATOM 2983 C CA . GLN A 1 386 ? 62.820 19.532 -59.246 1.00 93.06 386 GLN A CA 1
ATOM 2984 C C . GLN A 1 386 ? 61.317 19.775 -59.024 1.00 93.06 386 GLN A C 1
ATOM 2986 O O . GLN A 1 386 ? 60.876 19.835 -57.877 1.00 93.06 386 GLN A O 1
ATOM 2991 N N . ALA A 1 387 ? 60.517 19.852 -60.092 1.00 91.50 387 ALA A N 1
ATOM 2992 C CA . ALA A 1 387 ? 59.059 19.944 -60.001 1.00 91.50 387 ALA A CA 1
ATOM 2993 C C . ALA A 1 387 ? 58.440 18.680 -59.374 1.00 91.50 387 ALA A C 1
ATOM 2995 O O . ALA A 1 387 ? 57.585 18.784 -58.495 1.00 91.50 387 ALA A O 1
ATOM 2996 N N . GLN A 1 388 ? 58.924 17.493 -59.753 1.00 92.62 388 GLN A N 1
ATOM 2997 C CA . GLN A 1 388 ? 58.534 16.221 -59.140 1.00 92.62 388 GLN A CA 1
ATOM 2998 C C . GLN A 1 388 ? 58.898 16.177 -57.653 1.00 92.62 388 GLN A C 1
ATOM 3000 O O . GLN A 1 388 ? 58.070 15.755 -56.855 1.00 92.62 388 GLN A O 1
ATOM 3005 N N . TYR A 1 389 ? 60.079 16.660 -57.252 1.00 94.69 389 TYR A N 1
ATOM 3006 C CA . TYR A 1 389 ? 60.475 16.725 -55.842 1.00 94.69 389 TYR A CA 1
ATOM 3007 C C . TYR A 1 389 ? 59.562 17.649 -55.020 1.00 94.69 389 TYR A C 1
ATOM 3009 O O . TYR A 1 389 ? 59.135 17.270 -53.930 1.00 94.69 389 TYR A O 1
ATOM 3017 N N . VAL A 1 390 ? 59.216 18.832 -55.545 1.00 93.06 390 VAL A N 1
ATOM 3018 C CA . VAL A 1 390 ? 58.273 19.759 -54.887 1.00 93.06 390 VAL A CA 1
ATOM 3019 C C . VAL A 1 390 ? 56.880 19.131 -54.778 1.00 93.06 390 VAL A C 1
ATOM 3021 O O . VAL A 1 390 ? 56.315 19.107 -53.687 1.00 93.06 390 VAL A O 1
ATOM 3024 N N . SER A 1 391 ? 56.368 18.528 -55.855 1.00 92.50 391 SER A N 1
ATOM 3025 C CA . SER A 1 391 ? 55.081 17.818 -55.848 1.00 92.50 391 SER A CA 1
ATOM 3026 C C . SER A 1 391 ? 55.069 16.636 -54.863 1.00 92.50 391 SER A C 1
ATOM 3028 O O . SER A 1 391 ? 54.106 16.447 -54.114 1.00 92.50 391 SER A O 1
ATOM 3030 N N . LEU A 1 392 ? 56.171 15.881 -54.768 1.00 93.88 392 LEU A N 1
ATOM 3031 C CA . LEU A 1 392 ? 56.316 14.827 -53.765 1.00 93.88 392 LEU A CA 1
ATOM 3032 C C . LEU A 1 392 ? 56.296 15.419 -52.347 1.00 93.88 392 LEU A C 1
ATOM 3034 O O . LEU A 1 392 ? 55.608 14.903 -51.474 1.00 93.88 392 LEU A O 1
ATOM 3038 N N . GLN A 1 393 ? 56.997 16.529 -52.108 1.00 96.25 393 GLN A N 1
ATOM 3039 C CA . GLN A 1 393 ? 57.006 17.200 -50.807 1.00 96.25 393 GLN A CA 1
ATOM 3040 C C . GLN A 1 393 ? 55.616 17.735 -50.412 1.00 96.25 393 GLN A C 1
ATOM 3042 O O . GLN A 1 393 ? 55.253 17.691 -49.237 1.00 96.25 393 GLN A O 1
ATOM 3047 N N . GLU A 1 394 ? 54.828 18.226 -51.367 1.00 94.44 394 GLU A N 1
ATOM 3048 C CA . GLU A 1 394 ? 53.451 18.683 -51.143 1.00 94.44 394 GLU A CA 1
ATOM 3049 C C . GLU A 1 394 ? 52.499 17.520 -50.844 1.00 94.44 394 GLU A C 1
ATOM 3051 O O . GLU A 1 394 ? 51.747 17.582 -49.871 1.00 94.44 394 GLU A O 1
ATOM 3056 N N . THR A 1 395 ? 52.583 16.420 -51.599 1.00 94.56 395 THR A N 1
ATOM 3057 C CA . THR A 1 395 ? 51.796 15.206 -51.314 1.00 94.56 395 THR A CA 1
ATOM 3058 C C . THR A 1 395 ? 52.163 14.582 -49.965 1.00 94.56 395 THR A C 1
ATOM 3060 O O . THR A 1 395 ? 51.261 14.215 -49.213 1.00 94.56 395 THR A O 1
ATOM 3063 N N . TRP A 1 396 ? 53.447 14.553 -49.584 1.00 96.94 396 TRP A N 1
ATOM 3064 C CA . TRP A 1 396 ? 53.876 14.123 -48.246 1.00 96.94 396 TRP A CA 1
ATOM 3065 C C . TRP A 1 396 ? 53.311 15.005 -47.128 1.00 96.94 396 TRP A C 1
ATOM 3067 O O . TRP A 1 396 ? 52.780 14.461 -46.163 1.00 96.94 396 TRP A O 1
ATOM 3077 N N . LYS A 1 397 ? 53.336 16.339 -47.265 1.00 96.06 397 LYS A N 1
ATOM 3078 C CA . LYS A 1 397 ? 52.707 17.261 -46.295 1.00 96.06 397 LYS A CA 1
ATOM 3079 C C . LYS A 1 397 ? 51.195 17.056 -46.183 1.00 96.06 397 LYS A C 1
ATOM 3081 O O . LYS A 1 397 ? 50.639 17.161 -45.094 1.00 96.06 397 LYS A O 1
ATOM 3086 N N . LEU A 1 398 ? 50.519 16.764 -47.295 1.00 95.25 398 LEU A N 1
ATOM 3087 C CA . LEU A 1 398 ? 49.072 16.533 -47.315 1.00 95.25 398 LEU A CA 1
ATOM 3088 C C . LEU A 1 398 ? 48.706 15.184 -46.667 1.00 95.25 398 LEU A C 1
ATOM 3090 O O . LEU A 1 398 ? 47.728 15.102 -45.923 1.00 95.25 398 LEU A O 1
ATOM 3094 N N . ILE A 1 399 ? 49.530 14.149 -46.866 1.00 95.69 399 ILE A N 1
ATOM 3095 C CA . ILE A 1 399 ? 49.431 12.870 -46.144 1.00 95.69 399 ILE A CA 1
ATOM 3096 C C . ILE A 1 399 ? 49.706 13.073 -44.648 1.00 95.69 399 ILE A C 1
ATOM 3098 O O . ILE A 1 399 ? 48.928 12.595 -43.825 1.00 95.69 399 ILE A O 1
ATOM 3102 N N . GLU A 1 400 ? 50.760 13.807 -44.286 1.00 95.44 400 GLU A N 1
ATOM 3103 C CA . GLU A 1 400 ? 51.108 14.125 -42.897 1.00 95.44 400 GLU A CA 1
ATOM 3104 C C . GLU A 1 400 ? 49.961 14.861 -42.190 1.00 95.44 400 GLU A C 1
ATOM 3106 O O . GLU A 1 400 ? 49.509 14.413 -41.138 1.00 95.44 400 GLU A O 1
ATOM 3111 N N . SER A 1 401 ? 49.410 15.911 -42.806 1.00 95.88 401 SER A N 1
ATOM 3112 C CA . SER A 1 401 ? 48.253 16.648 -42.285 1.00 95.88 401 SER A CA 1
ATOM 3113 C C . SER A 1 401 ? 47.000 15.764 -42.165 1.00 95.88 401 SER A C 1
ATOM 3115 O O . SER A 1 401 ? 46.298 15.822 -41.155 1.00 95.88 401 SER A O 1
ATOM 3117 N N . SER A 1 402 ? 46.746 14.870 -43.132 1.00 96.44 402 SER A N 1
ATOM 3118 C CA . SER A 1 402 ? 45.650 13.890 -43.047 1.00 96.44 402 SER A CA 1
ATOM 3119 C C . SER A 1 402 ? 45.835 12.898 -41.892 1.00 96.44 402 SER A C 1
ATOM 3121 O O . SER A 1 402 ? 44.860 12.518 -41.241 1.00 96.44 402 SER A O 1
ATOM 3123 N N . LEU A 1 403 ? 47.070 12.471 -41.618 1.00 95.50 403 LEU A N 1
ATOM 3124 C CA . LEU A 1 403 ? 47.392 11.585 -40.497 1.00 95.50 403 LEU A CA 1
ATOM 3125 C C . LEU A 1 403 ? 47.311 12.319 -39.152 1.00 95.50 403 LEU A C 1
ATOM 3127 O O . LEU A 1 403 ? 46.751 11.765 -38.211 1.00 95.50 403 LEU A O 1
ATOM 3131 N N . GLN A 1 404 ? 47.778 13.567 -39.072 1.00 96.19 404 GLN A N 1
ATOM 3132 C CA . GLN A 1 404 ? 47.641 14.424 -37.889 1.00 96.19 404 GLN A CA 1
ATOM 3133 C C . GLN A 1 404 ? 46.161 14.649 -37.544 1.00 96.19 404 GLN A C 1
ATOM 3135 O O . GLN A 1 404 ? 45.749 14.324 -36.433 1.00 96.19 404 GLN A O 1
ATOM 3140 N N . GLY A 1 405 ? 45.327 15.044 -38.513 1.00 96.25 405 GLY A N 1
ATOM 3141 C CA . GLY A 1 405 ? 43.881 15.197 -38.303 1.00 96.25 405 GLY A CA 1
ATOM 3142 C C . GLY A 1 405 ? 43.173 13.896 -37.891 1.00 96.25 405 GLY A C 1
ATOM 3143 O O . GLY A 1 405 ? 42.250 13.919 -37.078 1.00 96.25 405 GLY A O 1
ATOM 3144 N N . LYS A 1 406 ? 43.632 12.731 -38.378 1.00 97.44 406 LYS A N 1
ATOM 3145 C CA . LYS A 1 406 ? 43.148 11.417 -37.906 1.00 97.44 406 LYS A CA 1
ATOM 3146 C C . LYS A 1 406 ? 43.572 11.124 -36.465 1.00 97.44 406 LYS A C 1
ATOM 3148 O O . LYS A 1 406 ? 42.764 10.595 -35.708 1.00 97.44 406 LYS A O 1
ATOM 3153 N N . VAL A 1 407 ? 44.799 11.467 -36.071 1.00 96.31 407 VAL A N 1
ATOM 3154 C CA . VAL A 1 407 ? 45.283 11.322 -34.686 1.00 96.31 407 VAL A CA 1
ATOM 3155 C C . VAL A 1 407 ? 44.509 12.242 -33.737 1.00 96.31 407 VAL A C 1
ATOM 3157 O O . VAL A 1 407 ? 44.085 11.790 -32.676 1.00 96.31 407 VAL A O 1
ATOM 3160 N N . GLU A 1 408 ? 44.244 13.488 -34.130 1.00 96.81 408 GLU A N 1
ATOM 3161 C CA . GLU A 1 408 ? 43.426 14.435 -33.360 1.00 96.81 408 GLU A CA 1
ATOM 3162 C C . GLU A 1 408 ? 41.980 13.940 -33.197 1.00 96.81 408 GLU A C 1
ATOM 3164 O O . GLU A 1 408 ? 41.471 13.881 -32.076 1.00 96.81 408 GLU A O 1
ATOM 3169 N N . ALA A 1 409 ? 41.341 13.490 -34.284 1.00 95.56 409 ALA A N 1
ATOM 3170 C CA . ALA A 1 409 ? 39.991 12.923 -34.244 1.00 95.56 409 ALA A CA 1
ATOM 3171 C C . ALA A 1 409 ? 39.907 11.651 -33.377 1.00 95.56 409 ALA A C 1
ATOM 3173 O O . ALA A 1 409 ? 38.960 11.484 -32.603 1.00 95.56 409 ALA A O 1
ATOM 3174 N N . LEU A 1 410 ? 40.912 10.770 -33.451 1.00 95.31 410 LEU A N 1
ATOM 3175 C CA . LEU A 1 410 ? 41.006 9.592 -32.585 1.00 95.31 410 LEU A CA 1
ATOM 3176 C C . LEU A 1 410 ? 41.256 9.974 -31.119 1.00 95.31 410 LEU A C 1
ATOM 3178 O O . LEU A 1 410 ? 40.667 9.351 -30.239 1.00 95.31 410 LEU A O 1
ATOM 3182 N N . SER A 1 411 ? 42.051 11.010 -30.834 1.00 96.25 411 SER A N 1
ATOM 3183 C CA . SER A 1 411 ? 42.246 11.507 -29.464 1.00 96.25 411 SER A CA 1
ATOM 3184 C C . SER A 1 411 ? 40.949 12.077 -28.888 1.00 96.25 411 SER A C 1
ATOM 3186 O O . SER A 1 411 ? 40.574 11.731 -27.770 1.00 96.25 411 SER A O 1
ATOM 3188 N N . ALA A 1 412 ? 40.207 12.872 -29.666 1.00 96.19 412 ALA A N 1
ATOM 3189 C CA . ALA A 1 412 ? 38.903 13.396 -29.260 1.00 96.19 412 ALA A CA 1
ATOM 3190 C C . ALA A 1 412 ? 37.869 12.274 -29.025 1.00 96.19 412 ALA A C 1
ATOM 3192 O O . ALA A 1 412 ? 37.121 12.312 -28.045 1.00 96.19 412 ALA A O 1
ATOM 3193 N N . SER A 1 413 ? 37.858 11.238 -29.872 1.00 95.62 413 SER A N 1
ATOM 3194 C CA . SER A 1 413 ? 37.062 10.017 -29.664 1.00 95.62 413 SER A CA 1
ATOM 3195 C C . SER A 1 413 ? 37.457 9.286 -28.371 1.00 95.62 413 SER A C 1
ATOM 3197 O O . SER A 1 413 ? 36.611 8.952 -27.542 1.00 95.62 413 SER A O 1
ATOM 3199 N N . VAL A 1 414 ? 38.756 9.120 -28.115 1.00 96.06 414 VAL A N 1
ATOM 3200 C CA . VAL A 1 414 ? 39.270 8.518 -26.876 1.00 96.06 414 VAL A CA 1
ATOM 3201 C C . VAL A 1 414 ? 38.888 9.337 -25.634 1.00 96.06 414 VAL A C 1
ATOM 3203 O O . VAL A 1 414 ? 38.502 8.752 -24.623 1.00 96.06 414 VAL A O 1
ATOM 3206 N N . ASP A 1 415 ? 38.946 10.668 -25.678 1.00 95.56 415 ASP A N 1
ATOM 3207 C CA . ASP A 1 415 ? 38.607 11.525 -24.534 1.00 95.56 415 ASP A CA 1
ATOM 3208 C C . ASP A 1 415 ? 37.091 11.619 -24.289 1.00 95.56 415 ASP A C 1
ATOM 3210 O O . ASP A 1 415 ? 36.640 11.543 -23.141 1.00 95.56 415 ASP A O 1
ATOM 3214 N N . THR A 1 416 ? 36.273 11.666 -25.343 1.00 95.44 416 THR A N 1
ATOM 3215 C CA . THR A 1 416 ? 34.812 11.523 -25.205 1.00 95.44 416 THR A CA 1
ATOM 3216 C C . THR A 1 416 ? 34.434 10.158 -24.623 1.00 95.44 416 THR A C 1
ATOM 3218 O O . THR A 1 416 ? 33.656 10.108 -23.666 1.00 95.44 416 THR A O 1
ATOM 3221 N N . LEU A 1 417 ? 35.063 9.063 -25.063 1.00 93.81 417 LEU A N 1
ATOM 3222 C CA . LEU A 1 417 ? 34.884 7.735 -24.462 1.00 93.81 417 LEU A CA 1
ATOM 3223 C C . LEU A 1 417 ? 35.341 7.679 -22.992 1.00 93.81 417 LEU A C 1
ATOM 3225 O O . LEU A 1 417 ? 34.630 7.106 -22.164 1.00 93.81 417 LEU A O 1
ATOM 3229 N N . LYS A 1 418 ? 36.463 8.319 -22.617 1.00 97.12 418 LYS A N 1
ATOM 3230 C CA . LYS A 1 418 ? 36.888 8.450 -21.204 1.00 97.12 418 LYS A CA 1
ATOM 3231 C C . LYS A 1 418 ? 35.826 9.159 -20.361 1.00 97.12 418 LYS A C 1
ATOM 3233 O O . LYS A 1 418 ? 35.496 8.674 -19.280 1.00 97.12 418 LYS A O 1
ATOM 3238 N N . THR A 1 419 ? 35.271 10.281 -20.833 1.00 95.88 419 THR A N 1
ATOM 3239 C CA . THR A 1 419 ? 34.233 11.012 -20.077 1.00 95.88 419 THR A CA 1
ATOM 3240 C C . THR A 1 419 ? 32.918 10.235 -19.991 1.00 95.88 419 THR A C 1
ATOM 3242 O O . THR A 1 419 ? 32.292 10.236 -18.932 1.00 95.88 419 THR A O 1
ATOM 3245 N N . SER A 1 420 ? 32.530 9.504 -21.042 1.00 93.56 420 SER A N 1
ATOM 3246 C CA . SER A 1 420 ? 31.375 8.597 -21.017 1.00 93.56 420 SER A CA 1
ATOM 3247 C C . SER A 1 420 ? 31.565 7.466 -19.996 1.00 93.56 420 SER A C 1
ATOM 3249 O O . SER A 1 420 ? 30.714 7.262 -19.130 1.00 93.56 420 SER A O 1
ATOM 3251 N N . ARG A 1 421 ? 32.738 6.814 -19.993 1.00 95.62 421 ARG A N 1
ATOM 3252 C CA . ARG A 1 421 ? 33.118 5.790 -19.002 1.00 95.62 421 ARG A CA 1
ATOM 3253 C C . ARG A 1 421 ? 33.155 6.331 -17.567 1.00 95.62 421 ARG A C 1
ATOM 3255 O O . ARG A 1 421 ? 32.834 5.606 -16.629 1.00 95.62 421 ARG A O 1
ATOM 3262 N N . ALA A 1 422 ? 33.541 7.593 -17.376 1.00 94.50 422 ALA A N 1
ATOM 3263 C CA . ALA A 1 422 ? 33.522 8.239 -16.065 1.00 94.50 422 ALA A CA 1
ATOM 3264 C C . ALA A 1 422 ? 32.090 8.517 -15.568 1.00 94.50 422 ALA A C 1
ATOM 3266 O O . ALA A 1 422 ? 31.817 8.320 -14.384 1.00 94.50 422 ALA A O 1
ATOM 3267 N N . LYS A 1 423 ? 31.172 8.924 -16.461 1.00 95.88 423 LYS A N 1
ATOM 3268 C CA . LYS A 1 423 ? 29.745 9.125 -16.148 1.00 95.88 423 LYS A CA 1
ATOM 3269 C C . LYS A 1 423 ? 29.066 7.811 -15.763 1.00 95.88 423 LYS A C 1
ATOM 3271 O O . LYS A 1 423 ? 28.584 7.695 -14.639 1.00 95.88 423 LYS A O 1
ATOM 3276 N N . SER A 1 424 ? 29.135 6.795 -16.624 1.00 91.94 424 SER A N 1
ATOM 3277 C CA . SER A 1 424 ? 28.550 5.475 -16.347 1.00 91.94 424 SER A CA 1
ATOM 3278 C C . SER A 1 424 ? 29.182 4.804 -15.120 1.00 91.94 424 SER A C 1
ATOM 3280 O O . SER A 1 424 ? 28.482 4.208 -14.307 1.00 91.94 424 SER A O 1
ATOM 3282 N N . GLY A 1 425 ? 30.487 4.987 -14.891 1.00 94.69 425 GLY A N 1
ATOM 3283 C CA . GLY A 1 425 ? 31.158 4.552 -13.661 1.00 94.69 425 GLY A CA 1
ATOM 3284 C C . GLY A 1 425 ? 30.694 5.273 -12.382 1.00 94.69 425 GLY A C 1
ATOM 3285 O O . GLY A 1 425 ? 30.790 4.702 -11.294 1.00 94.69 425 GLY A O 1
ATOM 3286 N N . ALA A 1 426 ? 30.181 6.503 -12.479 1.00 95.00 426 ALA A N 1
ATOM 3287 C CA . ALA A 1 426 ? 29.558 7.215 -11.361 1.00 95.00 426 ALA A CA 1
ATOM 3288 C C . ALA A 1 426 ? 28.090 6.794 -11.159 1.00 95.00 426 ALA A C 1
ATOM 3290 O O . ALA A 1 426 ? 27.640 6.650 -10.022 1.00 95.00 426 ALA A O 1
ATOM 3291 N N . GLU A 1 427 ? 27.362 6.534 -12.245 1.00 96.25 427 GLU A N 1
ATOM 3292 C CA . GLU A 1 427 ? 25.990 6.017 -12.220 1.00 96.25 427 GLU A CA 1
ATOM 3293 C C . GLU A 1 427 ? 25.930 4.604 -11.632 1.00 96.25 427 GLU A C 1
ATOM 3295 O O . GLU A 1 427 ? 25.136 4.369 -10.726 1.00 96.25 427 GLU A O 1
ATOM 3300 N N . LEU A 1 428 ? 26.841 3.704 -12.021 1.00 94.62 428 LEU A N 1
ATOM 3301 C CA . LEU A 1 428 ? 26.983 2.375 -11.413 1.00 94.62 428 LEU A CA 1
ATOM 3302 C C . LEU A 1 428 ? 27.243 2.455 -9.902 1.00 94.62 428 LEU A C 1
ATOM 3304 O O . LEU A 1 428 ? 26.627 1.719 -9.138 1.00 94.62 428 LEU A O 1
ATOM 3308 N N . LYS A 1 429 ? 28.086 3.389 -9.438 1.00 96.38 429 LYS A N 1
ATOM 3309 C CA . LYS A 1 429 ? 28.297 3.621 -7.995 1.00 96.38 429 LYS A CA 1
ATOM 3310 C C . LYS A 1 429 ? 27.035 4.134 -7.295 1.00 96.38 429 LYS A C 1
ATOM 3312 O O . LYS A 1 429 ? 26.758 3.725 -6.172 1.00 96.38 429 LYS A O 1
ATOM 3317 N N . LYS A 1 430 ? 26.256 5.000 -7.950 1.00 95.88 430 LYS A N 1
ATOM 3318 C CA . LYS A 1 430 ? 24.975 5.509 -7.432 1.00 95.88 430 LYS A CA 1
ATOM 3319 C C . LYS A 1 430 ? 23.903 4.413 -7.373 1.00 95.88 430 LYS A C 1
ATOM 3321 O O . LYS A 1 430 ? 23.136 4.380 -6.416 1.00 95.88 430 LYS A O 1
ATOM 3326 N N . LEU A 1 431 ? 23.864 3.517 -8.360 1.00 94.12 431 LEU A N 1
ATOM 3327 C CA . LEU A 1 431 ? 22.978 2.350 -8.379 1.00 94.12 431 LEU A CA 1
ATOM 3328 C C . LEU A 1 431 ? 23.384 1.321 -7.319 1.00 94.12 431 LEU A C 1
ATOM 3330 O O . LEU A 1 431 ? 22.525 0.868 -6.576 1.00 94.12 431 LEU A O 1
ATOM 3334 N N . HIS A 1 432 ? 24.676 1.029 -7.162 1.00 94.88 432 HIS A N 1
ATOM 3335 C CA . HIS A 1 432 ? 25.175 0.142 -6.107 1.00 94.88 432 HIS A CA 1
ATOM 3336 C C . HIS A 1 432 ? 24.891 0.702 -4.701 1.00 94.88 432 HIS A C 1
ATOM 3338 O O . HIS A 1 432 ? 24.498 -0.047 -3.813 1.00 94.88 432 HIS A O 1
ATOM 3344 N N . ALA A 1 433 ? 25.016 2.018 -4.497 1.00 95.25 433 ALA A N 1
ATOM 3345 C CA . ALA A 1 433 ? 24.648 2.657 -3.233 1.00 95.25 433 ALA A CA 1
ATOM 3346 C C . ALA A 1 433 ? 23.135 2.578 -2.945 1.00 95.25 433 ALA A C 1
ATOM 3348 O O . ALA A 1 433 ? 22.749 2.367 -1.799 1.00 95.25 433 ALA A O 1
ATOM 3349 N N . LYS A 1 434 ? 22.281 2.705 -3.975 1.00 96.38 434 LYS A N 1
ATOM 3350 C CA . LYS A 1 434 ? 20.834 2.457 -3.850 1.00 96.38 434 LYS A CA 1
ATOM 3351 C C . LYS A 1 434 ? 20.531 0.995 -3.518 1.00 96.38 434 LYS A C 1
ATOM 3353 O O . LYS A 1 434 ? 19.758 0.747 -2.605 1.00 96.38 434 LYS A O 1
ATOM 3358 N N . LEU A 1 435 ? 21.148 0.055 -4.236 1.00 96.12 435 LEU A N 1
ATOM 3359 C CA . LEU A 1 435 ? 20.940 -1.380 -4.048 1.00 96.12 435 LEU A CA 1
ATOM 3360 C C . LEU A 1 435 ? 21.306 -1.811 -2.624 1.00 96.12 435 LEU A C 1
ATOM 3362 O O . LEU A 1 435 ? 20.528 -2.513 -1.995 1.00 96.12 435 LEU A O 1
ATOM 3366 N N . ASN A 1 436 ? 22.436 -1.332 -2.092 1.00 93.19 436 ASN A N 1
ATOM 3367 C CA . ASN A 1 436 ? 22.804 -1.570 -0.697 1.00 93.19 436 ASN A CA 1
ATOM 3368 C C . ASN A 1 436 ? 21.760 -1.000 0.271 1.00 93.19 436 ASN A C 1
ATOM 3370 O O . ASN A 1 436 ? 21.289 -1.737 1.121 1.00 93.19 436 ASN A O 1
ATOM 3374 N N . ALA A 1 437 ? 21.328 0.253 0.096 1.00 94.25 437 ALA A N 1
ATOM 3375 C CA . ALA A 1 437 ? 20.307 0.844 0.965 1.00 94.25 437 ALA A CA 1
ATOM 3376 C C . ALA A 1 437 ? 18.966 0.080 0.925 1.00 94.25 437 ALA A C 1
ATOM 3378 O O . ALA A 1 437 ? 18.292 -0.019 1.944 1.00 94.25 437 ALA A O 1
ATOM 3379 N N . GLN A 1 438 ? 18.596 -0.494 -0.226 1.00 95.19 438 GLN A N 1
ATOM 3380 C CA . GLN A 1 438 ? 17.416 -1.357 -0.353 1.00 95.19 438 GLN A CA 1
ATOM 3381 C C . GLN A 1 438 ? 17.627 -2.745 0.274 1.00 95.19 438 GLN A C 1
ATOM 3383 O O . GLN A 1 438 ? 16.674 -3.328 0.778 1.00 95.19 438 GLN A O 1
ATOM 3388 N N . LEU A 1 439 ? 18.852 -3.282 0.279 1.00 95.81 439 LEU A N 1
ATOM 3389 C CA . LEU A 1 439 ? 19.182 -4.504 1.020 1.00 95.81 439 LEU A CA 1
ATOM 3390 C C . LEU A 1 439 ? 19.128 -4.260 2.536 1.00 95.81 439 LEU A C 1
ATOM 3392 O O . LEU A 1 439 ? 18.498 -5.048 3.236 1.00 95.81 439 LEU A O 1
ATOM 3396 N N . ASP A 1 440 ? 19.688 -3.145 3.016 1.00 95.38 440 ASP A N 1
ATOM 3397 C CA . ASP A 1 440 ? 19.616 -2.715 4.420 1.00 95.38 440 ASP A CA 1
ATOM 3398 C C . ASP A 1 440 ? 18.143 -2.548 4.872 1.00 95.38 440 ASP A C 1
ATOM 3400 O O . ASP A 1 440 ? 17.755 -2.989 5.955 1.00 95.38 440 ASP A O 1
ATOM 3404 N N . GLU A 1 441 ? 17.294 -1.959 4.019 1.00 95.75 441 GLU A N 1
ATOM 3405 C CA . GLU A 1 441 ? 15.845 -1.806 4.233 1.00 95.75 441 GLU A CA 1
ATOM 3406 C C . GLU A 1 441 ? 15.109 -3.160 4.254 1.00 95.75 441 GLU A C 1
ATOM 3408 O O . GLU A 1 441 ? 14.280 -3.403 5.131 1.00 95.75 441 GLU A O 1
ATOM 3413 N N . ILE A 1 442 ? 15.452 -4.085 3.351 1.00 93.25 442 ILE A N 1
ATOM 3414 C CA . ILE A 1 442 ? 14.904 -5.451 3.330 1.00 93.25 442 ILE A CA 1
ATOM 3415 C C . ILE A 1 442 ? 15.328 -6.251 4.574 1.00 93.25 442 ILE A C 1
ATOM 3417 O O . ILE A 1 442 ? 14.535 -7.046 5.081 1.00 93.25 442 ILE A O 1
ATOM 3421 N N . GLU A 1 443 ? 16.548 -6.076 5.085 1.00 96.62 443 GLU A N 1
ATOM 3422 C CA . GLU A 1 443 ? 16.988 -6.717 6.332 1.00 96.62 443 GLU A CA 1
ATOM 3423 C C . GLU A 1 443 ? 16.280 -6.132 7.562 1.00 96.62 443 GLU A C 1
ATOM 3425 O O . GLU A 1 443 ? 15.835 -6.896 8.421 1.00 96.62 443 GLU A O 1
ATOM 3430 N N . ALA A 1 444 ? 16.071 -4.812 7.610 1.00 94.06 444 ALA A N 1
ATOM 3431 C CA . ALA A 1 444 ? 15.277 -4.170 8.658 1.00 94.06 444 ALA A CA 1
ATOM 3432 C C . ALA A 1 444 ? 13.818 -4.669 8.669 1.00 94.06 444 ALA A C 1
ATOM 3434 O O . ALA A 1 444 ? 13.320 -5.085 9.716 1.00 94.06 444 ALA A O 1
ATOM 3435 N N . LEU A 1 445 ? 13.161 -4.718 7.504 1.00 93.81 445 LEU A N 1
ATOM 3436 C CA . LEU A 1 445 ? 11.788 -5.222 7.372 1.00 93.81 445 LEU A CA 1
ATOM 3437 C C . LEU A 1 445 ? 11.670 -6.710 7.740 1.00 93.81 445 LEU A C 1
ATOM 3439 O O . LEU A 1 445 ? 10.678 -7.111 8.344 1.00 93.81 445 LEU A O 1
ATOM 3443 N N . LYS A 1 446 ? 12.681 -7.538 7.438 1.00 95.69 446 LYS A N 1
ATOM 3444 C CA . LYS A 1 446 ? 12.727 -8.946 7.884 1.00 95.69 446 LYS A CA 1
ATOM 3445 C C . LYS A 1 446 ? 12.835 -9.073 9.404 1.00 95.69 446 LYS A C 1
ATOM 3447 O O . LYS A 1 446 ? 12.199 -9.956 9.975 1.00 95.69 446 LYS A O 1
ATOM 3452 N N . ALA A 1 447 ? 13.620 -8.213 10.056 1.00 94.56 447 ALA A N 1
ATOM 3453 C CA . ALA A 1 447 ? 13.738 -8.199 11.513 1.00 94.56 447 ALA A CA 1
ATOM 3454 C C . ALA A 1 447 ? 12.425 -7.762 12.189 1.00 94.56 447 ALA A C 1
ATOM 3456 O O . ALA A 1 447 ? 12.016 -8.366 13.179 1.00 94.56 447 ALA A O 1
ATOM 3457 N N . GLU A 1 448 ? 11.726 -6.774 11.622 1.00 96.62 448 GLU A N 1
ATOM 3458 C CA . GLU A 1 448 ? 10.397 -6.353 12.084 1.00 96.62 448 GLU A CA 1
ATOM 3459 C C . GLU A 1 448 ? 9.345 -7.462 11.892 1.00 96.62 448 GLU A C 1
ATOM 3461 O O . GLU A 1 448 ? 8.598 -7.766 12.821 1.00 96.62 448 GLU A O 1
ATOM 3466 N N . LEU A 1 449 ? 9.347 -8.150 10.742 1.00 93.00 449 LEU A N 1
ATOM 3467 C CA . LEU A 1 449 ? 8.478 -9.309 10.494 1.00 93.00 449 LEU A CA 1
ATOM 3468 C C . LEU A 1 449 ? 8.713 -10.449 11.496 1.00 93.00 449 LEU A C 1
ATOM 3470 O O . LEU A 1 449 ? 7.753 -11.064 11.958 1.00 93.00 449 LEU A O 1
ATOM 3474 N N . ALA A 1 450 ? 9.972 -10.721 11.854 1.00 95.88 450 ALA A N 1
ATOM 3475 C CA . ALA A 1 450 ? 10.314 -11.731 12.854 1.00 95.88 450 ALA A CA 1
ATOM 3476 C C . ALA A 1 450 ? 9.809 -11.349 14.258 1.00 95.88 450 ALA A C 1
ATOM 3478 O O . ALA A 1 450 ? 9.218 -12.186 14.938 1.00 95.88 450 ALA A O 1
ATOM 3479 N N . ALA A 1 451 ? 9.966 -10.084 14.663 1.00 95.00 451 ALA A N 1
ATOM 3480 C CA . ALA A 1 451 ? 9.460 -9.588 15.945 1.00 95.00 451 ALA A CA 1
ATOM 3481 C C . ALA A 1 451 ? 7.920 -9.619 16.022 1.00 95.00 451 ALA A C 1
ATOM 3483 O O . ALA A 1 451 ? 7.356 -10.000 17.047 1.00 95.00 451 ALA A O 1
ATOM 3484 N N . LEU A 1 452 ? 7.226 -9.281 14.928 1.00 94.31 452 LEU A N 1
ATOM 3485 C CA . LEU A 1 452 ? 5.765 -9.387 14.838 1.00 94.31 452 LEU A CA 1
ATOM 3486 C C . LEU A 1 452 ? 5.283 -10.848 14.853 1.00 94.31 452 LEU A C 1
ATOM 3488 O O . LEU A 1 452 ? 4.235 -11.138 15.429 1.00 94.31 452 LEU A O 1
ATOM 3492 N N . ALA A 1 453 ? 6.043 -11.779 14.270 1.00 96.00 453 ALA A N 1
ATOM 3493 C CA . ALA A 1 453 ? 5.747 -13.209 14.346 1.00 96.00 453 ALA A CA 1
ATOM 3494 C C . ALA A 1 453 ? 5.911 -13.759 15.777 1.00 96.00 453 ALA A C 1
ATOM 3496 O O . ALA A 1 453 ? 5.039 -14.486 16.250 1.00 96.00 453 ALA A O 1
ATOM 3497 N N . GLU A 1 454 ? 6.972 -13.364 16.491 1.00 96.00 454 GLU A N 1
ATOM 3498 C CA . GLU A 1 454 ? 7.175 -13.707 17.907 1.00 96.00 454 GLU A CA 1
ATOM 3499 C C . GLU A 1 454 ? 6.056 -13.129 18.792 1.00 96.00 454 GLU A C 1
ATOM 3501 O O . GLU A 1 454 ? 5.470 -13.848 19.602 1.00 96.00 454 GLU A O 1
ATOM 3506 N N . GLN A 1 455 ? 5.671 -11.866 18.573 1.00 96.38 455 GLN A N 1
ATOM 3507 C CA . GLN A 1 455 ? 4.557 -11.236 19.287 1.00 96.38 455 GLN A CA 1
ATOM 3508 C C . GLN A 1 455 ? 3.209 -11.923 19.003 1.00 96.38 455 GLN A C 1
ATOM 3510 O O . GLN A 1 455 ? 2.389 -12.073 19.911 1.00 96.38 455 GLN A O 1
ATOM 3515 N N . ASN A 1 456 ? 2.961 -12.360 17.764 1.00 90.25 456 ASN A N 1
ATOM 3516 C CA . ASN A 1 456 ? 1.758 -13.123 17.429 1.00 90.25 456 ASN A CA 1
ATOM 3517 C C . ASN A 1 456 ? 1.737 -14.491 18.119 1.00 90.25 456 ASN A C 1
ATOM 3519 O O . ASN A 1 456 ? 0.696 -14.858 18.657 1.00 90.25 456 ASN A O 1
ATOM 3523 N N . ALA A 1 457 ? 2.868 -15.200 18.190 1.00 96.06 457 ALA A N 1
ATOM 3524 C CA . ALA A 1 457 ? 2.965 -16.456 18.932 1.00 96.06 457 ALA A CA 1
ATOM 3525 C C . ALA A 1 457 ? 2.728 -16.259 20.445 1.00 96.06 457 ALA A C 1
ATOM 3527 O O . ALA A 1 457 ? 2.014 -17.047 21.065 1.00 96.06 457 ALA A O 1
ATOM 3528 N N . GLU A 1 458 ? 3.250 -15.180 21.045 1.00 96.56 458 GLU A N 1
ATOM 3529 C CA . GLU A 1 458 ? 2.981 -14.857 22.455 1.00 96.56 458 GLU A CA 1
ATOM 3530 C C . GLU A 1 458 ? 1.492 -14.547 22.696 1.00 96.56 458 GLU A C 1
ATOM 3532 O O . GLU A 1 458 ? 0.897 -15.015 23.671 1.00 96.56 458 GLU A O 1
ATOM 3537 N N . ASN A 1 459 ? 0.863 -13.795 21.785 1.00 93.25 459 ASN A N 1
ATOM 3538 C CA . ASN A 1 459 ? -0.571 -13.510 21.830 1.00 93.25 459 ASN A CA 1
ATOM 3539 C C . ASN A 1 459 ? -1.418 -14.778 21.640 1.00 93.25 459 ASN A C 1
ATOM 3541 O O . ASN A 1 459 ? -2.417 -14.935 22.340 1.00 93.25 459 ASN A O 1
ATOM 3545 N N . GLU A 1 460 ? -1.030 -15.691 20.748 1.00 97.06 460 GLU A N 1
ATOM 3546 C CA . GLU A 1 460 ? -1.732 -16.959 20.527 1.00 97.06 460 GLU A CA 1
ATOM 3547 C C . GLU A 1 460 ? -1.687 -17.842 21.780 1.00 97.06 460 GLU A C 1
ATOM 3549 O O . GLU A 1 460 ? -2.733 -18.278 22.258 1.00 97.06 460 GLU A O 1
ATOM 3554 N N . VAL A 1 461 ? -0.510 -18.016 22.394 1.00 97.38 461 VAL A N 1
ATOM 3555 C CA . VAL A 1 461 ? -0.368 -18.727 23.678 1.00 97.38 461 VAL A CA 1
ATOM 3556 C C . VAL A 1 461 ? -1.206 -18.057 24.775 1.00 97.38 461 VAL A C 1
ATOM 3558 O O . VAL A 1 461 ? -1.868 -18.738 25.559 1.00 97.38 461 VAL A O 1
ATOM 3561 N N . ARG A 1 462 ? -1.252 -16.720 24.814 1.00 96.69 462 ARG A N 1
ATOM 3562 C CA . ARG A 1 462 ? -2.082 -15.968 25.768 1.00 96.69 462 ARG A CA 1
ATOM 3563 C C . ARG A 1 462 ? -3.586 -16.181 25.537 1.00 96.69 462 ARG A C 1
ATOM 3565 O O . ARG A 1 462 ? -4.332 -16.270 26.511 1.00 96.69 462 ARG A O 1
ATOM 3572 N N . VAL A 1 463 ? -4.031 -16.298 24.283 1.00 94.38 463 VAL A N 1
ATOM 3573 C CA . VAL A 1 463 ? -5.416 -16.656 23.925 1.00 94.38 463 VAL A CA 1
ATOM 3574 C C . VAL A 1 463 ? -5.720 -18.105 24.306 1.00 94.38 463 VAL A C 1
ATOM 3576 O O . VAL A 1 463 ? -6.762 -18.348 24.910 1.00 94.38 463 VAL A O 1
ATOM 3579 N N . GLN A 1 464 ? -4.809 -19.050 24.053 1.00 96.50 464 GLN A N 1
ATOM 3580 C CA . GLN A 1 464 ? -4.969 -20.452 24.456 1.00 96.50 464 GLN A CA 1
ATOM 3581 C C . GLN A 1 464 ? -5.132 -20.578 25.980 1.00 96.50 464 GLN A C 1
ATOM 3583 O O . GLN A 1 464 ? -6.108 -21.174 26.437 1.00 96.50 464 GLN A O 1
ATOM 3588 N N . ILE A 1 465 ? -4.268 -19.925 26.771 1.00 96.69 465 ILE A N 1
ATOM 3589 C CA . ILE A 1 465 ? -4.381 -19.868 28.241 1.00 96.69 465 ILE A CA 1
ATOM 3590 C C . ILE A 1 465 ? -5.744 -19.301 28.669 1.00 96.69 465 ILE A C 1
ATOM 3592 O O . ILE A 1 465 ? -6.408 -19.884 29.523 1.00 96.69 465 ILE A O 1
ATOM 3596 N N . LYS A 1 466 ? -6.209 -18.207 28.051 1.00 95.00 466 LYS A N 1
ATOM 3597 C CA . LYS A 1 466 ? -7.521 -17.627 28.385 1.00 95.00 466 LYS A CA 1
ATOM 3598 C C . LYS A 1 466 ? -8.701 -18.497 27.957 1.00 95.00 466 LYS A C 1
ATOM 3600 O O . LYS A 1 466 ? -9.699 -18.520 28.667 1.00 95.00 466 LYS A O 1
ATOM 3605 N N . SER A 1 467 ? -8.590 -19.252 26.866 1.00 96.94 467 SER A N 1
ATOM 3606 C CA . SER A 1 467 ? -9.619 -20.224 26.478 1.00 96.94 467 SER A CA 1
ATOM 3607 C C . SER A 1 467 ? -9.709 -21.396 27.464 1.00 96.94 467 SER A C 1
ATOM 3609 O O . SER A 1 467 ? -10.813 -21.803 27.813 1.00 96.94 467 SER A O 1
ATOM 3611 N N . ALA A 1 468 ? -8.571 -21.858 27.997 1.00 96.25 468 ALA A N 1
ATOM 3612 C CA . ALA A 1 468 ? -8.534 -22.861 29.059 1.00 96.25 468 ALA A CA 1
ATOM 3613 C C . ALA A 1 468 ? -9.139 -22.329 30.370 1.00 96.25 468 ALA A C 1
ATOM 3615 O O . ALA A 1 468 ? -9.959 -23.017 30.966 1.00 96.25 468 ALA A O 1
ATOM 3616 N N . GLU A 1 469 ? -8.817 -21.092 30.777 1.00 97.31 469 GLU A N 1
ATOM 3617 C CA . GLU A 1 469 ? -9.459 -20.433 31.930 1.00 97.31 469 GLU A CA 1
ATOM 3618 C C . GLU A 1 469 ? -10.985 -20.312 31.765 1.00 97.31 469 GLU A C 1
ATOM 3620 O O . GLU A 1 469 ? -11.714 -20.492 32.739 1.00 97.31 469 GLU A O 1
ATOM 3625 N N . CYS A 1 470 ? -11.481 -20.026 30.554 1.00 93.88 470 CYS A N 1
ATOM 3626 C CA . CYS A 1 470 ? -12.918 -19.980 30.275 1.00 93.88 470 CYS A CA 1
ATOM 3627 C C . CYS A 1 470 ? -13.576 -21.362 30.385 1.00 93.88 470 CYS A C 1
ATOM 3629 O O . CYS A 1 470 ? -14.569 -21.483 31.099 1.00 93.88 470 CYS A O 1
ATOM 3631 N N . ALA A 1 471 ? -13.010 -22.402 29.762 1.00 96.69 471 ALA A N 1
ATOM 3632 C CA . ALA A 1 471 ? -13.527 -23.770 29.872 1.00 96.69 471 ALA A CA 1
ATOM 3633 C C . ALA A 1 471 ? -13.548 -24.246 31.339 1.00 96.69 471 ALA A C 1
ATOM 3635 O O . ALA A 1 471 ? -14.559 -24.737 31.832 1.00 96.69 471 ALA A O 1
ATOM 3636 N N . GLU A 1 472 ? -12.475 -23.965 32.085 1.00 96.81 472 GLU A N 1
ATOM 3637 C CA . GLU A 1 472 ? -12.393 -24.210 33.526 1.00 96.81 472 GLU A CA 1
ATOM 3638 C C . GLU A 1 472 ? -13.472 -23.479 34.346 1.00 96.81 472 GLU A C 1
ATOM 3640 O O . GLU A 1 472 ? -13.751 -23.886 35.474 1.00 96.81 472 GLU A O 1
ATOM 3645 N N . LEU A 1 473 ? -14.024 -22.363 33.863 1.00 95.19 473 LEU A N 1
ATOM 3646 C CA . LEU A 1 473 ? -15.112 -21.633 34.521 1.00 95.19 473 LEU A CA 1
ATOM 3647 C C . LEU A 1 473 ? -16.489 -22.150 34.088 1.00 95.19 473 LEU A C 1
ATOM 3649 O O . LEU A 1 473 ? -17.404 -22.158 34.909 1.00 95.19 473 LEU A O 1
ATOM 3653 N N . GLU A 1 474 ? -16.628 -22.619 32.849 1.00 95.62 474 GLU A N 1
ATOM 3654 C CA . GLU A 1 474 ? -17.834 -23.282 32.342 1.00 95.62 474 GLU A CA 1
ATOM 3655 C C . GLU A 1 474 ? -18.076 -24.616 33.067 1.00 95.62 474 GLU A C 1
ATOM 3657 O O . GLU A 1 474 ? -19.166 -24.807 33.611 1.00 95.62 474 GLU A O 1
ATOM 3662 N N . ASP A 1 475 ? -17.042 -25.453 33.228 1.00 96.88 475 ASP A N 1
ATOM 3663 C CA . ASP A 1 475 ? -17.090 -26.681 34.041 1.00 96.88 475 ASP A CA 1
ATOM 3664 C C . ASP A 1 475 ? -17.575 -26.389 35.474 1.00 96.88 475 ASP A C 1
ATOM 3666 O O . ASP A 1 475 ? -18.503 -27.020 35.981 1.00 96.88 475 ASP A O 1
ATOM 3670 N N . LYS A 1 476 ? -17.007 -25.360 36.123 1.00 97.31 476 LYS A N 1
ATOM 3671 C CA . LYS A 1 476 ? -17.386 -24.948 37.490 1.00 97.31 476 LYS A CA 1
ATOM 3672 C C . LYS A 1 476 ? -18.820 -24.409 37.569 1.00 97.31 476 LYS A C 1
ATOM 3674 O O . LYS A 1 476 ? -19.462 -24.527 38.614 1.00 97.31 476 LYS A O 1
ATOM 3679 N N . ILE A 1 477 ? -19.340 -23.817 36.493 1.00 96.38 477 ILE A N 1
ATOM 3680 C CA . ILE A 1 477 ? -20.738 -23.377 36.401 1.00 96.38 477 ILE A CA 1
ATOM 3681 C C . ILE A 1 477 ? -21.677 -24.585 36.267 1.00 96.38 477 ILE A C 1
ATOM 3683 O O . ILE A 1 477 ? -22.735 -24.588 36.901 1.00 96.38 477 ILE A O 1
ATOM 3687 N N . ASP A 1 478 ? -21.303 -25.616 35.508 1.00 96.56 478 ASP A N 1
ATOM 3688 C CA . ASP A 1 478 ? -22.105 -26.837 35.363 1.00 96.56 478 ASP A CA 1
ATOM 3689 C C . ASP A 1 478 ? -22.039 -27.758 36.597 1.00 96.56 478 ASP A C 1
ATOM 3691 O O . ASP A 1 478 ? -23.074 -28.298 37.002 1.00 96.56 478 ASP A O 1
ATOM 3695 N N . ASP A 1 479 ? -20.910 -27.827 37.305 1.00 96.62 479 ASP A N 1
ATOM 3696 C CA . ASP A 1 479 ? -20.824 -28.417 38.653 1.00 96.62 479 ASP A CA 1
ATOM 3697 C C . ASP A 1 479 ? -21.807 -27.735 39.625 1.00 96.62 479 ASP A C 1
ATOM 3699 O O . ASP A 1 479 ? -22.589 -28.394 40.316 1.00 96.62 479 ASP A O 1
ATOM 3703 N N . LEU A 1 480 ? -21.850 -26.397 39.642 1.00 95.62 480 LEU A N 1
ATOM 3704 C CA . LEU A 1 480 ? -22.805 -25.655 40.473 1.00 95.62 480 LEU A CA 1
ATOM 3705 C C . LEU A 1 480 ? -24.260 -25.892 40.034 1.00 95.62 480 LEU A C 1
ATOM 3707 O O . LEU A 1 480 ? -25.133 -26.089 40.883 1.00 95.62 480 LEU A O 1
ATOM 3711 N N . ARG A 1 481 ? -24.549 -25.921 38.726 1.00 96.62 481 ARG A N 1
ATOM 3712 C CA . ARG A 1 481 ? -25.894 -26.221 38.194 1.00 96.62 481 ARG A CA 1
ATOM 3713 C C . ARG A 1 481 ? -26.351 -27.635 38.554 1.00 96.62 481 ARG A C 1
ATOM 3715 O O . ARG A 1 481 ? -27.515 -27.813 38.919 1.00 96.62 481 ARG A O 1
ATOM 3722 N N . THR A 1 482 ? -25.472 -28.635 38.482 1.00 96.62 482 THR A N 1
ATOM 3723 C CA . THR A 1 482 ? -25.810 -30.017 38.858 1.00 96.62 482 THR A CA 1
ATOM 3724 C C . THR A 1 482 ? -26.015 -30.155 40.366 1.00 96.62 482 THR A C 1
ATOM 3726 O O . THR A 1 482 ? -26.992 -30.792 40.769 1.00 96.62 482 THR A O 1
ATOM 3729 N N . ALA A 1 483 ? -25.209 -29.479 41.194 1.00 95.81 483 ALA A N 1
ATOM 3730 C CA . ALA A 1 483 ? -25.410 -29.399 42.642 1.00 95.81 483 ALA A CA 1
ATOM 3731 C C . ALA A 1 483 ? -26.765 -28.760 43.006 1.00 95.81 483 ALA A C 1
ATOM 3733 O O . ALA A 1 483 ? -27.580 -29.394 43.680 1.00 95.81 483 ALA A O 1
ATOM 3734 N N . PHE A 1 484 ? -27.082 -27.568 42.482 1.00 95.81 484 PHE A N 1
ATOM 3735 C CA . PHE A 1 484 ? -28.393 -26.933 42.692 1.00 95.81 484 PHE A CA 1
ATOM 3736 C C . PHE A 1 484 ? -29.555 -27.785 42.148 1.00 95.81 484 PHE A C 1
ATOM 3738 O O . PHE A 1 484 ? -30.635 -27.820 42.740 1.00 95.81 484 PHE A O 1
ATOM 3745 N N . GLY A 1 485 ? -29.345 -28.508 41.044 1.00 96.19 485 GLY A N 1
ATOM 3746 C CA . GLY A 1 485 ? -30.315 -29.454 40.491 1.00 96.19 485 GLY A CA 1
ATOM 3747 C C . GLY A 1 485 ? -30.541 -30.695 41.365 1.00 96.19 485 GLY A C 1
ATOM 3748 O O . GLY A 1 485 ? -31.655 -31.222 41.393 1.00 96.19 485 GLY A O 1
ATOM 3749 N N . ALA A 1 486 ? -29.520 -31.159 42.089 1.00 96.06 486 ALA A N 1
ATOM 3750 C CA . ALA A 1 486 ? -29.624 -32.243 43.063 1.00 96.06 486 ALA A CA 1
ATOM 3751 C C . ALA A 1 486 ? -30.313 -31.774 44.353 1.00 96.06 486 ALA A C 1
ATOM 3753 O O . ALA A 1 486 ? -31.264 -32.414 44.802 1.00 96.06 486 ALA A O 1
ATOM 3754 N N . ASP A 1 487 ? -29.919 -30.618 44.890 1.00 95.31 487 ASP A N 1
ATOM 3755 C CA . ASP A 1 487 ? -30.555 -30.018 46.065 1.00 95.31 487 ASP A CA 1
ATOM 3756 C C . ASP A 1 487 ? -32.033 -29.719 45.819 1.00 95.31 487 ASP A C 1
ATOM 3758 O O . ASP A 1 487 ? -32.875 -30.068 46.645 1.00 95.31 487 ASP A O 1
ATOM 3762 N N . ARG A 1 488 ? -32.389 -29.177 44.648 1.00 96.44 488 ARG A N 1
ATOM 3763 C CA . ARG A 1 488 ? -33.794 -28.984 44.266 1.00 96.44 488 ARG A CA 1
ATOM 3764 C C . ARG A 1 488 ? -34.586 -30.293 44.308 1.00 96.44 488 ARG A C 1
ATOM 3766 O O . ARG A 1 488 ? -35.648 -30.320 44.919 1.00 96.44 488 ARG A O 1
ATOM 3773 N N . LYS A 1 489 ? -34.054 -31.389 43.749 1.00 96.00 489 LYS A N 1
ATOM 3774 C CA . LYS A 1 489 ? -34.693 -32.720 43.821 1.00 96.00 489 LYS A CA 1
ATOM 3775 C C . LYS A 1 489 ? -34.820 -33.223 45.263 1.00 96.00 489 LYS A C 1
ATOM 3777 O O . LYS A 1 489 ? -35.848 -33.801 45.606 1.00 96.00 489 LYS A O 1
ATOM 3782 N N . ASN A 1 490 ? -33.817 -32.981 46.111 1.00 96.19 490 ASN A N 1
ATOM 3783 C CA . ASN A 1 490 ? -33.867 -33.324 47.534 1.00 96.19 490 ASN A CA 1
ATOM 3784 C C . ASN A 1 490 ? -34.968 -32.538 48.269 1.00 96.19 490 ASN A C 1
ATOM 3786 O O . ASN A 1 490 ? -35.704 -33.122 49.065 1.00 96.19 490 ASN A O 1
ATOM 3790 N N . TYR A 1 491 ? -35.127 -31.240 47.985 1.00 95.69 491 TYR A N 1
ATOM 3791 C CA . TYR A 1 491 ? -36.209 -30.422 48.539 1.00 95.69 491 TYR A CA 1
ATOM 3792 C C . TYR A 1 491 ? -37.585 -30.825 47.990 1.00 95.69 491 TYR A C 1
ATOM 3794 O O . TYR A 1 491 ? -38.514 -30.976 48.779 1.00 95.69 491 TYR A O 1
ATOM 3802 N N . ASP A 1 492 ? -37.717 -31.089 46.689 1.00 95.69 492 ASP A N 1
ATOM 3803 C CA . ASP A 1 492 ? -38.966 -31.566 46.078 1.00 95.69 492 ASP A CA 1
ATOM 3804 C C . ASP A 1 492 ? -39.407 -32.912 46.695 1.00 95.69 492 ASP A C 1
ATOM 3806 O O . ASP A 1 492 ? -40.570 -33.075 47.071 1.00 95.69 492 ASP A O 1
ATOM 3810 N N . ALA A 1 493 ? -38.476 -33.852 46.906 1.00 95.06 493 ALA A N 1
ATOM 3811 C CA . ALA A 1 493 ? -38.739 -35.120 47.594 1.00 95.06 493 ALA A CA 1
ATOM 3812 C C . ALA A 1 493 ? -39.082 -34.930 49.087 1.00 95.06 493 ALA A C 1
ATOM 3814 O O . ALA A 1 493 ? -39.967 -35.604 49.620 1.00 95.06 493 ALA A O 1
ATOM 3815 N N . LYS A 1 494 ? -38.431 -33.976 49.771 1.00 96.94 494 LYS A N 1
ATOM 3816 C CA . LYS A 1 494 ? -38.762 -33.587 51.154 1.00 96.94 494 LYS A CA 1
ATOM 3817 C C . LYS A 1 494 ? -40.192 -33.045 51.249 1.00 96.94 494 LYS A C 1
ATOM 3819 O O . LYS A 1 494 ? -40.911 -33.403 52.177 1.00 96.94 494 LYS A O 1
ATOM 3824 N N . ILE A 1 495 ? -40.600 -32.209 50.294 1.00 94.56 495 ILE A N 1
ATOM 3825 C CA . ILE A 1 495 ? -41.946 -31.630 50.204 1.00 94.56 495 ILE A CA 1
ATOM 3826 C C . ILE A 1 495 ? -42.984 -32.727 49.936 1.00 94.56 495 ILE A C 1
ATOM 3828 O O . ILE A 1 495 ? -44.006 -32.757 50.614 1.00 94.56 495 ILE A O 1
ATOM 3832 N N . GLN A 1 496 ? -42.708 -33.667 49.026 1.00 95.25 496 GLN A N 1
ATOM 3833 C CA . GLN A 1 496 ? -43.581 -34.823 48.775 1.00 95.25 496 GLN A CA 1
ATOM 3834 C C . GLN A 1 496 ? -43.782 -35.664 50.046 1.00 95.25 496 GLN A C 1
ATOM 3836 O O . GLN A 1 496 ? -44.917 -35.844 50.476 1.00 95.25 496 GLN A O 1
ATOM 3841 N N . SER A 1 497 ? -42.698 -36.061 50.720 1.00 94.88 497 SER A N 1
ATOM 3842 C CA . SER A 1 497 ? -42.768 -36.834 51.971 1.00 94.88 497 SER A CA 1
ATOM 3843 C C . SER A 1 497 ? -43.499 -36.093 53.106 1.00 94.88 497 SER A C 1
ATOM 3845 O O . SER A 1 497 ? -44.224 -36.708 53.891 1.00 94.88 497 SER A O 1
ATOM 3847 N N . LEU A 1 498 ? -43.361 -34.763 53.193 1.00 92.94 498 LEU A N 1
ATOM 3848 C CA . LEU A 1 498 ? -44.113 -33.946 54.153 1.00 92.94 498 LEU A CA 1
ATOM 3849 C C . LEU A 1 498 ? -45.603 -33.841 53.792 1.00 92.94 498 LEU A C 1
ATOM 3851 O O . LEU A 1 498 ? -46.439 -33.883 54.693 1.00 92.94 498 LEU A O 1
ATOM 3855 N N . ASN A 1 499 ? -45.947 -33.754 52.506 1.00 93.12 499 ASN A N 1
ATOM 3856 C CA . ASN A 1 499 ? -47.337 -33.760 52.047 1.00 93.12 499 ASN A CA 1
ATOM 3857 C C . ASN A 1 499 ? -48.010 -35.113 52.327 1.00 93.12 499 ASN A C 1
ATOM 3859 O O . ASN A 1 499 ? -49.103 -35.130 52.889 1.00 93.12 499 ASN A O 1
ATOM 3863 N N . GLU A 1 500 ? -47.337 -36.232 52.041 1.00 93.12 500 GLU A N 1
ATOM 3864 C CA . GLU A 1 500 ? -47.794 -37.588 52.385 1.00 93.12 500 GLU A CA 1
ATOM 3865 C C . GLU A 1 500 ? -48.017 -37.746 53.899 1.00 93.12 500 GLU A C 1
ATOM 3867 O O . GLU A 1 500 ? -49.043 -38.273 54.335 1.00 93.12 500 GLU A O 1
ATOM 3872 N N . ALA A 1 501 ? -47.099 -37.232 54.726 1.00 90.62 501 ALA A N 1
ATOM 3873 C CA . ALA A 1 501 ? -47.262 -37.207 56.177 1.00 90.62 501 ALA A CA 1
ATOM 3874 C C . ALA A 1 501 ? -48.487 -36.378 56.614 1.00 90.62 501 ALA A C 1
ATOM 3876 O O . ALA A 1 501 ? -49.290 -36.859 57.417 1.00 90.62 501 ALA A O 1
ATOM 3877 N N . VAL A 1 502 ? -48.681 -35.172 56.068 1.00 88.56 502 VAL A N 1
ATOM 3878 C CA . VAL A 1 502 ? -49.858 -34.322 56.345 1.00 88.56 502 VAL A CA 1
ATOM 3879 C C . VAL A 1 502 ? -51.162 -34.994 55.901 1.00 88.56 502 VAL A C 1
ATOM 3881 O O . VAL A 1 502 ? -52.163 -34.927 56.617 1.00 88.56 502 VAL A O 1
ATOM 3884 N N . GLU A 1 503 ? -51.163 -35.680 54.761 1.00 89.25 503 GLU A N 1
ATOM 3885 C CA . GLU A 1 503 ? -52.318 -36.421 54.254 1.00 89.25 503 GLU A CA 1
ATOM 3886 C C . GLU A 1 503 ? -52.628 -37.655 55.118 1.00 89.25 503 GLU A C 1
ATOM 3888 O O . GLU A 1 503 ? -53.784 -37.886 55.474 1.00 89.25 503 GLU A O 1
ATOM 3893 N N . SER A 1 504 ? -51.607 -38.381 55.585 1.00 85.62 504 SER A N 1
ATOM 3894 C CA . SER A 1 504 ? -51.786 -39.472 56.553 1.00 85.62 504 SER A CA 1
ATOM 3895 C C . SER A 1 504 ? -52.379 -38.987 57.888 1.00 85.62 504 SER A C 1
ATOM 3897 O O . SER A 1 504 ? -53.252 -39.647 58.451 1.00 85.62 504 SER A O 1
ATOM 3899 N N . LEU A 1 505 ? -51.985 -37.797 58.362 1.00 80.69 505 LEU A N 1
ATOM 3900 C CA . LEU A 1 505 ? -52.518 -37.180 59.582 1.00 80.69 505 LEU A CA 1
ATOM 3901 C C . LEU A 1 505 ? -53.960 -36.674 59.407 1.00 80.69 505 LEU A C 1
ATOM 3903 O O . LEU A 1 505 ? -54.771 -36.830 60.323 1.00 80.69 505 LEU A O 1
ATOM 3907 N N . LYS A 1 506 ? -54.316 -36.145 58.226 1.00 78.25 506 LYS A N 1
ATOM 3908 C CA . LYS A 1 506 ? -55.718 -35.891 57.837 1.00 78.25 506 LYS A CA 1
ATOM 3909 C C . LYS A 1 506 ? -56.550 -37.174 57.891 1.00 78.25 506 LYS A C 1
ATOM 3911 O O . LYS A 1 506 ? -57.617 -37.183 58.492 1.00 78.25 506 LYS A O 1
ATOM 3916 N N . ASN A 1 507 ? -56.039 -38.270 57.334 1.00 69.38 507 ASN A N 1
ATOM 3917 C CA . ASN A 1 507 ? -56.734 -39.562 57.318 1.00 69.38 507 ASN A CA 1
ATOM 3918 C C . ASN A 1 507 ? -56.854 -40.215 58.714 1.00 69.38 507 ASN A C 1
ATOM 3920 O O . ASN A 1 507 ? -57.682 -41.103 58.908 1.00 69.38 507 ASN A O 1
ATOM 3924 N N . LEU A 1 508 ? -56.065 -39.759 59.695 1.00 66.31 508 LEU A N 1
ATOM 3925 C CA . LEU A 1 508 ? -56.124 -40.180 61.101 1.00 66.31 508 LEU A CA 1
ATOM 3926 C C . LEU A 1 508 ? -56.961 -39.252 62.004 1.00 66.31 508 LEU A C 1
ATOM 3928 O O . LEU A 1 508 ? -57.156 -39.577 63.177 1.00 66.31 508 LEU A O 1
ATOM 3932 N N . THR A 1 509 ? -57.471 -38.120 61.503 1.00 45.16 509 THR A N 1
ATOM 3933 C CA . THR A 1 509 ? -58.298 -37.190 62.292 1.00 45.16 509 THR A CA 1
ATOM 3934 C C . THR A 1 509 ? -59.790 -37.334 61.951 1.00 45.16 509 THR A C 1
ATOM 3936 O O . THR A 1 509 ? -60.187 -37.087 60.812 1.00 45.16 509 THR A O 1
ATOM 3939 N N . PRO A 1 510 ? -60.665 -37.712 62.910 1.00 44.00 510 PRO A N 1
ATOM 3940 C CA . PRO A 1 510 ? -62.094 -37.855 62.641 1.00 44.00 510 PRO A CA 1
ATOM 3941 C C . PRO A 1 510 ? -62.722 -36.489 62.346 1.00 44.00 510 PRO A C 1
ATOM 3943 O O . PRO A 1 510 ? -62.632 -35.556 63.146 1.00 44.00 510 PRO A O 1
ATOM 3946 N N . THR A 1 511 ? -63.365 -36.367 61.185 1.00 39.62 511 THR A N 1
ATOM 3947 C CA . THR A 1 511 ? -63.856 -35.089 60.662 1.00 39.62 511 THR A CA 1
ATOM 3948 C C . THR A 1 511 ? -65.060 -34.571 61.452 1.00 39.62 511 THR A C 1
ATOM 3950 O O . THR A 1 511 ? -66.191 -35.009 61.246 1.00 39.62 511 THR A O 1
ATOM 3953 N N . PHE A 1 512 ? -64.842 -33.587 62.326 1.00 38.47 512 PHE A N 1
ATOM 3954 C CA . PHE A 1 512 ? -65.930 -32.781 62.880 1.00 38.47 512 PHE A CA 1
ATOM 3955 C C . PHE A 1 512 ? -66.357 -31.734 61.841 1.00 38.47 512 PHE A C 1
ATOM 3957 O O . PHE A 1 512 ? -65.698 -30.710 61.670 1.00 38.47 512 PHE A O 1
ATOM 3964 N N . THR A 1 513 ? -67.445 -31.998 61.118 1.00 46.16 513 THR A N 1
ATOM 3965 C CA . THR A 1 513 ? -67.997 -31.049 60.141 1.00 46.16 513 THR A CA 1
ATOM 3966 C C . THR A 1 513 ? -68.702 -29.888 60.832 1.00 46.16 513 THR A C 1
ATOM 3968 O O . THR A 1 513 ? -69.510 -30.107 61.739 1.00 46.16 513 THR A O 1
ATOM 3971 N N . PRO A 1 514 ? -68.552 -28.676 60.287 1.00 44.03 514 PRO A N 1
ATOM 3972 C CA . PRO A 1 514 ? -69.768 -27.970 59.902 1.00 44.03 514 PRO A CA 1
ATOM 3973 C C . PRO A 1 514 ? -69.783 -27.506 58.437 1.00 44.03 514 PRO A C 1
ATOM 3975 O O . PRO A 1 514 ? -68.756 -27.298 57.802 1.00 44.03 514 PRO A O 1
ATOM 3978 N N . SER A 1 515 ? -71.017 -27.316 57.964 1.00 38.84 515 SER A N 1
ATOM 3979 C CA . SER A 1 515 ? -71.454 -26.410 56.887 1.00 38.84 515 SER A CA 1
ATOM 3980 C C . SER A 1 515 ? -70.604 -25.119 56.808 1.00 38.84 515 SER A C 1
ATOM 3982 O O . SER A 1 515 ? -70.177 -24.622 57.849 1.00 38.84 515 SER A O 1
ATOM 3984 N N . VAL A 1 516 ? -70.363 -24.489 55.650 1.00 35.97 516 VAL A N 1
ATOM 3985 C CA . VAL A 1 516 ? -71.276 -24.303 54.498 1.00 35.97 516 VAL A CA 1
ATOM 3986 C C . VAL A 1 516 ? -70.526 -24.325 53.152 1.00 35.97 516 VAL A C 1
ATOM 3988 O O . VAL A 1 516 ? -69.320 -24.098 53.107 1.00 35.97 516 VAL A O 1
ATOM 3991 N N . SER A 1 517 ? -71.249 -24.567 52.056 1.00 40.78 517 SER A N 1
ATOM 3992 C CA . SER A 1 517 ? -70.738 -24.586 50.679 1.00 40.78 517 SER A CA 1
ATOM 3993 C C . SER A 1 517 ? -70.233 -23.231 50.167 1.00 40.78 517 SER A C 1
ATOM 3995 O O . SER A 1 517 ? -70.887 -22.209 50.373 1.00 40.78 517 SER A O 1
ATOM 3997 N N . PHE A 1 518 ? -69.180 -23.269 49.347 1.00 29.02 518 PHE A N 1
ATOM 3998 C CA . PHE A 1 518 ? -69.124 -22.514 48.090 1.00 29.02 518 PHE A CA 1
ATOM 3999 C C . PHE A 1 518 ? -68.276 -23.298 47.076 1.00 29.02 518 PHE A C 1
ATOM 4001 O O . PHE A 1 518 ? -67.214 -23.808 47.427 1.00 29.02 518 PHE A O 1
ATOM 4008 N N . ASP A 1 519 ? -68.776 -23.445 45.849 1.00 37.19 519 ASP A N 1
ATOM 4009 C CA . ASP A 1 519 ? -68.205 -24.335 44.832 1.00 37.19 519 ASP A CA 1
ATOM 4010 C C . ASP A 1 519 ? -67.278 -23.613 43.842 1.00 37.19 519 ASP A C 1
ATOM 4012 O O . ASP A 1 519 ? -67.509 -22.456 43.499 1.00 37.19 519 ASP A O 1
ATOM 4016 N N . ASN A 1 520 ? -66.346 -24.387 43.268 1.00 39.62 520 ASN A N 1
ATOM 4017 C CA . ASN A 1 520 ? -65.568 -24.094 42.053 1.00 39.62 520 ASN A CA 1
ATOM 4018 C C . ASN A 1 520 ? -64.544 -22.927 42.130 1.00 39.62 520 ASN A C 1
ATOM 4020 O O . ASN A 1 520 ? -64.643 -22.028 42.952 1.00 39.62 520 ASN A O 1
ATOM 4024 N N . LEU A 1 521 ? -63.487 -22.896 41.307 1.00 37.41 521 LEU A N 1
ATOM 4025 C CA . LEU A 1 521 ? -63.119 -23.791 40.202 1.00 37.41 521 LEU A CA 1
ATOM 4026 C C . LEU A 1 521 ? -61.607 -24.089 40.241 1.00 37.41 521 LEU A C 1
ATOM 4028 O O . LEU A 1 521 ? -60.798 -23.172 40.141 1.00 37.41 521 LEU A O 1
ATOM 4032 N N . ALA A 1 522 ? -61.213 -25.362 40.347 1.00 34.94 522 ALA A N 1
ATOM 4033 C CA . ALA A 1 522 ? -59.806 -25.776 40.304 1.00 34.94 522 ALA A CA 1
ATOM 4034 C C . ALA A 1 522 ? -59.624 -26.893 39.266 1.00 34.94 522 ALA A C 1
ATOM 4036 O O . ALA A 1 522 ? -59.866 -28.067 39.542 1.00 34.94 522 ALA A O 1
ATOM 4037 N N . GLY A 1 523 ? -59.227 -26.527 38.045 1.00 35.78 523 GLY A N 1
ATOM 4038 C CA . GLY A 1 523 ? -59.089 -27.492 36.958 1.00 35.78 523 GLY A CA 1
ATOM 4039 C C . GLY A 1 523 ? -58.300 -26.969 35.766 1.00 35.78 523 GLY A C 1
ATOM 4040 O O . GLY A 1 523 ? -58.881 -26.331 34.903 1.00 35.78 523 GLY A O 1
ATOM 4041 N N . ILE A 1 524 ? -56.999 -27.289 35.732 1.00 38.00 524 ILE A N 1
ATOM 4042 C CA . ILE A 1 524 ? -56.170 -27.672 34.565 1.00 38.00 524 ILE A CA 1
ATOM 4043 C C . ILE A 1 524 ? -54.772 -28.045 35.111 1.00 38.00 524 ILE A C 1
ATOM 4045 O O . ILE A 1 524 ? -53.839 -27.255 35.128 1.00 38.00 524 ILE A O 1
ATOM 4049 N N . GLN A 1 525 ? -54.625 -29.282 35.597 1.00 39.28 525 GLN A N 1
ATOM 4050 C CA . GLN A 1 525 ? -53.325 -29.960 35.739 1.00 39.28 525 GLN A CA 1
ATOM 4051 C C . GLN A 1 525 ? -53.519 -31.466 35.530 1.00 39.28 525 GLN A C 1
ATOM 4053 O O . GLN A 1 525 ? -53.676 -32.235 36.472 1.00 39.28 525 GLN A O 1
ATOM 4058 N N . ALA A 1 526 ? -53.551 -31.893 34.265 1.00 35.34 526 ALA A N 1
ATOM 4059 C CA . ALA A 1 526 ? -53.730 -33.300 33.908 1.00 35.34 526 ALA A CA 1
ATOM 4060 C C . ALA A 1 526 ? -53.055 -33.648 32.570 1.00 35.34 526 ALA A C 1
ATOM 4062 O O . ALA A 1 526 ? -53.734 -33.801 31.557 1.00 35.34 526 ALA A O 1
ATOM 4063 N N . ARG A 1 527 ? -51.717 -33.791 32.564 1.00 33.94 527 ARG A N 1
ATOM 4064 C CA . ARG A 1 527 ? -50.968 -34.571 31.547 1.00 33.94 527 ARG A CA 1
ATOM 4065 C C . ARG A 1 527 ? -49.511 -34.867 31.955 1.00 33.94 527 ARG A C 1
ATOM 4067 O O . ARG A 1 527 ? -48.563 -34.352 31.374 1.00 33.94 527 ARG A O 1
ATOM 4074 N N . ARG A 1 528 ? -49.329 -35.782 32.915 1.00 36.78 528 ARG A N 1
ATOM 4075 C CA . ARG A 1 528 ? -48.107 -36.605 33.019 1.00 36.78 528 ARG A CA 1
ATOM 4076 C C . ARG A 1 528 ? -48.449 -38.034 33.452 1.00 36.78 528 ARG A C 1
ATOM 4078 O O . ARG A 1 528 ? -48.754 -38.285 34.608 1.00 36.78 528 ARG A O 1
ATOM 4085 N N . GLY A 1 529 ? -48.347 -38.954 32.499 1.00 32.41 529 GLY A N 1
ATOM 4086 C CA . GLY A 1 529 ? -48.025 -40.368 32.700 1.00 32.41 529 GLY A CA 1
ATOM 4087 C C . GLY A 1 529 ? -47.046 -40.738 31.574 1.00 32.41 529 GLY A C 1
ATOM 4088 O O . GLY A 1 529 ? -47.257 -40.257 30.463 1.00 32.41 529 GLY A O 1
ATOM 4089 N N . ALA A 1 530 ? -45.882 -41.364 31.774 1.00 35.50 530 ALA A N 1
ATOM 4090 C CA . ALA A 1 530 ? -45.460 -42.478 32.642 1.00 35.50 530 ALA A CA 1
ATOM 4091 C C . ALA A 1 530 ? -45.460 -43.826 31.895 1.00 35.50 530 ALA A C 1
ATOM 4093 O O . ALA A 1 530 ? -46.280 -44.032 31.003 1.00 35.50 530 ALA A O 1
ATOM 4094 N N . TRP A 1 531 ? -44.562 -44.720 32.336 1.00 34.28 531 TRP A N 1
ATOM 4095 C CA . TRP A 1 531 ? -44.274 -46.071 31.813 1.00 34.28 531 TRP A CA 1
ATOM 4096 C C . TRP A 1 531 ? -43.511 -46.094 30.463 1.00 34.28 531 TRP A C 1
ATOM 4098 O O . TRP A 1 531 ? -43.740 -45.240 29.613 1.00 34.28 531 TRP A O 1
ATOM 4108 N N . GLY A 1 532 ? -42.565 -47.013 30.209 1.00 29.25 532 GLY A N 1
ATOM 4109 C CA . GLY A 1 532 ? -42.134 -48.190 30.990 1.00 29.25 532 GLY A CA 1
ATOM 4110 C C . GLY A 1 532 ? -40.617 -48.483 30.941 1.00 29.25 532 GLY A C 1
ATOM 4111 O O . GLY A 1 532 ? -39.837 -47.665 30.462 1.00 29.25 532 GLY A O 1
ATOM 4112 N N . GLU A 1 533 ? -40.221 -49.636 31.493 1.00 30.58 533 GLU A N 1
ATOM 4113 C CA . GLU A 1 533 ? -38.844 -50.009 31.894 1.00 30.58 533 GLU A CA 1
ATOM 4114 C C . GLU A 1 533 ? -38.054 -50.903 30.889 1.00 30.58 533 GLU A C 1
ATOM 4116 O O . GLU A 1 533 ? -38.633 -51.369 29.905 1.00 30.58 533 GLU A O 1
ATOM 4121 N N . PRO A 1 534 ? -36.733 -51.138 31.106 1.00 58.00 534 PRO A N 1
ATOM 4122 C CA . PRO A 1 534 ? -35.832 -51.890 30.208 1.00 58.00 534 PRO A CA 1
ATOM 4123 C C . PRO A 1 534 ? -35.651 -53.377 30.603 1.00 58.00 534 PRO A C 1
ATOM 4125 O O . PRO A 1 534 ? -36.152 -53.779 31.647 1.00 58.00 534 PRO A O 1
ATOM 4128 N N . SER A 1 535 ? -34.849 -54.163 29.847 1.00 32.44 535 SER A N 1
ATOM 4129 C CA . SER A 1 535 ? -33.911 -55.176 30.413 1.00 32.44 535 SER A CA 1
ATOM 4130 C C . SER A 1 535 ? -32.998 -55.903 29.386 1.00 32.44 535 SER A C 1
ATOM 4132 O O . SER A 1 535 ? -33.497 -56.331 28.354 1.00 32.44 535 SER A O 1
ATOM 4134 N N . TYR A 1 536 ? -31.725 -56.137 29.770 1.00 33.62 536 TYR A N 1
ATOM 4135 C CA . TYR A 1 536 ? -30.853 -57.332 29.539 1.00 33.62 536 TYR A CA 1
ATOM 4136 C C . TYR A 1 536 ? -30.474 -57.840 28.106 1.00 33.62 536 TYR A C 1
ATOM 4138 O O . TYR A 1 536 ? -31.227 -57.646 27.163 1.00 33.62 536 TYR A O 1
ATOM 4146 N N . ILE A 1 537 ? -29.385 -58.619 27.869 1.00 31.03 537 ILE A N 1
ATOM 4147 C CA . ILE A 1 537 ? -28.004 -58.706 28.446 1.00 31.03 537 ILE A CA 1
ATOM 4148 C C . ILE A 1 537 ? -27.081 -59.638 27.586 1.00 31.03 537 ILE A C 1
ATOM 4150 O O . ILE A 1 537 ? -27.592 -60.394 26.765 1.00 31.03 537 ILE A O 1
ATOM 4154 N N . SER A 1 538 ? -25.763 -59.628 27.864 1.00 33.88 538 SER A N 1
ATOM 4155 C CA . SER A 1 538 ? -24.715 -60.660 27.600 1.00 33.88 538 SER A CA 1
ATOM 4156 C C . SER A 1 538 ? -24.039 -60.856 26.216 1.00 33.88 538 SER A C 1
ATOM 4158 O O . SER A 1 538 ? -24.682 -61.258 25.256 1.00 33.88 538 SER A O 1
ATOM 4160 N N . GLU A 1 539 ? -22.698 -60.671 26.222 1.00 34.03 539 GLU A N 1
ATOM 4161 C CA . GLU A 1 539 ? -21.609 -61.654 25.913 1.00 34.03 539 GLU A CA 1
ATOM 4162 C C . GLU A 1 539 ? -21.535 -62.319 24.505 1.00 34.03 539 GLU A C 1
ATOM 4164 O O . GLU A 1 539 ? -22.552 -62.677 23.927 1.00 34.03 539 GLU A O 1
ATOM 4169 N N . ASN A 1 540 ? -20.378 -62.610 23.872 1.00 34.38 540 ASN A N 1
ATOM 4170 C CA . ASN A 1 540 ? -18.923 -62.426 24.131 1.00 34.38 540 ASN A CA 1
ATOM 4171 C C . ASN A 1 540 ? -18.145 -62.690 22.784 1.00 34.38 540 ASN A C 1
ATOM 4173 O O . ASN A 1 540 ? -18.808 -62.943 21.780 1.00 34.38 540 ASN A O 1
ATOM 4177 N N . GLU A 1 541 ? -16.809 -62.660 22.582 1.00 34.19 541 GLU A N 1
ATOM 4178 C CA . GLU A 1 541 ? -15.596 -62.563 23.432 1.00 34.19 541 GLU A CA 1
ATOM 4179 C C . GLU A 1 541 ? -14.338 -62.120 22.611 1.00 34.19 541 GLU A C 1
ATOM 4181 O O . GLU A 1 541 ? -14.414 -61.990 21.393 1.00 34.19 541 GLU A O 1
ATOM 4186 N N . LEU A 1 542 ? -13.173 -62.028 23.282 1.00 34.34 542 LEU A N 1
ATOM 4187 C CA . LEU A 1 542 ? -11.788 -62.243 22.779 1.00 34.34 542 LEU A CA 1
ATOM 4188 C C . LEU A 1 542 ? -11.115 -61.260 21.775 1.00 34.34 542 LEU A C 1
ATOM 4190 O O . LEU A 1 542 ? -11.042 -61.476 20.568 1.00 34.34 542 LEU A O 1
ATOM 4194 N N . ASP A 1 543 ? -10.469 -60.262 22.389 1.00 32.12 543 ASP A N 1
ATOM 4195 C CA . ASP A 1 543 ? -9.105 -59.700 22.177 1.00 32.12 543 ASP A CA 1
ATOM 4196 C C . ASP A 1 543 ? -7.982 -60.747 21.836 1.00 32.12 543 ASP A C 1
ATOM 4198 O O . ASP A 1 543 ? -8.273 -61.947 21.910 1.00 32.12 543 ASP A O 1
ATOM 4202 N N . PRO A 1 544 ? -6.673 -60.404 21.616 1.00 50.84 544 PRO A N 1
ATOM 4203 C CA . PRO A 1 544 ? -6.001 -59.085 21.498 1.00 50.84 544 PRO A CA 1
ATOM 4204 C C . PRO A 1 544 ? -4.851 -58.981 20.433 1.00 50.84 544 PRO A C 1
ATOM 4206 O O . PRO A 1 544 ? -4.575 -59.923 19.697 1.00 50.84 544 PRO A O 1
ATOM 4209 N N . HIS A 1 545 ? -4.075 -57.873 20.491 1.00 33.16 545 HIS A N 1
ATOM 4210 C CA . HIS A 1 545 ? -2.622 -57.751 20.154 1.00 33.16 545 HIS A CA 1
ATOM 4211 C C . HIS A 1 545 ? -2.161 -57.694 18.663 1.00 33.16 545 HIS A C 1
ATOM 4213 O O . HIS A 1 545 ? -2.764 -58.314 17.801 1.00 33.16 545 HIS A O 1
ATOM 4219 N N . ILE A 1 546 ? -1.034 -57.048 18.279 1.00 31.28 546 ILE A N 1
ATOM 4220 C CA . ILE A 1 546 ? -0.278 -55.879 18.815 1.00 31.28 546 ILE A CA 1
ATOM 4221 C C . ILE A 1 546 ? 0.735 -55.353 17.743 1.00 31.28 546 ILE A C 1
ATOM 4223 O O . ILE A 1 546 ? 1.150 -56.120 16.884 1.00 31.28 546 ILE A O 1
ATOM 4227 N N . TYR A 1 547 ? 1.185 -54.092 17.867 1.00 32.47 547 TYR A N 1
ATOM 4228 C CA . TYR A 1 547 ? 2.421 -53.480 17.298 1.00 32.47 547 TYR A CA 1
ATOM 4229 C C . TYR A 1 547 ? 2.613 -53.178 15.779 1.00 32.47 547 TYR A C 1
ATOM 4231 O O . TYR A 1 547 ? 2.782 -54.057 14.945 1.00 32.47 547 TYR A O 1
ATOM 4239 N N . GLU A 1 548 ? 2.809 -51.872 15.524 1.00 27.80 548 GLU A N 1
ATOM 4240 C CA . GLU A 1 548 ? 4.067 -51.246 15.036 1.00 27.80 548 GLU A CA 1
ATOM 4241 C C . GLU A 1 548 ? 4.328 -50.911 13.541 1.00 27.80 548 GLU A C 1
ATOM 4243 O O . GLU A 1 548 ? 4.215 -51.703 12.613 1.00 27.80 548 GLU A O 1
ATOM 4248 N N . SER A 1 549 ? 4.759 -49.651 13.391 1.00 31.41 549 SER A N 1
ATOM 4249 C CA . SER A 1 549 ? 5.440 -48.952 12.290 1.00 31.41 549 SER A CA 1
ATOM 4250 C C . SER A 1 549 ? 6.447 -49.769 11.455 1.00 31.41 549 SER A C 1
ATOM 4252 O O . SER A 1 549 ? 7.230 -50.525 12.025 1.00 31.41 549 SER A O 1
ATOM 4254 N N . HIS A 1 550 ? 6.554 -49.484 10.141 1.00 30.86 550 HIS A N 1
ATOM 4255 C CA . HIS A 1 550 ? 7.712 -48.737 9.584 1.00 30.86 550 HIS A CA 1
ATOM 4256 C C . HIS A 1 550 ? 7.640 -48.431 8.067 1.00 30.86 550 HIS A C 1
ATOM 4258 O O . HIS A 1 550 ? 7.696 -49.331 7.238 1.00 30.86 550 HIS A O 1
ATOM 4264 N N . ASN A 1 551 ? 7.724 -47.128 7.754 1.00 34.03 551 ASN A N 1
ATOM 4265 C CA . ASN A 1 551 ? 8.335 -46.490 6.569 1.00 34.03 551 ASN A CA 1
ATOM 4266 C C . ASN A 1 551 ? 7.812 -46.734 5.121 1.00 34.03 551 ASN A C 1
ATOM 4268 O O . ASN A 1 551 ? 7.103 -47.696 4.842 1.00 34.03 551 ASN A O 1
ATOM 4272 N N . PRO A 1 552 ? 8.136 -45.811 4.178 1.00 46.97 552 PRO A N 1
ATOM 4273 C CA . PRO A 1 552 ? 7.572 -45.783 2.824 1.00 46.97 552 PRO A CA 1
ATOM 4274 C C . PRO A 1 552 ? 8.462 -46.447 1.757 1.00 46.97 552 PRO A C 1
ATOM 4276 O O . PRO A 1 552 ? 9.675 -46.563 1.922 1.00 46.97 552 PRO A O 1
ATOM 4279 N N . SER A 1 553 ? 7.873 -46.759 0.595 1.00 30.55 553 SER A N 1
ATOM 4280 C CA . SER A 1 553 ? 8.616 -47.077 -0.633 1.00 30.55 553 SER A CA 1
ATOM 4281 C C . SER A 1 553 ? 7.953 -46.495 -1.883 1.00 30.55 553 SER A C 1
ATOM 4283 O O . SER A 1 553 ? 6.877 -46.922 -2.287 1.00 30.55 553 SER A O 1
ATOM 4285 N N . MET A 1 554 ? 8.664 -45.552 -2.503 1.00 30.25 554 MET A N 1
ATOM 4286 C CA . MET A 1 554 ? 8.922 -45.457 -3.946 1.00 30.25 554 MET A CA 1
ATOM 4287 C C . MET A 1 554 ? 8.144 -46.425 -4.865 1.00 30.25 554 MET A C 1
ATOM 4289 O O . MET A 1 554 ? 8.346 -47.639 -4.810 1.00 30.25 554 MET A O 1
ATOM 4293 N N . PHE A 1 555 ? 7.403 -45.858 -5.822 1.00 28.53 555 PHE A N 1
ATOM 4294 C 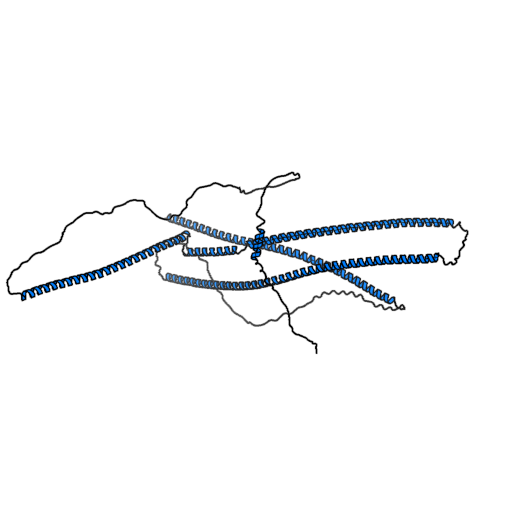CA . PHE A 1 555 ? 7.086 -46.506 -7.096 1.00 28.53 555 PHE A CA 1
ATOM 4295 C C . PHE A 1 555 ? 7.468 -45.565 -8.244 1.00 28.53 555 PHE A C 1
ATOM 4297 O O . PHE A 1 555 ? 7.046 -44.411 -8.263 1.00 28.53 555 PHE A O 1
ATOM 4304 N N . MET A 1 556 ? 8.272 -46.054 -9.190 1.00 31.14 556 MET A N 1
ATOM 4305 C CA . MET A 1 556 ? 8.563 -45.370 -10.451 1.00 31.14 556 MET A CA 1
ATOM 4306 C C . MET A 1 556 ? 8.104 -46.242 -11.617 1.00 31.14 556 MET A C 1
ATOM 4308 O O . MET A 1 556 ? 8.397 -47.434 -11.667 1.00 31.14 556 MET A O 1
ATOM 4312 N N . SER A 1 557 ? 7.408 -45.628 -12.566 1.00 32.56 557 SER A N 1
ATOM 4313 C CA . SER A 1 557 ? 7.217 -46.090 -13.945 1.00 32.56 557 SER A CA 1
ATOM 4314 C C . SER A 1 557 ? 6.892 -44.826 -14.746 1.00 32.56 557 SER A C 1
ATOM 4316 O O . SER A 1 557 ? 5.967 -44.107 -14.385 1.00 32.56 557 SER A O 1
ATOM 4318 N N . ASN A 1 558 ? 7.814 -44.345 -15.576 1.00 31.95 558 ASN A N 1
ATOM 4319 C CA . ASN A 1 558 ? 7.981 -44.737 -16.980 1.00 31.95 558 ASN A CA 1
ATOM 4320 C C . ASN A 1 558 ? 6.775 -44.370 -17.851 1.00 31.95 558 ASN A C 1
ATOM 4322 O O . ASN A 1 558 ? 5.809 -45.118 -17.905 1.00 31.95 558 ASN A O 1
ATOM 4326 N N . ASP A 1 559 ? 6.938 -43.285 -18.608 1.00 29.88 559 ASP A N 1
ATOM 4327 C CA . ASP A 1 559 ? 6.600 -43.254 -20.033 1.00 29.88 559 ASP A CA 1
ATOM 4328 C C . ASP A 1 559 ? 7.628 -42.355 -20.749 1.00 29.88 559 ASP A C 1
ATOM 4330 O O . ASP A 1 559 ? 7.564 -41.127 -20.697 1.00 29.88 559 ASP A O 1
ATOM 4334 N N . GLU A 1 560 ? 8.640 -42.974 -21.366 1.00 32.56 560 GLU A N 1
ATOM 4335 C CA . GLU A 1 560 ? 9.607 -42.292 -22.236 1.00 32.56 560 GLU A CA 1
ATOM 4336 C C . GLU A 1 560 ? 9.078 -42.299 -23.674 1.00 32.56 560 GLU A C 1
ATOM 4338 O O . GLU A 1 560 ? 9.121 -43.326 -24.352 1.00 32.56 560 GLU A O 1
ATOM 4343 N N . ILE A 1 561 ? 8.616 -41.148 -24.168 1.00 35.94 561 ILE A N 1
ATOM 4344 C CA . ILE A 1 561 ? 8.214 -40.993 -25.572 1.00 35.94 561 ILE A CA 1
ATOM 4345 C C . ILE A 1 561 ? 9.356 -40.343 -26.357 1.00 35.94 561 ILE A C 1
ATOM 4347 O O . ILE A 1 561 ? 9.398 -39.132 -26.563 1.00 35.94 561 ILE A O 1
ATOM 4351 N N . TYR A 1 562 ? 10.279 -41.184 -26.823 1.00 38.00 562 TYR A N 1
ATOM 4352 C CA . TYR A 1 562 ? 11.150 -40.865 -27.956 1.00 38.00 562 TYR A CA 1
ATOM 4353 C C . TYR A 1 562 ? 10.385 -41.070 -29.270 1.00 38.00 562 TYR A C 1
ATOM 4355 O O . TYR A 1 562 ? 9.820 -42.143 -29.492 1.00 38.00 562 TYR A O 1
ATOM 4363 N N . PRO A 1 563 ? 10.487 -40.118 -30.205 1.00 44.44 563 PRO A N 1
ATOM 4364 C CA . PRO A 1 563 ? 10.607 -40.454 -31.620 1.00 44.44 563 PRO A CA 1
ATOM 4365 C C . PRO A 1 563 ? 12.073 -40.342 -32.050 1.00 44.44 563 PRO A C 1
ATOM 4367 O O . PRO A 1 563 ? 12.697 -39.292 -31.911 1.00 44.44 563 PRO A O 1
ATOM 4370 N N . SER A 1 564 ? 12.639 -41.421 -32.587 1.00 33.03 564 SER A N 1
ATOM 4371 C CA . SER A 1 564 ? 13.893 -41.339 -33.342 1.00 33.03 564 SER A CA 1
ATOM 4372 C C . SER A 1 564 ? 13.598 -40.969 -34.789 1.00 33.03 564 SER A C 1
ATOM 4374 O O . SER A 1 564 ? 12.817 -41.662 -35.431 1.00 33.03 564 SER A O 1
ATOM 4376 N N . GLU A 1 565 ? 14.317 -39.994 -35.343 1.00 32.66 565 GLU A N 1
ATOM 4377 C CA . GLU A 1 565 ? 14.598 -39.981 -36.782 1.00 32.66 565 GLU A CA 1
ATOM 4378 C C . GLU A 1 565 ? 15.975 -39.353 -37.048 1.00 32.66 565 GLU A C 1
ATOM 4380 O O . GLU A 1 565 ? 16.139 -38.147 -37.214 1.00 32.66 565 GLU A O 1
ATOM 4385 N N . ALA A 1 566 ? 17.008 -40.200 -37.020 1.00 32.72 566 ALA A N 1
ATOM 4386 C CA . ALA A 1 566 ? 18.365 -39.820 -37.391 1.00 32.72 566 ALA A CA 1
ATOM 4387 C C . ALA A 1 566 ? 18.548 -40.023 -38.902 1.00 32.72 566 ALA A C 1
ATOM 4389 O O . ALA A 1 566 ? 18.533 -41.157 -39.384 1.00 32.72 566 ALA A O 1
ATOM 4390 N N . LEU A 1 567 ? 18.732 -38.932 -39.650 1.00 35.84 567 LEU A N 1
ATOM 4391 C CA . LEU A 1 567 ? 19.022 -38.993 -41.083 1.00 35.84 567 LEU A CA 1
ATOM 4392 C C . LEU A 1 567 ? 20.479 -39.408 -41.329 1.00 35.84 567 LEU A C 1
ATOM 4394 O O . LEU A 1 567 ? 21.391 -38.582 -41.331 1.00 35.84 567 LEU A O 1
ATOM 4398 N N . ASP A 1 568 ? 20.678 -40.705 -41.563 1.00 31.17 568 ASP A N 1
ATOM 4399 C CA . ASP A 1 568 ? 21.936 -41.270 -42.051 1.00 31.17 568 ASP A CA 1
ATOM 4400 C C . ASP A 1 568 ? 22.209 -40.823 -43.499 1.00 31.17 568 ASP A C 1
ATOM 4402 O O . ASP A 1 568 ? 21.591 -41.301 -44.453 1.00 31.17 568 ASP A O 1
ATOM 4406 N N . VAL A 1 569 ? 23.148 -39.888 -43.666 1.00 37.06 569 VAL A N 1
ATOM 4407 C CA . VAL A 1 569 ? 23.692 -39.485 -44.971 1.00 37.06 569 VAL A CA 1
ATOM 4408 C C . VAL A 1 569 ? 25.091 -40.081 -45.106 1.00 37.06 569 VAL A C 1
ATOM 4410 O O . VAL A 1 569 ? 26.100 -39.423 -44.851 1.00 37.06 569 VAL A O 1
ATOM 4413 N N . GLY A 1 570 ? 25.143 -41.359 -45.482 1.00 31.14 570 GLY A N 1
ATOM 4414 C CA . GLY A 1 570 ? 26.379 -42.138 -45.528 1.00 31.14 570 GLY A CA 1
ATOM 4415 C C . GLY A 1 570 ? 27.459 -41.559 -46.454 1.00 31.14 570 GLY A C 1
ATOM 4416 O O . GLY A 1 570 ? 27.287 -41.477 -47.674 1.00 31.14 570 GLY A O 1
ATOM 4417 N N . GLU A 1 571 ? 28.620 -41.224 -45.885 1.00 34.06 571 GLU A N 1
ATOM 4418 C CA . GLU A 1 571 ? 29.806 -40.831 -46.652 1.00 34.06 571 GLU A CA 1
ATOM 4419 C C . GLU A 1 571 ? 30.374 -42.028 -47.434 1.00 34.06 571 GLU A C 1
ATOM 4421 O O . GLU A 1 571 ? 30.875 -42.995 -46.858 1.00 34.06 571 GLU A O 1
ATOM 4426 N N . THR A 1 572 ? 30.357 -41.956 -48.769 1.00 38.56 572 THR A N 1
ATOM 4427 C CA . THR A 1 572 ? 31.021 -42.949 -49.630 1.00 38.56 572 THR A CA 1
ATOM 4428 C C . THR A 1 572 ? 32.480 -42.545 -49.902 1.00 38.56 572 THR A C 1
ATOM 4430 O O . THR A 1 572 ? 32.727 -41.537 -50.568 1.00 38.56 572 THR A O 1
ATOM 4433 N N . PRO A 1 573 ? 33.491 -43.314 -49.447 1.00 42.38 573 PRO A N 1
ATOM 4434 C CA . PRO A 1 573 ? 34.894 -42.977 -49.679 1.00 42.38 573 PRO A CA 1
ATOM 4435 C C . PRO A 1 573 ? 35.340 -43.412 -51.085 1.00 42.38 573 PRO A C 1
ATOM 4437 O O . PRO A 1 573 ? 35.964 -44.461 -51.265 1.00 42.38 573 PRO A O 1
ATOM 4440 N N . LEU A 1 574 ? 35.034 -42.606 -52.108 1.00 37.41 574 LEU A N 1
ATOM 4441 C CA . LEU A 1 574 ? 35.453 -42.896 -53.483 1.00 37.41 574 LEU A CA 1
ATOM 4442 C C . LEU A 1 574 ? 36.957 -42.633 -53.686 1.00 37.41 574 LEU A C 1
ATOM 4444 O O . LEU A 1 574 ? 37.383 -41.552 -54.094 1.00 37.41 574 LEU A O 1
ATOM 4448 N N . SER A 1 575 ? 37.775 -43.654 -53.436 1.00 38.69 575 SER A N 1
ATOM 4449 C CA . SER A 1 575 ? 39.197 -43.634 -53.786 1.00 38.69 575 SER A CA 1
ATOM 4450 C C . SER A 1 575 ? 39.383 -43.707 -55.305 1.00 38.69 575 SER A C 1
ATOM 4452 O O . SER A 1 575 ? 39.096 -44.730 -55.926 1.00 38.69 575 SER A O 1
ATOM 4454 N N . SER A 1 576 ? 39.903 -42.634 -55.905 1.00 33.22 576 SER A N 1
ATOM 4455 C CA . SER A 1 576 ? 40.395 -42.630 -57.285 1.00 33.22 576 SER A CA 1
ATOM 4456 C C . SER A 1 576 ? 41.700 -41.841 -57.364 1.00 33.22 576 SER A C 1
ATOM 4458 O O . SER A 1 576 ? 41.716 -40.611 -57.298 1.00 33.22 576 SER A O 1
ATOM 4460 N N . ALA A 1 577 ? 42.817 -42.561 -57.457 1.00 44.09 577 ALA A N 1
ATOM 4461 C CA . ALA A 1 577 ? 44.148 -41.979 -57.576 1.00 44.09 577 ALA A CA 1
ATOM 4462 C C . ALA A 1 577 ? 44.588 -41.957 -59.046 1.00 44.09 577 ALA A C 1
ATOM 4464 O O . ALA A 1 577 ? 44.744 -43.016 -59.653 1.00 44.09 577 ALA A O 1
ATOM 4465 N N . LEU A 1 578 ? 44.860 -40.770 -59.606 1.00 40.53 578 LEU A N 1
ATOM 4466 C CA . LEU A 1 578 ? 45.482 -40.659 -60.929 1.00 40.53 578 LEU A CA 1
ATOM 4467 C C . LEU A 1 578 ? 46.386 -39.422 -61.084 1.00 40.53 578 LEU A C 1
ATOM 4469 O O . LEU A 1 578 ? 45.982 -38.409 -61.645 1.00 40.53 578 LEU A O 1
ATOM 4473 N N . GLY A 1 579 ? 47.650 -39.555 -60.660 1.00 34.84 579 GLY A N 1
ATOM 4474 C CA . GLY A 1 579 ? 48.765 -38.693 -61.088 1.00 34.84 579 GLY A CA 1
ATOM 4475 C C . GLY A 1 579 ? 48.663 -37.193 -60.743 1.00 34.84 579 GLY A C 1
ATOM 4476 O O . GLY A 1 579 ? 47.776 -36.755 -60.025 1.00 34.84 579 GLY A O 1
ATOM 4477 N N . SER A 1 580 ? 49.557 -36.321 -61.218 1.00 37.53 580 SER A N 1
ATOM 4478 C CA . SER A 1 580 ? 50.979 -36.486 -61.570 1.00 37.53 580 SER A CA 1
ATOM 4479 C C . SER A 1 580 ? 51.580 -35.072 -61.700 1.00 37.53 580 SER A C 1
ATOM 4481 O O . SER A 1 580 ? 51.096 -34.287 -62.503 1.00 37.53 580 SER A O 1
ATOM 4483 N N . HIS A 1 581 ? 52.618 -34.740 -60.925 1.00 45.06 581 HIS A N 1
ATOM 4484 C CA . HIS A 1 581 ? 53.486 -33.557 -61.101 1.00 45.06 581 HIS A CA 1
ATOM 4485 C C . HIS A 1 581 ? 52.844 -32.150 -61.245 1.00 45.06 581 HIS A C 1
ATOM 4487 O O . HIS A 1 581 ? 52.789 -31.578 -62.328 1.00 45.06 581 HIS A O 1
ATOM 4493 N N . SER A 1 582 ? 52.572 -31.482 -60.116 1.00 38.38 582 SER A N 1
ATOM 4494 C CA . SER A 1 582 ? 52.991 -30.073 -59.934 1.00 38.38 582 SER A CA 1
ATOM 4495 C C . SER A 1 582 ? 53.113 -29.727 -58.442 1.00 38.38 582 SER A C 1
ATOM 4497 O O . SER A 1 582 ? 52.141 -29.754 -57.687 1.00 38.38 582 SER A O 1
ATOM 4499 N N . THR A 1 583 ? 54.334 -29.448 -57.977 1.00 56.09 583 THR A N 1
ATOM 4500 C CA . THR A 1 583 ? 54.641 -29.253 -56.550 1.00 56.09 583 THR A CA 1
ATOM 4501 C C . THR A 1 583 ? 54.623 -27.776 -56.168 1.00 56.09 583 THR A C 1
ATOM 4503 O O . THR A 1 583 ? 55.614 -27.074 -56.349 1.00 56.09 583 THR A O 1
ATOM 4506 N N . GLY A 1 584 ? 53.499 -27.309 -55.619 1.00 54.81 584 GLY A N 1
ATOM 4507 C CA . GLY A 1 584 ? 53.350 -25.939 -55.119 1.00 54.81 584 GLY A CA 1
ATOM 4508 C C . GLY A 1 584 ? 51.887 -25.510 -55.085 1.00 54.81 584 GLY A C 1
ATOM 4509 O O . GLY A 1 584 ? 51.177 -25.795 -54.122 1.00 54.81 584 GLY A O 1
ATOM 4510 N N . ALA A 1 585 ? 51.432 -24.863 -56.162 1.00 57.53 585 ALA A N 1
ATOM 4511 C CA . ALA A 1 585 ? 50.107 -24.245 -56.274 1.00 57.53 585 ALA A CA 1
ATOM 4512 C C . ALA A 1 585 ? 48.933 -25.174 -55.905 1.00 57.53 585 ALA A C 1
ATOM 4514 O O . ALA A 1 585 ? 48.009 -24.750 -55.217 1.00 57.53 585 ALA A O 1
ATOM 4515 N N . THR A 1 586 ? 48.986 -26.453 -56.284 1.00 58.47 586 THR A N 1
ATOM 4516 C CA . THR A 1 586 ? 47.944 -27.457 -55.991 1.00 58.47 586 THR A CA 1
ATOM 4517 C C . THR A 1 586 ? 47.662 -27.630 -54.496 1.00 58.47 586 THR A C 1
ATOM 4519 O O . THR A 1 586 ? 46.500 -27.724 -54.103 1.00 58.47 586 THR A O 1
ATOM 4522 N N . LYS A 1 587 ? 48.694 -27.591 -53.640 1.00 74.06 587 LYS A N 1
ATOM 4523 C CA . LYS A 1 587 ? 48.524 -27.655 -52.177 1.00 74.06 587 LYS A CA 1
ATOM 4524 C C . LYS A 1 587 ? 47.876 -26.385 -51.625 1.00 74.06 587 LYS A C 1
ATOM 4526 O O . LYS A 1 587 ? 47.021 -26.476 -50.750 1.00 74.06 587 LYS A O 1
ATOM 4531 N N . HIS A 1 588 ? 48.231 -25.215 -52.159 1.00 77.38 588 HIS A N 1
ATOM 4532 C CA . HIS A 1 588 ? 47.573 -23.960 -51.786 1.00 77.38 588 HIS A CA 1
ATOM 4533 C C . HIS A 1 588 ? 46.098 -23.955 -52.201 1.00 77.38 588 HIS A C 1
ATOM 4535 O O . HIS A 1 588 ? 45.261 -23.586 -51.388 1.00 77.38 588 HIS A O 1
ATOM 4541 N N . ILE A 1 589 ? 45.757 -24.449 -53.396 1.00 81.38 589 ILE A N 1
ATOM 4542 C CA . ILE A 1 589 ? 44.361 -24.590 -53.849 1.00 81.38 589 ILE A CA 1
ATOM 4543 C C . ILE A 1 589 ? 43.573 -25.535 -52.925 1.00 81.38 589 ILE A C 1
ATOM 4545 O O . ILE A 1 589 ? 42.453 -25.215 -52.540 1.00 81.38 589 ILE A O 1
ATOM 4549 N N . GLN A 1 590 ? 44.154 -26.661 -52.496 1.00 86.38 590 GLN A N 1
ATOM 4550 C CA . GLN A 1 590 ? 43.511 -27.564 -51.529 1.00 86.38 590 GLN A CA 1
ATOM 4551 C C . GLN A 1 590 ? 43.283 -26.907 -50.156 1.00 86.38 590 GLN A C 1
ATOM 4553 O O . GLN A 1 590 ? 42.219 -27.086 -49.562 1.00 86.38 590 GLN A O 1
ATOM 4558 N N . ILE A 1 591 ? 44.248 -26.122 -49.660 1.00 88.88 591 ILE A N 1
ATOM 4559 C CA . ILE A 1 591 ? 44.109 -25.367 -48.404 1.00 88.88 591 ILE A CA 1
ATOM 4560 C C . ILE A 1 591 ? 43.035 -24.282 -48.542 1.00 88.88 591 ILE A C 1
ATOM 4562 O O . ILE A 1 591 ? 42.166 -24.195 -47.679 1.00 88.88 591 ILE A O 1
ATOM 4566 N N . ILE A 1 592 ? 43.039 -23.517 -49.639 1.00 89.44 592 ILE A N 1
ATOM 4567 C CA . ILE A 1 592 ? 42.023 -22.499 -49.943 1.00 89.44 592 ILE A CA 1
ATOM 4568 C C . ILE A 1 592 ? 40.637 -23.144 -49.998 1.00 89.44 592 ILE A C 1
ATOM 4570 O O . ILE A 1 592 ? 39.747 -22.693 -49.290 1.00 89.44 592 ILE A O 1
ATOM 4574 N N . ASN A 1 593 ? 40.462 -24.253 -50.722 1.00 89.94 593 ASN A N 1
ATOM 4575 C CA . ASN A 1 593 ? 39.182 -24.961 -50.789 1.00 89.94 593 ASN A CA 1
ATOM 4576 C C . ASN A 1 593 ? 38.713 -25.451 -49.407 1.00 89.94 593 ASN A C 1
ATOM 4578 O O . ASN A 1 593 ? 37.530 -25.332 -49.089 1.00 89.94 593 ASN A O 1
ATOM 4582 N N . LYS A 1 594 ? 39.623 -25.948 -48.554 1.00 93.69 594 LYS A N 1
ATOM 4583 C CA . LYS A 1 594 ? 39.295 -26.335 -47.170 1.00 93.69 594 LYS A CA 1
ATOM 4584 C C . LYS A 1 594 ? 38.913 -25.125 -46.308 1.00 93.69 594 LYS A C 1
ATOM 4586 O O . LYS A 1 594 ? 37.976 -25.221 -45.520 1.00 93.69 594 LYS A O 1
ATOM 4591 N N . MET A 1 595 ? 39.595 -23.991 -46.469 1.00 89.00 595 MET A N 1
ATOM 4592 C CA . MET A 1 595 ? 39.254 -22.741 -45.784 1.00 89.00 595 MET A CA 1
ATOM 4593 C C . MET A 1 595 ? 37.905 -22.196 -46.261 1.00 89.00 595 MET A C 1
ATOM 4595 O O . MET A 1 595 ? 37.067 -21.896 -45.424 1.00 89.00 595 MET A O 1
ATOM 4599 N N . SER A 1 596 ? 37.633 -22.154 -47.567 1.00 92.75 596 SER A N 1
ATOM 4600 C CA . SER A 1 596 ? 36.338 -21.742 -48.124 1.00 92.75 596 SER A CA 1
ATOM 4601 C C . SER A 1 596 ? 35.189 -22.664 -47.706 1.00 92.75 596 SER A C 1
ATOM 4603 O O . SER A 1 596 ? 34.094 -22.179 -47.449 1.00 92.75 596 SER A O 1
ATOM 4605 N N . ALA A 1 597 ? 35.421 -23.975 -47.582 1.00 92.75 597 ALA A N 1
ATOM 4606 C CA . ALA A 1 597 ? 34.432 -24.899 -47.022 1.00 92.75 597 ALA A CA 1
ATOM 4607 C C . ALA A 1 597 ? 34.178 -24.639 -45.525 1.00 92.75 597 ALA A C 1
ATOM 4609 O O . ALA A 1 597 ? 33.036 -24.691 -45.077 1.00 92.75 597 ALA A O 1
ATOM 4610 N N . SER A 1 598 ? 35.225 -24.311 -44.758 1.00 94.50 598 SER A N 1
ATOM 4611 C CA . SER A 1 598 ? 35.092 -23.924 -43.348 1.00 94.50 598 SER A CA 1
ATOM 4612 C C . SER A 1 598 ? 34.394 -22.574 -43.175 1.00 94.50 598 SER A C 1
ATOM 4614 O O . SER A 1 598 ? 33.598 -22.432 -42.256 1.00 94.50 598 SER A O 1
ATOM 4616 N N . ILE A 1 599 ? 34.660 -21.606 -44.058 1.00 94.56 599 ILE A N 1
ATOM 4617 C CA . ILE A 1 599 ? 33.991 -20.301 -44.090 1.00 94.56 599 ILE A CA 1
ATOM 4618 C C . ILE A 1 599 ? 32.502 -20.502 -44.370 1.00 94.56 599 ILE A C 1
ATOM 4620 O O . ILE A 1 599 ? 31.700 -20.076 -43.556 1.00 94.56 599 ILE A O 1
ATOM 4624 N N . ARG A 1 600 ? 32.127 -21.268 -45.405 1.00 94.94 600 ARG A N 1
ATOM 4625 C CA . ARG A 1 600 ? 30.713 -21.583 -45.688 1.00 94.94 600 ARG A CA 1
ATOM 4626 C C . ARG A 1 600 ? 30.000 -22.288 -44.539 1.00 94.94 600 ARG A C 1
ATOM 4628 O O . ARG A 1 600 ? 28.825 -22.027 -44.313 1.00 94.94 600 ARG A O 1
ATOM 4635 N N . ARG A 1 601 ? 30.686 -23.173 -43.804 1.00 96.75 601 ARG A N 1
ATOM 4636 C CA . ARG A 1 601 ? 30.113 -23.785 -42.595 1.00 96.75 601 ARG A CA 1
ATOM 4637 C C . ARG A 1 601 ? 29.848 -22.732 -41.520 1.00 96.75 601 ARG A C 1
ATOM 4639 O O . ARG A 1 601 ? 28.743 -22.699 -41.007 1.00 96.75 601 ARG A O 1
ATOM 4646 N N . LEU A 1 602 ? 30.824 -21.871 -41.231 1.00 96.06 602 LEU A N 1
ATOM 4647 C CA . LEU A 1 602 ? 30.685 -20.793 -40.247 1.00 96.06 602 LEU A CA 1
ATOM 4648 C C . LEU A 1 602 ? 29.647 -19.741 -40.677 1.00 96.06 602 LEU A C 1
ATOM 4650 O O . LEU A 1 602 ? 28.953 -19.196 -39.833 1.00 96.06 602 LEU A O 1
ATOM 4654 N N . GLU A 1 603 ? 29.502 -19.472 -41.975 1.00 95.31 603 GLU A N 1
ATOM 4655 C CA . GLU A 1 603 ? 28.453 -18.607 -42.531 1.00 95.31 603 GLU A CA 1
ATOM 4656 C C . GLU A 1 603 ? 27.060 -19.211 -42.303 1.00 95.31 603 GLU A C 1
ATOM 4658 O O . GLU A 1 603 ? 26.164 -18.499 -41.862 1.00 95.31 603 GLU A O 1
ATOM 4663 N N . VAL A 1 604 ? 26.885 -20.519 -42.533 1.00 96.00 604 VAL A N 1
ATOM 4664 C CA . VAL A 1 604 ? 25.634 -21.237 -42.225 1.00 96.00 604 VAL A CA 1
ATOM 4665 C C . VAL A 1 604 ? 25.375 -21.290 -40.716 1.00 96.00 604 VAL A C 1
ATOM 4667 O O . VAL A 1 604 ? 24.261 -21.020 -40.298 1.00 96.00 604 VAL A O 1
ATOM 4670 N N . GLU A 1 605 ? 26.392 -21.561 -39.899 1.00 96.06 605 GLU A N 1
ATOM 4671 C CA . GLU A 1 605 ? 26.302 -21.598 -38.429 1.00 96.06 605 GLU A CA 1
ATOM 4672 C C . GLU A 1 605 ? 25.944 -20.219 -37.839 1.00 96.06 605 GLU A C 1
ATOM 4674 O O . GLU A 1 605 ? 25.146 -20.121 -36.915 1.00 96.06 605 GLU A O 1
ATOM 4679 N N . ILE A 1 606 ? 26.453 -19.126 -38.421 1.00 96.00 606 ILE A N 1
ATOM 4680 C CA . ILE A 1 606 ? 26.059 -17.751 -38.070 1.00 96.00 606 ILE A CA 1
ATOM 4681 C C . ILE A 1 606 ? 24.625 -17.431 -38.521 1.00 96.00 606 ILE A C 1
ATOM 4683 O O . ILE A 1 606 ? 23.983 -16.589 -37.895 1.00 96.00 606 ILE A O 1
ATOM 4687 N N . LEU A 1 607 ? 24.121 -18.057 -39.589 1.00 95.88 607 LEU A N 1
ATOM 4688 C CA . LEU A 1 607 ? 22.724 -17.913 -40.005 1.00 95.88 607 LEU A CA 1
ATOM 4689 C C . LEU A 1 607 ? 21.791 -18.707 -39.083 1.00 95.88 607 LEU A C 1
ATOM 4691 O O . LEU A 1 607 ? 20.878 -18.107 -38.532 1.00 95.88 607 LEU A O 1
ATOM 4695 N N . THR A 1 608 ? 22.066 -19.984 -38.791 1.00 95.75 608 THR A N 1
ATOM 4696 C CA . THR A 1 608 ? 21.227 -20.765 -37.861 1.00 95.75 608 THR A CA 1
ATOM 4697 C C . THR A 1 608 ? 21.205 -20.146 -36.463 1.00 95.75 608 THR A C 1
ATOM 4699 O O . THR A 1 608 ? 20.130 -19.959 -35.909 1.00 95.75 608 THR A O 1
ATOM 4702 N N . LEU A 1 609 ? 22.346 -19.679 -35.938 1.00 94.44 609 LEU A N 1
ATOM 4703 C CA . LEU A 1 609 ? 22.407 -18.959 -34.655 1.00 94.44 609 LEU A CA 1
ATOM 4704 C C . LEU A 1 609 ? 21.722 -17.575 -34.671 1.00 94.44 609 LEU A C 1
ATOM 4706 O O . LEU A 1 609 ? 21.530 -16.979 -33.610 1.00 94.44 609 LEU A O 1
ATOM 4710 N N . ARG A 1 610 ? 21.379 -17.023 -35.843 1.00 95.94 610 ARG A N 1
ATOM 4711 C CA . ARG A 1 610 ? 20.519 -15.832 -35.956 1.00 95.94 610 ARG A CA 1
ATOM 4712 C C . ARG A 1 610 ? 19.054 -16.227 -35.996 1.00 95.94 610 ARG A C 1
ATOM 4714 O O . ARG A 1 610 ? 18.289 -15.666 -35.222 1.00 95.94 610 ARG A O 1
ATOM 4721 N N . ASP A 1 611 ? 18.703 -17.205 -36.821 1.00 96.56 611 ASP A N 1
ATOM 4722 C CA . ASP A 1 611 ? 17.339 -17.713 -36.961 1.00 96.56 611 ASP A CA 1
ATOM 4723 C C . ASP A 1 611 ? 16.824 -18.277 -35.617 1.00 96.56 611 ASP A C 1
ATOM 4725 O O . ASP A 1 611 ? 15.709 -17.973 -35.201 1.00 96.56 611 ASP A O 1
ATOM 4729 N N . GLU A 1 612 ? 17.665 -19.012 -34.878 1.00 96.00 612 GLU A N 1
ATOM 4730 C CA . GLU A 1 612 ? 17.403 -19.490 -33.509 1.00 96.00 612 GLU A CA 1
ATOM 4731 C C . GLU A 1 612 ? 17.211 -18.334 -32.511 1.00 96.00 612 GLU A C 1
ATOM 4733 O O . GLU A 1 612 ? 16.348 -18.394 -31.641 1.00 96.00 612 GLU A O 1
ATOM 4738 N N . ASN A 1 613 ? 17.989 -17.255 -32.631 1.00 91.94 613 ASN A N 1
ATOM 4739 C CA . ASN A 1 613 ? 17.906 -16.098 -31.733 1.00 91.94 613 ASN A CA 1
ATOM 4740 C C . ASN A 1 613 ? 16.684 -15.210 -32.046 1.00 91.94 613 ASN A C 1
ATOM 4742 O O . ASN A 1 613 ? 16.082 -14.634 -31.140 1.00 91.94 613 ASN A O 1
ATOM 4746 N N . GLU A 1 614 ? 16.262 -15.142 -33.311 1.00 96.62 614 GLU A N 1
ATOM 4747 C CA . GLU A 1 614 ? 14.997 -14.524 -33.721 1.00 96.62 614 GLU A CA 1
ATOM 4748 C C . GLU A 1 614 ? 13.798 -15.353 -33.227 1.00 96.62 614 GLU A C 1
ATOM 4750 O O . GLU A 1 614 ? 12.875 -14.793 -32.637 1.00 96.62 614 GLU A O 1
ATOM 4755 N N . GLN A 1 615 ? 13.851 -16.686 -33.340 1.00 96.31 615 GLN A N 1
ATOM 4756 C CA . GLN A 1 615 ? 12.847 -17.588 -32.756 1.00 96.31 615 GLN A CA 1
ATOM 4757 C C . GLN A 1 615 ? 12.754 -17.436 -31.232 1.00 96.31 615 GLN A C 1
ATOM 4759 O O . GLN A 1 615 ? 11.665 -17.190 -30.718 1.00 96.31 615 GLN A O 1
ATOM 4764 N N . LEU A 1 616 ? 13.878 -17.472 -30.509 1.00 94.75 616 LEU A N 1
ATOM 4765 C CA . LEU A 1 616 ? 13.908 -17.244 -29.058 1.00 94.75 616 LEU A CA 1
ATOM 4766 C C . LEU A 1 616 ? 13.394 -15.847 -28.676 1.00 94.75 616 LEU A C 1
ATOM 4768 O O . LEU A 1 616 ? 12.740 -15.696 -27.647 1.00 94.75 616 LEU A O 1
ATOM 4772 N N . SER A 1 617 ? 13.633 -14.825 -29.502 1.00 92.62 617 SER A N 1
ATOM 4773 C CA . SER A 1 617 ? 13.075 -13.482 -29.283 1.00 92.62 617 SER A CA 1
ATOM 4774 C C . SER A 1 617 ? 11.546 -13.473 -29.413 1.00 92.62 617 SER A C 1
ATOM 4776 O O . SER A 1 617 ? 10.867 -12.882 -28.574 1.00 92.62 617 SER A O 1
ATOM 4778 N N . LEU A 1 618 ? 10.989 -14.185 -30.398 1.00 96.75 618 LEU A N 1
ATOM 4779 C CA . LEU A 1 618 ? 9.540 -14.351 -30.569 1.00 96.75 618 LEU A CA 1
ATOM 4780 C C . LEU A 1 618 ? 8.912 -15.205 -29.451 1.00 96.75 618 LEU A C 1
ATOM 4782 O O . LEU A 1 618 ? 7.814 -14.895 -28.982 1.00 96.75 618 LEU A O 1
ATOM 4786 N N . GLU A 1 619 ? 9.603 -16.240 -28.966 1.00 95.44 619 GLU A N 1
ATOM 4787 C CA . GLU A 1 619 ? 9.183 -17.014 -27.787 1.00 95.44 619 GLU A CA 1
ATOM 4788 C C . GLU A 1 619 ? 9.170 -16.143 -26.522 1.00 95.44 619 GLU A C 1
ATOM 4790 O O . GLU A 1 619 ? 8.221 -16.191 -25.740 1.00 95.44 619 GLU A O 1
ATOM 4795 N N . ILE A 1 620 ? 10.165 -15.267 -26.350 1.00 96.06 620 ILE A N 1
ATOM 4796 C CA . ILE A 1 620 ? 10.204 -14.292 -25.255 1.00 96.06 620 ILE A CA 1
ATOM 4797 C C . ILE A 1 620 ? 9.056 -13.273 -25.372 1.00 96.06 620 ILE A C 1
ATOM 4799 O O . ILE A 1 620 ? 8.380 -13.023 -24.375 1.00 96.06 620 ILE A O 1
ATOM 4803 N N . GLU A 1 621 ? 8.779 -12.707 -26.552 1.00 95.50 621 GLU A N 1
ATOM 4804 C CA . GLU A 1 621 ? 7.661 -11.766 -26.748 1.00 95.50 621 GLU A CA 1
ATOM 4805 C C . GLU A 1 621 ? 6.284 -12.413 -26.529 1.00 95.50 621 GLU A C 1
ATOM 4807 O O . GLU A 1 621 ? 5.379 -11.797 -25.956 1.00 95.50 621 GLU A O 1
ATOM 4812 N N . THR A 1 622 ? 6.103 -13.662 -26.963 1.00 94.75 622 THR A N 1
ATOM 4813 C CA . THR A 1 622 ? 4.847 -14.402 -26.760 1.00 94.75 622 THR A CA 1
ATOM 4814 C C . THR A 1 622 ? 4.666 -14.834 -25.306 1.00 94.75 622 THR A C 1
ATOM 4816 O O . THR A 1 622 ? 3.567 -14.676 -24.773 1.00 94.75 622 THR A O 1
ATOM 4819 N N . ALA A 1 623 ? 5.730 -15.258 -24.617 1.00 92.19 623 ALA A N 1
ATOM 4820 C CA . ALA A 1 623 ? 5.701 -15.514 -23.178 1.00 92.19 623 ALA A CA 1
ATOM 4821 C C . ALA A 1 623 ? 5.427 -14.236 -22.363 1.00 92.19 623 ALA A C 1
ATOM 4823 O O . ALA A 1 623 ? 4.624 -14.265 -21.432 1.00 92.19 623 ALA A O 1
ATOM 4824 N N . GLN A 1 624 ? 6.032 -13.097 -22.727 1.00 93.12 624 GLN A N 1
ATOM 4825 C CA . GLN A 1 624 ? 5.752 -11.804 -22.090 1.00 93.12 624 GLN A CA 1
ATOM 4826 C C . GLN A 1 624 ? 4.288 -11.388 -22.263 1.00 93.12 624 GLN A C 1
ATOM 4828 O O . GLN A 1 624 ? 3.658 -10.979 -21.289 1.00 93.12 624 GLN A O 1
ATOM 4833 N N . ARG A 1 625 ? 3.721 -11.543 -23.468 1.00 94.25 625 ARG A N 1
ATOM 4834 C CA . ARG A 1 625 ? 2.294 -11.285 -23.711 1.00 94.25 625 ARG A CA 1
ATOM 4835 C C . ARG A 1 625 ? 1.406 -12.200 -22.866 1.00 94.25 625 ARG A C 1
ATOM 4837 O O . ARG A 1 625 ? 0.555 -11.691 -22.152 1.00 94.25 625 ARG A O 1
ATOM 4844 N N . ALA A 1 626 ? 1.673 -13.506 -22.835 1.00 92.69 626 ALA A N 1
ATOM 4845 C CA . ALA A 1 626 ? 0.906 -14.448 -22.016 1.00 92.69 626 ALA A CA 1
AT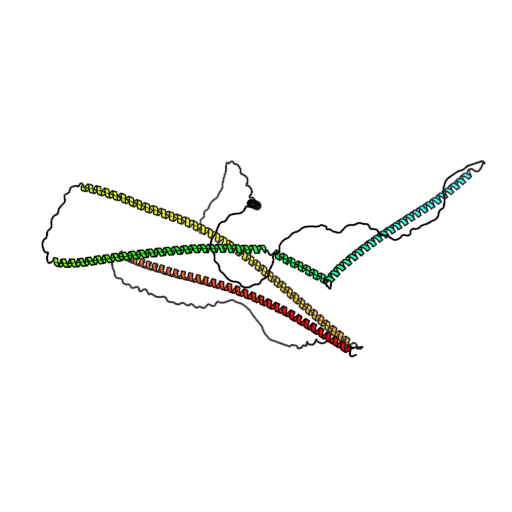OM 4846 C C . ALA A 1 626 ? 0.976 -14.148 -20.500 1.00 92.69 626 ALA A C 1
ATOM 4848 O O . ALA A 1 626 ? 0.019 -14.414 -19.772 1.00 92.69 626 ALA A O 1
ATOM 4849 N N . VAL A 1 627 ? 2.081 -13.572 -20.009 1.00 92.50 627 VAL A N 1
ATOM 4850 C CA . VAL A 1 627 ? 2.191 -13.083 -18.622 1.00 92.50 627 VAL A CA 1
ATOM 4851 C C . VAL A 1 627 ? 1.342 -11.827 -18.395 1.00 92.50 627 VAL A C 1
ATOM 4853 O O . VAL A 1 627 ? 0.701 -11.728 -17.351 1.00 92.50 627 VAL A O 1
ATOM 4856 N N . LEU A 1 628 ? 1.291 -10.892 -19.349 1.00 93.81 628 LEU A N 1
ATOM 4857 C CA . LEU A 1 628 ? 0.421 -9.711 -19.266 1.00 93.81 628 LEU A CA 1
ATOM 4858 C C . LEU A 1 628 ? -1.064 -10.098 -19.314 1.00 93.81 628 LEU A C 1
ATOM 4860 O O . LEU A 1 628 ? -1.808 -9.713 -18.416 1.00 93.81 628 LEU A O 1
ATOM 4864 N N . ASP A 1 629 ? -1.465 -10.932 -20.276 1.00 93.62 629 ASP A N 1
ATOM 4865 C CA . ASP A 1 629 ? -2.839 -11.437 -20.418 1.00 93.62 629 ASP A CA 1
ATOM 4866 C C . ASP A 1 629 ? -3.303 -12.151 -19.129 1.00 93.62 629 ASP A C 1
ATOM 4868 O O . ASP A 1 629 ? -4.447 -12.014 -18.689 1.00 93.62 629 ASP A O 1
ATOM 4872 N N . ARG A 1 630 ? -2.391 -12.882 -18.470 1.00 92.75 630 ARG A N 1
ATOM 4873 C CA . ARG A 1 630 ? -2.647 -13.511 -17.169 1.00 92.75 630 ARG A CA 1
ATOM 4874 C C . ARG A 1 630 ? -2.783 -12.495 -16.031 1.00 92.75 630 ARG A C 1
ATOM 4876 O O . ARG A 1 630 ? -3.664 -12.668 -15.200 1.00 92.75 630 ARG A O 1
ATOM 4883 N N . LEU A 1 631 ? -1.957 -11.450 -15.977 1.00 91.25 631 LEU A N 1
ATOM 4884 C CA . LEU A 1 631 ? -2.073 -10.394 -14.959 1.00 91.25 631 LEU A CA 1
ATOM 4885 C C . LEU A 1 631 ? -3.372 -9.581 -15.116 1.00 91.25 631 LEU A C 1
ATOM 4887 O O . LEU A 1 631 ? -3.974 -9.175 -14.120 1.00 91.25 631 LEU A O 1
ATOM 4891 N N . GLU A 1 632 ? -3.844 -9.376 -16.348 1.00 94.56 632 GLU A N 1
ATOM 4892 C CA . GLU A 1 632 ? -5.172 -8.809 -16.610 1.00 94.56 632 GLU A CA 1
ATOM 4893 C C . GLU A 1 632 ? -6.301 -9.737 -16.128 1.00 94.56 632 GLU A C 1
ATOM 4895 O O . GLU A 1 632 ? -7.282 -9.261 -15.557 1.00 94.56 632 GLU A O 1
ATOM 4900 N N . LEU A 1 633 ? -6.160 -11.059 -16.276 1.00 94.19 633 LEU A N 1
ATOM 4901 C CA . LEU A 1 633 ? -7.126 -12.020 -15.735 1.00 94.19 633 LEU A CA 1
ATOM 4902 C C . LEU A 1 633 ? -7.089 -12.084 -14.196 1.00 94.19 633 LEU A C 1
ATOM 4904 O O . LEU A 1 633 ? -8.140 -12.053 -13.559 1.00 94.19 633 LEU A O 1
ATOM 4908 N N . ASP A 1 634 ? -5.900 -12.118 -13.589 1.00 92.31 634 ASP A N 1
ATOM 4909 C CA . ASP A 1 634 ? -5.718 -12.158 -12.132 1.00 92.31 634 ASP A CA 1
ATOM 4910 C C . ASP A 1 634 ? -6.262 -10.869 -11.466 1.00 92.31 634 ASP A C 1
ATOM 4912 O O . ASP A 1 634 ? -6.849 -10.930 -10.383 1.00 92.31 634 ASP A O 1
ATOM 4916 N N . THR A 1 635 ? -6.168 -9.702 -12.122 1.00 93.31 635 THR A N 1
ATOM 4917 C CA . THR A 1 635 ? -6.805 -8.461 -11.628 1.00 93.31 635 THR A CA 1
ATOM 4918 C C . THR A 1 635 ? -8.330 -8.476 -11.769 1.00 93.31 635 THR A C 1
ATOM 4920 O O . THR A 1 635 ? -9.018 -8.078 -10.826 1.00 93.31 635 THR A O 1
ATOM 4923 N N . GLN A 1 636 ? -8.874 -9.009 -12.869 1.00 95.69 636 GLN A N 1
ATOM 4924 C CA . GLN A 1 636 ? -10.323 -9.218 -13.030 1.00 95.69 636 GLN A CA 1
ATOM 4925 C C . GLN A 1 636 ? -10.889 -10.199 -11.991 1.00 95.69 636 GLN A C 1
ATOM 4927 O O . GLN A 1 636 ? -11.979 -9.972 -11.464 1.00 95.69 636 GLN A O 1
ATOM 4932 N N . LEU A 1 637 ? -10.145 -11.254 -11.639 1.00 92.56 637 LEU A N 1
ATOM 4933 C CA . LEU A 1 637 ? -10.510 -12.163 -10.549 1.00 92.56 637 LEU A CA 1
ATOM 4934 C C . LEU A 1 637 ? -10.551 -11.427 -9.202 1.00 92.56 637 LEU A C 1
ATOM 4936 O O . LEU A 1 637 ? -11.567 -11.499 -8.515 1.00 92.56 637 LEU A O 1
ATOM 4940 N N . CYS A 1 638 ? -9.531 -10.628 -8.870 1.00 94.81 638 CYS A N 1
ATOM 4941 C CA . CYS A 1 638 ? -9.530 -9.807 -7.651 1.00 94.81 638 CYS A CA 1
ATOM 4942 C C . CYS A 1 638 ? -10.698 -8.794 -7.589 1.00 94.81 638 CYS A C 1
ATOM 4944 O O . CYS A 1 638 ? -11.175 -8.465 -6.499 1.00 94.81 638 CYS A O 1
ATOM 4946 N N . ASP A 1 639 ? -11.146 -8.259 -8.731 1.00 93.25 639 ASP A N 1
ATOM 4947 C CA . ASP A 1 639 ? -12.329 -7.388 -8.816 1.00 93.25 639 ASP A CA 1
ATOM 4948 C C . ASP A 1 639 ? -13.630 -8.167 -8.560 1.00 93.25 639 ASP A C 1
ATOM 4950 O O . ASP A 1 639 ? -14.480 -7.718 -7.783 1.00 93.25 639 ASP A O 1
ATOM 4954 N N . LEU A 1 640 ? -13.769 -9.357 -9.155 1.00 94.31 640 LEU A N 1
ATOM 4955 C CA . LEU A 1 640 ? -14.916 -10.246 -8.949 1.00 94.31 640 LEU A CA 1
ATOM 4956 C C . LEU A 1 640 ? -14.993 -10.763 -7.506 1.00 94.31 640 LEU A C 1
ATOM 4958 O O . LEU A 1 640 ? -16.075 -10.757 -6.924 1.00 94.31 640 LEU A O 1
ATOM 4962 N N . GLU A 1 641 ? -13.869 -11.137 -6.894 1.00 95.88 641 GLU A N 1
ATOM 4963 C CA . GLU A 1 641 ? -13.790 -11.531 -5.482 1.00 95.88 641 GLU A CA 1
ATOM 4964 C C . GLU A 1 641 ? -14.238 -10.396 -4.553 1.00 95.88 641 GLU A C 1
ATOM 4966 O O . GLU A 1 641 ? -15.064 -10.612 -3.664 1.00 95.88 641 GLU A O 1
ATOM 4971 N N . ARG A 1 642 ? -13.783 -9.158 -4.796 1.00 93.50 642 ARG A N 1
ATOM 4972 C CA . ARG A 1 642 ? -14.261 -7.979 -4.052 1.00 93.50 642 ARG A CA 1
ATOM 4973 C C . ARG A 1 642 ? -15.758 -7.733 -4.243 1.00 93.50 642 ARG A C 1
ATOM 4975 O O . ARG A 1 642 ? -16.429 -7.350 -3.284 1.00 93.50 642 ARG A O 1
ATOM 4982 N N . HIS A 1 643 ? -16.306 -7.982 -5.433 1.00 95.50 643 HIS A N 1
ATOM 4983 C CA . HIS A 1 643 ? -17.747 -7.868 -5.662 1.00 95.50 643 HIS A CA 1
ATOM 4984 C C . HIS A 1 643 ? -18.542 -8.973 -4.943 1.00 95.50 643 HIS A C 1
ATOM 4986 O O . HIS A 1 643 ? -19.545 -8.674 -4.296 1.00 95.50 643 HIS A O 1
ATOM 4992 N N . ILE A 1 644 ? -18.062 -10.222 -4.963 1.00 94.00 644 ILE A N 1
ATOM 4993 C CA . ILE A 1 644 ? -18.646 -11.353 -4.222 1.00 94.00 644 ILE A CA 1
ATOM 4994 C C . ILE A 1 644 ? -18.649 -11.068 -2.716 1.00 94.00 644 ILE A C 1
ATOM 4996 O O . ILE A 1 644 ? -19.690 -11.214 -2.078 1.00 94.00 644 ILE A O 1
ATOM 5000 N N . LEU A 1 645 ? -17.535 -10.585 -2.156 1.00 95.44 645 LEU A N 1
ATOM 5001 C CA . LEU A 1 645 ? -17.448 -10.182 -0.749 1.00 95.44 645 LEU A CA 1
ATOM 5002 C C . LEU A 1 645 ? -18.424 -9.040 -0.417 1.00 95.44 645 LEU A C 1
ATOM 5004 O O . LEU A 1 645 ? -19.048 -9.058 0.642 1.00 95.44 645 LEU A O 1
ATOM 5008 N N . SER A 1 646 ? -18.613 -8.062 -1.310 1.00 95.12 646 SER A N 1
ATOM 5009 C CA . SER A 1 646 ? -19.617 -7.001 -1.124 1.00 95.12 646 SER A CA 1
ATOM 5010 C C . SER A 1 646 ? -21.042 -7.567 -1.068 1.00 95.12 646 SER A C 1
ATOM 5012 O O . SER A 1 646 ? -21.803 -7.234 -0.162 1.00 95.12 646 SER A O 1
ATOM 5014 N N . LEU A 1 647 ? -21.390 -8.467 -1.993 1.00 94.69 647 LEU A N 1
ATOM 5015 C CA . LEU A 1 647 ? -22.707 -9.109 -2.052 1.00 94.69 647 LEU A CA 1
ATOM 5016 C C . LEU A 1 647 ? -22.961 -10.046 -0.859 1.00 94.69 647 LEU A C 1
ATOM 5018 O O . LEU A 1 647 ? -24.085 -10.109 -0.366 1.00 94.69 647 LEU A O 1
ATOM 5022 N N . GLN A 1 648 ? -21.929 -10.731 -0.359 1.00 95.44 648 GLN A N 1
ATOM 5023 C CA . GLN A 1 648 ? -21.996 -11.529 0.870 1.00 95.44 648 GLN A CA 1
ATOM 5024 C C . GLN A 1 648 ? -22.251 -10.647 2.099 1.00 95.44 648 GLN A C 1
ATOM 5026 O O . GLN A 1 648 ? -23.159 -10.939 2.870 1.00 95.44 648 GLN A O 1
ATOM 5031 N N . ASN A 1 649 ? -21.536 -9.524 2.242 1.00 94.44 649 ASN A N 1
ATOM 5032 C CA . ASN A 1 649 ? -21.785 -8.568 3.326 1.00 94.44 649 ASN A CA 1
ATOM 5033 C C . ASN A 1 649 ? -23.212 -7.988 3.272 1.00 94.44 649 ASN A C 1
ATOM 5035 O O . ASN A 1 649 ? -23.871 -7.888 4.305 1.00 94.44 649 ASN A O 1
ATOM 5039 N N . GLU A 1 650 ? -23.727 -7.654 2.083 1.00 96.19 650 GLU A N 1
ATOM 5040 C CA . GLU A 1 650 ? -25.124 -7.228 1.917 1.00 96.19 650 GLU A CA 1
ATOM 5041 C C . GLU A 1 650 ? -26.141 -8.320 2.277 1.00 96.19 650 GLU A C 1
ATOM 5043 O O . GLU A 1 650 ? -27.212 -8.011 2.808 1.00 96.19 650 GLU A O 1
ATOM 5048 N N . LEU A 1 651 ? -25.843 -9.584 1.962 1.00 94.69 651 LEU A N 1
ATOM 5049 C CA . LEU A 1 651 ? -26.705 -10.724 2.273 1.00 94.69 651 LEU A CA 1
ATOM 5050 C C . LEU A 1 651 ? -26.743 -10.990 3.783 1.00 94.69 651 LEU A C 1
ATOM 5052 O O . LEU A 1 651 ? -27.829 -11.116 4.344 1.00 94.69 651 LEU A O 1
ATOM 5056 N N . ASP A 1 652 ? -25.588 -10.980 4.448 1.00 95.69 652 ASP A N 1
ATOM 5057 C CA . ASP A 1 652 ? -25.466 -11.087 5.905 1.00 95.69 652 ASP A CA 1
ATOM 5058 C C . ASP A 1 652 ? -26.187 -9.937 6.619 1.00 95.69 652 ASP A C 1
ATOM 5060 O O . ASP A 1 652 ? -26.896 -10.146 7.604 1.00 95.69 652 ASP A O 1
ATOM 5064 N N . GLU A 1 653 ? -26.054 -8.708 6.117 1.00 96.62 653 GLU A N 1
ATOM 5065 C CA . GLU A 1 653 ? -26.733 -7.547 6.688 1.00 96.62 653 GLU A CA 1
ATOM 5066 C C . GLU A 1 653 ? -28.258 -7.608 6.473 1.00 96.62 653 GLU A C 1
ATOM 5068 O O . GLU A 1 653 ? -29.025 -7.185 7.340 1.00 96.62 653 GLU A O 1
ATOM 5073 N N . LYS A 1 654 ? -28.739 -8.161 5.350 1.00 94.31 654 LYS A N 1
ATOM 5074 C CA . LYS A 1 654 ? -30.172 -8.438 5.129 1.00 94.31 654 LYS A CA 1
ATOM 5075 C C . LYS A 1 654 ? -30.672 -9.567 6.038 1.00 94.31 654 LYS A C 1
ATOM 5077 O O . LYS A 1 654 ? -31.700 -9.385 6.680 1.00 94.31 654 LYS A O 1
ATOM 5082 N N . SER A 1 655 ? -29.912 -10.651 6.190 1.00 95.62 655 SER A N 1
ATOM 5083 C CA . SER A 1 655 ? -30.212 -11.766 7.102 1.00 95.62 655 SER A CA 1
ATOM 5084 C C . SER A 1 655 ? -30.319 -11.305 8.566 1.00 95.62 655 SER A C 1
ATOM 5086 O O . SER A 1 655 ? -31.286 -11.619 9.258 1.00 95.62 655 SER A O 1
ATOM 5088 N N . ARG A 1 656 ? -29.407 -10.436 9.031 1.00 95.31 656 ARG A N 1
ATOM 5089 C CA . ARG A 1 656 ? -29.486 -9.813 10.371 1.00 95.31 656 ARG A CA 1
ATOM 5090 C C . ARG A 1 656 ? -30.714 -8.908 10.545 1.00 95.31 656 ARG A C 1
ATOM 5092 O O . ARG A 1 656 ? -31.323 -8.903 11.617 1.00 95.31 656 ARG A O 1
ATOM 5099 N N . ARG A 1 657 ? -31.108 -8.152 9.511 1.00 95.88 657 ARG A N 1
ATOM 5100 C CA . ARG A 1 657 ? -32.356 -7.358 9.522 1.00 95.88 657 ARG A CA 1
ATOM 5101 C C . ARG A 1 657 ? -33.601 -8.243 9.543 1.00 95.88 657 ARG A C 1
ATOM 5103 O O . ARG A 1 657 ? -34.563 -7.898 10.216 1.00 95.88 657 ARG A O 1
ATOM 5110 N N . GLU A 1 658 ? -33.592 -9.365 8.830 1.00 94.50 658 GLU A N 1
ATOM 5111 C CA . GLU A 1 658 ? -34.694 -10.329 8.832 1.00 94.50 658 GLU A CA 1
ATOM 5112 C C . GLU A 1 658 ? -34.822 -11.004 10.202 1.00 94.50 658 GLU A C 1
ATOM 5114 O O . GLU A 1 658 ? -35.913 -11.030 10.763 1.00 94.50 658 GLU A O 1
ATOM 5119 N N . SER A 1 659 ? -33.705 -11.428 10.803 1.00 95.06 659 SER A N 1
ATOM 5120 C CA . SER A 1 659 ? -33.683 -11.991 12.158 1.00 95.06 659 SER A CA 1
ATOM 5121 C C . SER A 1 659 ? -34.249 -11.030 13.208 1.00 95.06 659 SER A C 1
ATOM 5123 O O . SER A 1 659 ? -35.096 -11.436 13.999 1.00 95.06 659 SER A O 1
ATOM 5125 N N . THR A 1 660 ? -33.828 -9.759 13.214 1.00 95.19 660 THR A N 1
ATOM 5126 C CA . THR A 1 660 ? -34.339 -8.773 14.190 1.00 95.19 660 THR A CA 1
ATOM 5127 C C . THR A 1 660 ? -35.777 -8.341 13.890 1.00 95.19 660 THR A C 1
ATOM 5129 O O . THR A 1 660 ? -36.537 -8.033 14.806 1.00 95.19 660 THR A O 1
ATOM 5132 N N . LEU A 1 661 ? -36.211 -8.373 12.624 1.00 95.69 661 LEU A N 1
ATOM 5133 C CA . LEU A 1 661 ? -37.614 -8.159 12.267 1.00 95.69 661 LEU A CA 1
ATOM 5134 C C . LEU A 1 661 ? -38.504 -9.323 12.731 1.00 95.69 661 LEU A C 1
ATOM 5136 O O . LEU A 1 661 ? -39.599 -9.070 13.228 1.00 95.69 661 LEU A O 1
ATOM 5140 N N . LEU A 1 662 ? -38.045 -10.571 12.606 1.00 95.75 662 LEU A N 1
ATOM 5141 C CA . LEU A 1 662 ? -38.745 -11.757 13.109 1.00 95.75 662 LEU A CA 1
ATOM 5142 C C . LEU A 1 662 ? -38.847 -11.750 14.640 1.00 95.75 662 LEU A C 1
ATOM 5144 O O . LEU A 1 662 ? -39.922 -12.021 15.168 1.00 95.75 662 LEU A O 1
ATOM 5148 N N . GLU A 1 663 ? -37.777 -11.369 15.340 1.00 95.25 663 GLU A N 1
ATOM 5149 C CA . GLU A 1 663 ? -37.753 -11.172 16.797 1.00 95.25 663 GLU A CA 1
ATOM 5150 C C . GLU A 1 663 ? -38.800 -10.132 17.239 1.00 95.25 663 GLU A C 1
ATOM 5152 O O . GLU A 1 663 ? -39.704 -10.446 18.011 1.00 95.25 663 GLU A O 1
ATOM 5157 N N . VAL A 1 664 ? -38.785 -8.937 16.637 1.00 96.31 664 VAL A N 1
ATOM 5158 C CA . VAL A 1 664 ? -39.750 -7.854 16.914 1.00 96.31 664 VAL A CA 1
ATOM 5159 C C . VAL A 1 664 ? -41.190 -8.203 16.491 1.00 96.31 664 VAL A C 1
ATOM 5161 O O . VAL A 1 664 ? -42.150 -7.639 17.024 1.00 96.31 664 VAL A O 1
ATOM 5164 N N . ILE A 1 665 ? -41.389 -9.107 15.526 1.00 95.62 665 ILE A N 1
ATOM 5165 C CA . ILE A 1 665 ? -42.713 -9.666 15.199 1.00 95.62 665 ILE A CA 1
ATOM 5166 C C . ILE A 1 665 ? -43.144 -10.686 16.264 1.00 95.62 665 ILE A C 1
ATOM 5168 O O . ILE A 1 665 ? -44.314 -10.684 16.646 1.00 95.62 665 ILE A O 1
ATOM 5172 N N . GLY A 1 666 ? -42.215 -11.491 16.786 1.00 96.38 666 GLY A N 1
ATOM 5173 C CA . GLY A 1 666 ? -42.427 -12.406 17.908 1.00 96.38 666 GLY A CA 1
ATOM 5174 C C . GLY A 1 666 ? -42.893 -11.678 19.168 1.00 96.38 666 GLY A C 1
ATOM 5175 O O . GLY A 1 666 ? -43.997 -11.949 19.637 1.00 96.38 666 GLY A O 1
ATOM 5176 N N . GLU A 1 667 ? -42.132 -10.682 19.635 1.00 94.81 667 GLU A N 1
ATOM 5177 C CA . GLU A 1 667 ? -42.489 -9.830 20.788 1.00 94.81 667 GLU A CA 1
ATOM 5178 C C . GLU A 1 667 ? -43.895 -9.219 20.646 1.00 94.81 667 GLU A C 1
ATOM 5180 O O . GLU A 1 667 ? -44.686 -9.175 21.589 1.00 94.81 667 GLU A O 1
ATOM 5185 N N . LYS A 1 668 ? -44.235 -8.740 19.441 1.00 97.12 668 LYS A N 1
ATOM 5186 C CA . LYS A 1 668 ? -45.559 -8.168 19.154 1.00 97.12 668 LYS A CA 1
ATOM 5187 C C . LYS A 1 668 ? -46.657 -9.224 19.150 1.00 97.12 668 LYS A C 1
ATOM 5189 O O . LYS A 1 668 ? -47.763 -8.919 19.582 1.00 97.12 668 LYS A O 1
ATOM 5194 N N . SER A 1 669 ? -46.377 -10.434 18.671 1.00 96.62 669 SER A N 1
ATOM 5195 C CA . SER A 1 669 ? -47.336 -11.541 18.684 1.00 96.62 669 SER A CA 1
ATOM 5196 C C . SER A 1 669 ? -47.603 -12.041 20.104 1.00 96.62 669 SER A C 1
ATOM 5198 O O . SER A 1 669 ? -48.753 -12.318 20.434 1.00 96.62 669 SER A O 1
ATOM 5200 N N . GLU A 1 670 ? -46.571 -12.120 20.945 1.00 95.00 670 GLU A N 1
ATOM 5201 C CA . GLU A 1 670 ? -46.694 -12.461 22.366 1.00 95.00 670 GLU A CA 1
ATOM 5202 C C . GLU A 1 670 ? -47.527 -11.402 23.097 1.00 95.00 670 GLU A C 1
ATOM 5204 O O . GLU A 1 670 ? -48.556 -11.726 23.685 1.00 95.00 670 GLU A O 1
ATOM 5209 N N . LYS A 1 671 ? -47.196 -10.118 22.921 1.00 95.75 671 LYS A N 1
ATOM 5210 C CA . LYS A 1 671 ? -47.952 -9.002 23.506 1.00 95.75 671 LYS A CA 1
ATOM 5211 C C . LYS A 1 671 ? -49.408 -8.902 23.032 1.00 95.75 671 LYS A C 1
ATOM 5213 O O . LYS A 1 671 ? -50.268 -8.423 23.768 1.00 95.75 671 LYS A O 1
ATOM 5218 N N . VAL A 1 672 ? -49.712 -9.323 21.802 1.00 97.75 672 VAL A N 1
ATOM 5219 C CA . VAL A 1 672 ? -51.104 -9.436 21.333 1.00 97.75 672 VAL A CA 1
ATOM 5220 C C . VAL A 1 672 ? -51.818 -10.585 22.047 1.00 97.75 672 VAL A C 1
ATOM 5222 O O . VAL A 1 672 ? -52.947 -10.390 22.482 1.00 97.75 672 VAL A O 1
ATOM 5225 N N . ALA A 1 673 ? -51.165 -11.735 22.240 1.00 95.81 673 ALA A N 1
ATOM 5226 C CA . ALA A 1 673 ? -51.740 -12.858 22.980 1.00 95.81 673 ALA A CA 1
ATOM 5227 C C . ALA A 1 673 ? -51.972 -12.535 24.472 1.00 95.81 673 ALA A C 1
ATOM 5229 O O . ALA A 1 673 ? -53.014 -12.906 25.010 1.00 95.81 673 ALA A O 1
ATOM 5230 N N . GLU A 1 674 ? -51.064 -11.791 25.119 1.00 95.75 674 GLU A N 1
ATOM 5231 C CA . GLU A 1 674 ? -51.267 -11.241 26.472 1.00 95.75 674 GLU A CA 1
ATOM 5232 C C . GLU A 1 674 ? -52.532 -10.370 26.533 1.00 95.75 674 GLU A C 1
ATOM 5234 O O . GLU A 1 674 ? -53.422 -10.606 27.348 1.00 95.75 674 GLU A O 1
ATOM 5239 N N . LEU A 1 675 ? -52.662 -9.401 25.618 1.00 97.00 675 LEU A N 1
ATOM 5240 C CA . LEU A 1 675 ? -53.811 -8.492 25.576 1.00 97.00 675 LEU A CA 1
ATOM 5241 C C . LEU A 1 675 ? -55.125 -9.200 25.204 1.00 97.00 675 LEU A C 1
ATOM 5243 O O . LEU A 1 675 ? -56.193 -8.787 25.658 1.00 97.00 675 LEU A O 1
ATOM 5247 N N . GLU A 1 676 ? -55.085 -10.263 24.397 1.00 96.31 676 GLU A N 1
ATOM 5248 C CA . GLU A 1 676 ? -56.258 -11.100 24.124 1.00 96.31 676 GLU A CA 1
ATOM 5249 C C . GLU A 1 676 ? -56.677 -11.929 25.348 1.00 96.31 676 GLU A C 1
ATOM 5251 O O . GLU A 1 676 ? -57.882 -12.093 25.572 1.00 96.31 676 GLU A O 1
ATOM 5256 N N . ALA A 1 677 ? -55.722 -12.381 26.171 1.00 96.38 677 ALA A N 1
ATOM 5257 C CA . ALA A 1 677 ? -55.987 -13.037 27.450 1.00 96.38 677 ALA A CA 1
ATOM 5258 C C . ALA A 1 677 ? -56.587 -12.061 28.478 1.00 96.38 677 ALA A C 1
ATOM 5260 O O . ALA A 1 677 ? -57.674 -12.337 28.985 1.00 96.38 677 ALA A O 1
ATOM 5261 N N . ASP A 1 678 ? -55.988 -10.880 28.685 1.00 97.25 678 ASP A N 1
ATOM 5262 C CA . ASP A 1 678 ? -56.535 -9.804 29.538 1.00 97.25 678 ASP A CA 1
ATOM 5263 C C . ASP A 1 678 ? -57.989 -9.462 29.159 1.00 97.25 678 ASP A C 1
ATOM 5265 O O . ASP A 1 678 ? -58.879 -9.310 30.002 1.00 97.25 678 ASP A O 1
ATOM 5269 N N . VAL A 1 679 ? -58.257 -9.364 27.853 1.00 97.50 679 VAL A N 1
ATOM 5270 C CA . VAL A 1 679 ? -59.588 -9.082 27.303 1.00 97.50 679 VAL A CA 1
ATOM 5271 C C . VAL A 1 679 ? -60.537 -10.285 27.420 1.00 97.50 679 VAL A C 1
ATOM 5273 O O . VAL A 1 679 ? -61.756 -10.094 27.381 1.00 97.50 679 VAL A O 1
ATOM 5276 N N . SER A 1 680 ? -60.038 -11.514 27.568 1.00 96.06 680 SER A N 1
ATOM 5277 C CA . SER A 1 680 ? -60.852 -12.691 27.894 1.00 96.06 680 SER A CA 1
ATOM 5278 C C . SER A 1 680 ? -61.221 -12.712 29.378 1.00 96.06 680 SER A C 1
ATOM 5280 O O . SER A 1 680 ? -62.406 -12.789 29.707 1.00 96.06 680 SER A O 1
ATOM 5282 N N . ASP A 1 681 ? -60.242 -12.535 30.262 1.00 96.50 681 ASP A N 1
ATOM 5283 C CA . ASP A 1 681 ? -60.436 -12.519 31.714 1.00 96.50 681 ASP A CA 1
ATOM 5284 C C . ASP A 1 681 ? -61.369 -11.377 32.140 1.00 96.50 681 ASP A C 1
ATOM 5286 O O . ASP A 1 681 ? -62.276 -11.579 32.951 1.00 96.50 681 ASP A O 1
ATOM 5290 N N . LEU A 1 682 ? -61.255 -10.198 31.516 1.00 96.69 682 LEU A N 1
ATOM 5291 C CA . LEU A 1 682 ? -62.189 -9.091 31.733 1.00 96.69 682 LEU A CA 1
ATOM 5292 C C . LEU A 1 682 ? -63.624 -9.434 31.293 1.00 96.69 682 LEU A C 1
ATOM 5294 O O . LEU A 1 682 ? -64.578 -9.087 31.993 1.00 96.69 682 LEU A O 1
ATOM 5298 N N . LYS A 1 683 ? -63.809 -10.132 30.160 1.00 97.38 683 LYS A N 1
ATOM 5299 C CA . LYS A 1 683 ? -65.145 -10.583 29.723 1.00 97.38 683 LYS A CA 1
ATOM 5300 C C . LYS A 1 683 ? -65.731 -11.573 30.719 1.00 97.38 683 LYS A C 1
ATOM 5302 O O . LYS A 1 683 ? -66.912 -11.463 31.039 1.00 97.38 683 LYS A O 1
ATOM 5307 N N . ASP A 1 684 ? -64.939 -12.516 31.212 1.00 96.62 684 ASP A N 1
ATOM 5308 C CA . ASP A 1 684 ? -65.435 -13.553 32.111 1.00 96.62 684 ASP A CA 1
ATOM 5309 C C . ASP A 1 684 ? -65.654 -13.025 33.539 1.00 96.62 684 ASP A C 1
ATOM 5311 O O . ASP A 1 684 ? -66.640 -13.407 34.171 1.00 96.62 684 ASP A O 1
ATOM 5315 N N . LEU A 1 685 ? -64.880 -12.034 33.995 1.00 95.56 685 LEU A N 1
ATOM 5316 C CA . LEU A 1 685 ? -65.194 -11.242 35.189 1.00 95.56 685 LEU A CA 1
ATOM 5317 C C . LEU A 1 685 ? -66.529 -10.489 35.033 1.00 95.56 685 LEU A C 1
ATOM 5319 O O . LEU A 1 685 ? -67.373 -10.534 35.929 1.00 95.56 685 LEU A O 1
ATOM 5323 N N . MET A 1 686 ? -66.776 -9.856 33.877 1.00 94.19 686 MET A N 1
ATOM 5324 C CA . MET A 1 686 ? -68.070 -9.220 33.591 1.00 94.19 686 MET A CA 1
ATOM 5325 C C . MET A 1 686 ? -69.223 -10.237 33.546 1.00 94.19 686 MET A C 1
ATOM 5327 O O . MET A 1 686 ? -70.304 -9.948 34.061 1.00 94.19 686 MET A O 1
ATOM 5331 N N . ARG A 1 687 ? -69.016 -11.442 32.990 1.00 95.62 687 ARG A N 1
ATOM 5332 C CA . ARG A 1 687 ? -70.016 -12.529 33.042 1.00 95.62 687 ARG A CA 1
ATOM 5333 C C . ARG A 1 687 ? -70.316 -12.941 34.478 1.00 95.62 687 ARG A C 1
ATOM 5335 O O . ARG A 1 687 ? -71.487 -13.064 34.822 1.00 95.62 687 ARG A O 1
ATOM 5342 N N . GLN A 1 688 ? -69.290 -13.127 35.309 1.00 94.25 688 GLN A N 1
ATOM 5343 C CA . GLN A 1 688 ? -69.447 -13.479 36.722 1.00 94.25 688 GLN A CA 1
ATOM 5344 C C . GLN A 1 688 ? -70.209 -12.391 37.488 1.00 94.25 688 GLN A C 1
ATOM 5346 O O . GLN A 1 688 ? -71.133 -12.711 38.231 1.00 94.25 688 GLN A O 1
ATOM 5351 N N . GLN A 1 689 ? -69.901 -11.111 37.261 1.00 94.31 689 GLN A N 1
ATOM 5352 C CA . GLN A 1 689 ? -70.618 -10.000 37.891 1.00 94.31 689 GLN A CA 1
ATOM 5353 C C . GLN A 1 689 ? -72.098 -9.953 37.468 1.00 94.31 689 GLN A C 1
ATOM 5355 O O . GLN A 1 689 ? -72.977 -9.786 38.314 1.00 94.31 689 GLN A O 1
ATOM 5360 N N . VAL A 1 690 ? -72.397 -10.151 36.179 1.00 94.44 690 VAL A N 1
ATOM 5361 C CA . VAL A 1 690 ? -73.782 -10.234 35.678 1.00 94.44 690 VAL A CA 1
ATOM 5362 C C . VAL A 1 690 ? -74.511 -11.450 36.259 1.00 94.44 690 VAL A C 1
ATOM 5364 O O . VAL A 1 690 ? -75.655 -11.320 36.690 1.00 94.44 690 VAL A O 1
ATOM 5367 N N . GLN A 1 691 ? -73.851 -12.607 36.344 1.00 92.50 691 GLN A N 1
ATOM 5368 C CA . GLN A 1 691 ? -74.405 -13.818 36.953 1.00 92.50 691 GLN A CA 1
ATOM 5369 C C . GLN A 1 691 ? -74.729 -13.603 38.442 1.00 92.50 691 GLN A C 1
ATOM 5371 O O . GLN A 1 691 ? -75.842 -13.899 38.871 1.00 92.50 691 GLN A O 1
ATOM 5376 N N . GLN A 1 692 ? -73.821 -12.992 39.211 1.00 91.56 692 GLN A N 1
ATOM 5377 C CA . GLN A 1 692 ? -74.062 -12.621 40.612 1.00 91.56 692 GLN A CA 1
ATOM 5378 C C . GLN A 1 692 ? -75.233 -11.636 40.759 1.00 91.56 692 GLN A C 1
ATOM 5380 O O . GLN A 1 692 ? -76.048 -11.779 41.670 1.00 91.56 692 GLN A O 1
ATOM 5385 N N . MET A 1 693 ? -75.369 -10.656 39.857 1.00 90.75 693 MET A N 1
ATOM 5386 C CA . MET A 1 693 ? -76.524 -9.749 39.855 1.00 90.75 693 MET A CA 1
ATOM 5387 C C . MET A 1 693 ? -77.845 -10.483 39.579 1.00 90.75 693 MET A C 1
ATOM 5389 O O . MET A 1 693 ? -78.841 -10.186 40.236 1.00 90.75 693 MET A O 1
ATOM 5393 N N . ILE A 1 694 ? -77.857 -11.456 38.664 1.00 90.75 694 ILE A N 1
ATOM 5394 C CA . ILE A 1 694 ? -79.032 -12.299 38.386 1.00 90.75 694 ILE A CA 1
ATOM 5395 C C . ILE A 1 694 ? -79.372 -13.170 39.607 1.00 90.75 694 ILE A C 1
ATOM 5397 O O . ILE A 1 694 ? -80.531 -13.234 40.012 1.00 90.75 694 ILE A O 1
ATOM 5401 N N . GLU A 1 695 ? -78.378 -13.778 40.256 1.00 89.94 695 GLU A N 1
ATOM 5402 C CA . GLU A 1 695 ? -78.565 -14.600 41.462 1.00 89.94 695 GLU A CA 1
ATOM 5403 C C . GLU A 1 695 ? -79.016 -13.802 42.697 1.00 89.94 695 GLU A C 1
ATOM 5405 O O . GLU A 1 695 ? -79.679 -14.356 43.577 1.00 89.94 695 GLU A O 1
ATOM 5410 N N . MET A 1 696 ? -78.697 -12.504 42.767 1.00 82.81 696 MET A N 1
ATOM 5411 C CA . MET A 1 696 ? -79.256 -11.587 43.768 1.00 82.81 696 MET A CA 1
ATOM 5412 C C . MET A 1 696 ? -80.678 -11.117 43.434 1.00 82.81 696 MET A C 1
ATOM 5414 O O . MET A 1 696 ? -81.415 -10.773 44.351 1.00 82.81 696 MET A O 1
ATOM 5418 N N . GLN A 1 697 ? -81.076 -11.094 42.157 1.00 77.62 697 GLN A N 1
ATOM 5419 C CA . GLN A 1 697 ? -82.437 -10.735 41.725 1.00 77.62 697 GLN A CA 1
ATOM 5420 C C . GLN A 1 697 ? -83.404 -11.933 41.689 1.00 77.62 697 GLN A C 1
ATOM 5422 O O . GLN A 1 697 ? -84.614 -11.740 41.605 1.00 77.62 697 GLN A O 1
ATOM 5427 N N . GLY A 1 698 ? -82.885 -13.164 41.749 1.00 66.88 698 GLY A N 1
ATOM 5428 C CA . GLY A 1 698 ? -83.658 -14.410 41.798 1.00 66.88 698 GLY A CA 1
ATOM 5429 C C . GLY A 1 698 ? -84.008 -14.915 43.207 1.00 66.88 698 GLY A C 1
ATOM 5430 O O . GLY A 1 698 ? -84.386 -16.080 43.334 1.00 66.88 698 GLY A O 1
ATOM 5431 N N . LYS A 1 699 ? -83.845 -14.085 44.247 1.00 49.78 699 LYS A N 1
ATOM 5432 C CA . LYS A 1 699 ? -84.133 -14.384 45.662 1.00 49.78 699 LYS A CA 1
ATOM 5433 C C . LYS A 1 699 ? -85.131 -13.384 46.243 1.00 49.78 699 LYS A C 1
ATOM 5435 O O . LYS A 1 699 ? -85.951 -13.838 47.068 1.00 49.78 699 LYS A O 1
#